Protein 5NBH (pdb70)

B-factor: mean 21.1, std 10.44, range [5.53, 63.93]

Foldseek 3Di:
DDADDPLWHADPVVRDIDGDDDVQFWDADPNHIDGPWDKKKKWAADVGFFWWDQPPDPWIWTKTWIWIGTDQKTKIKIWIFIDDFDAFKGKTKWKAQLQQRHTPRGDIFIADPVRDGDPHRPLSRHADQPQPDKDKDKDWKWDADPPGTDDTFMKMWIWHDDPNIIMIMIMTGDHGGGRGTMDIDMDGHPDDDD/DDADDPLWHADPVVRDIDGDDDVQFWDADPNHIDTQWDKKKKWQADVRFFWWDQPPDPKIWTKTWIWIQGNQKTKIKIWIGIDDWDAFKGKTKWKAQLPQRATPRGDIFTADPVSDGDPHRVCSPAAENVFPDWDKDKDWKWDADPPGTDDTFMKMWTWHDDPNIIMIMIMTGDHTGGRGTMDIDMDGHPDGDD/DDADDPLWHADPVVRDIDGDDDPQFWDADPNHIDGQWDKKKKWQAVVRFAWWAQPPDPWIWGKTWIWIGTNQKTKIKIWIWTDFQDDFKGKTKWKAQLQQRATPRDDIFIADPVRDGDPHRVNSRHQENVQADWDKDKDWKWDADPPGTDDTFMKIWTWHGDPSMIMIMIMGTDDGGTPGTMDIDMDGHPDGDD

Radius of gyration: 24.27 Å; Cα contacts (8 Å, |Δi|>4): 1749; chains: 3; bounding box: 53×67×70 Å

Structure (mmCIF, N/CA/C/O backbone):
data_5NBH
#
_entry.id   5NBH
#
_cell.length_a   55.872
_cell.length_b   91.110
_cell.length_c   128.922
_cell.angle_alpha   90.00
_cell.angle_beta   90.00
_cell.angle_gamma   90.00
#
_symmetry.space_group_name_H-M   'P 21 21 21'
#
loop_
_entity.id
_entity.type
_entity.pdbx_description
1 polymer Fiber
2 non-polymer GLYCEROL
3 water water
#
loop_
_atom_site.group_PDB
_atom_site.id
_atom_site.type_symbol
_atom_site.label_atom_id
_atom_site.label_alt_id
_atom_site.label_comp_id
_atom_site.label_asym_id
_atom_site.label_entity_id
_atom_site.label_seq_id
_atom_site.pdbx_PDB_ins_code
_atom_site.Cartn_x
_atom_site.Cartn_y
_atom_site.Cartn_z
_atom_site.occupancy
_atom_site.B_iso_or_equiv
_atom_site.auth_seq_id
_atom_site.auth_comp_id
_atom_site.auth_asym_id
_atom_site.auth_atom_id
_atom_site.pdbx_PDB_model_num
ATOM 1 N N . SER A 1 44 ? 29.401 29.453 9.617 1.00 61.36 594 SER A N 1
ATOM 2 C CA . SER A 1 44 ? 30.560 28.646 10.095 1.00 61.29 594 SER A CA 1
ATOM 3 C C . SER A 1 44 ? 30.863 27.387 9.260 1.00 57.97 594 SER A C 1
ATOM 4 O O . SER A 1 44 ? 31.766 26.630 9.620 1.00 58.53 594 SER A O 1
ATOM 7 N N . PHE A 1 45 ? 30.126 27.155 8.167 1.00 56.28 595 PHE A N 1
ATOM 8 C CA . PHE A 1 45 ? 30.407 26.024 7.266 1.00 53.79 595 PHE A CA 1
ATOM 9 C C . PHE A 1 45 ? 30.219 26.383 5.794 1.00 49.59 595 PHE A C 1
ATOM 10 O O . PHE A 1 45 ? 29.486 27.320 5.453 1.00 46.55 595 PHE A O 1
ATOM 18 N N . PHE A 1 46 ? 30.865 25.589 4.942 1.00 45.57 596 PHE A N 1
ATOM 19 C CA . PHE A 1 46 ? 30.784 25.715 3.490 1.00 44.15 596 PHE A CA 1
ATOM 20 C C . PHE A 1 46 ? 30.167 24.436 2.886 1.00 39.76 596 PHE A C 1
ATOM 21 O O . PHE A 1 46 ? 29.939 23.448 3.582 1.00 36.27 596 PHE A O 1
ATOM 29 N N . THR A 1 47 ? 29.898 24.475 1.586 1.00 34.86 597 THR A N 1
ATOM 30 C CA . THR A 1 47 ? 29.312 23.338 0.868 1.00 31.09 597 THR A CA 1
ATOM 31 C C . THR A 1 47 ? 30.120 23.107 -0.427 1.00 31.10 597 THR A C 1
ATOM 32 O O . THR A 1 47 ? 30.462 24.065 -1.106 1.00 31.04 597 THR A O 1
ATOM 36 N N . ALA A 1 48 ? 30.466 21.851 -0.728 1.00 25.12 598 ALA A N 1
ATOM 37 C CA . ALA A 1 48 ? 31.131 21.518 -1.991 1.00 23.62 598 ALA A CA 1
ATOM 38 C C . ALA A 1 48 ? 30.080 21.037 -2.985 1.00 23.95 598 ALA A C 1
ATOM 39 O O . ALA A 1 48 ? 29.221 20.217 -2.640 1.00 20.35 598 ALA A O 1
ATOM 41 N N . ALA A 1 49 ? 30.155 21.544 -4.218 1.00 21.68 599 ALA A N 1
ATOM 42 C CA . ALA A 1 49 ? 29.297 21.051 -5.295 1.00 21.99 599 ALA A CA 1
ATOM 43 C C . ALA A 1 49 ? 29.289 19.522 -5.288 1.00 20.35 599 ALA A C 1
ATOM 44 O O . ALA A 1 49 ? 30.333 18.888 -5.084 1.00 19.58 599 ALA A O 1
ATOM 46 N N . PRO A 1 50 ? 28.118 18.919 -5.526 1.00 18.75 600 PRO A N 1
ATOM 47 C CA . PRO A 1 50 ? 26.844 19.473 -5.950 1.00 18.91 600 PRO A CA 1
ATOM 48 C C . PRO A 1 50 ? 25.968 20.061 -4.862 1.00 17.87 600 PRO A C 1
ATOM 49 O O . PRO A 1 50 ? 24.838 20.448 -5.142 1.00 18.08 600 PRO A O 1
ATOM 53 N N . LEU A 1 51 ? 26.464 20.146 -3.635 1.00 19.45 601 LEU A N 1
ATOM 54 C CA . LEU A 1 51 ? 25.725 20.885 -2.612 1.00 20.16 601 LEU A CA 1
ATOM 55 C C . LEU A 1 51 ? 26.060 22.383 -2.748 1.00 21.70 601 LEU A C 1
ATOM 56 O O . LEU A 1 51 ? 27.213 22.743 -3.025 1.00 21.98 601 LEU A O 1
ATOM 61 N N . SER A 1 52 ? 25.058 23.213 -2.529 1.00 23.74 602 SER A N 1
ATOM 62 C CA . SER A 1 52 ? 25.246 24.665 -2.522 1.00 27.32 602 SER A CA 1
ATOM 63 C C . SER A 1 52 ? 24.529 25.338 -1.348 1.00 28.41 602 SER A C 1
ATOM 64 O O . SER A 1 52 ? 23.563 24.804 -0.783 1.00 26.57 602 SER A O 1
ATOM 67 N N . TYR A 1 53 ? 25.010 26.527 -1.001 1.00 30.71 603 TYR A N 1
ATOM 68 C CA . TYR A 1 53 ? 24.431 27.316 0.092 1.00 34.04 603 TYR A CA 1
ATOM 69 C C . TYR A 1 53 ? 24.098 28.738 -0.379 1.00 33.99 603 TYR A C 1
ATOM 70 O O . TYR A 1 53 ? 24.970 29.439 -0.847 1.00 35.03 603 TYR A O 1
ATOM 79 N N . ASN A 1 54 ? 22.833 29.126 -0.244 1.00 35.63 604 ASN A N 1
ATOM 80 C CA . ASN A 1 54 ? 22.337 30.465 -0.566 1.00 37.38 604 ASN A CA 1
ATOM 81 C C . ASN A 1 54 ? 22.369 31.364 0.686 1.00 39.17 604 ASN A C 1
ATOM 82 O O . ASN A 1 54 ? 21.686 31.085 1.668 1.00 35.00 604 ASN A O 1
ATOM 87 N N . THR A 1 55 ? 23.151 32.445 0.622 1.00 43.77 605 THR A N 1
ATOM 88 C CA . THR A 1 55 ? 23.242 33.450 1.709 1.00 47.87 605 THR A CA 1
ATOM 89 C C . THR A 1 55 ? 21.910 34.171 1.931 1.00 48.41 605 THR A C 1
ATOM 90 O O . THR A 1 55 ? 21.498 34.375 3.076 1.00 53.50 605 THR A O 1
ATOM 94 N N . GLY A 1 56 ? 21.248 34.543 0.836 1.00 48.33 606 GLY A N 1
ATOM 95 C CA . GLY A 1 56 ? 19.952 35.226 0.877 1.00 49.21 606 GLY A CA 1
ATOM 96 C C . GLY A 1 56 ? 18.913 34.607 1.803 1.00 49.22 606 GLY A C 1
ATOM 97 O O . GLY A 1 56 ? 18.265 35.324 2.569 1.00 51.70 606 GLY A O 1
ATOM 98 N N . ASN A 1 57 ? 18.765 33.281 1.746 1.00 43.37 607 ASN A N 1
ATOM 99 C CA . ASN A 1 57 ? 17.715 32.581 2.504 1.00 40.42 607 ASN A CA 1
ATOM 100 C C . ASN A 1 57 ? 18.264 31.528 3.492 1.00 36.41 607 ASN A C 1
ATOM 101 O O . ASN A 1 57 ? 17.497 30.726 4.040 1.00 37.16 607 ASN A O 1
ATOM 106 N N . SER A 1 58 ? 19.572 31.550 3.730 1.00 33.74 608 SER A N 1
ATOM 107 C CA . SER A 1 58 ? 20.236 30.610 4.634 1.00 34.92 608 SER A CA 1
ATOM 108 C C . SER A 1 58 ? 19.850 29.150 4.354 1.00 33.44 608 SER A C 1
ATOM 109 O O . SER A 1 58 ? 19.567 28.392 5.286 1.00 33.03 608 SER A O 1
ATOM 112 N N . THR A 1 59 ? 19.844 28.767 3.071 1.00 29.46 609 THR A N 1
ATOM 113 C CA . THR A 1 59 ? 19.335 27.460 2.672 1.00 29.33 609 THR A CA 1
ATOM 114 C C . THR A 1 59 ? 20.376 26.644 1.928 1.00 27.69 609 THR A C 1
ATOM 115 O O . THR A 1 59 ? 20.983 27.127 0.966 1.00 23.36 609 THR A O 1
ATOM 119 N N . ILE A 1 60 ? 20.591 25.415 2.416 1.00 24.43 610 ILE A N 1
ATOM 120 C CA . ILE A 1 60 ? 21.434 24.449 1.741 1.00 24.13 610 ILE A CA 1
ATOM 121 C C . ILE A 1 60 ? 20.550 23.656 0.784 1.00 20.73 610 ILE A C 1
ATOM 122 O O . ILE A 1 60 ? 19.413 23.282 1.129 1.00 18.56 610 ILE A O 1
ATOM 127 N N . SER A 1 61 ? 21.055 23.490 -0.451 1.00 21.89 611 SER A N 1
ATOM 128 C CA . SER A 1 61 ? 20.400 22.732 -1.516 1.00 21.50 611 SER A CA 1
ATOM 129 C C . SER A 1 61 ? 21.329 21.697 -2.150 1.00 20.39 611 SER A C 1
ATOM 130 O O . SER A 1 61 ? 22.560 21.783 -2.030 1.00 18.98 611 SER A O 1
ATOM 133 N N . LEU A 1 62 ? 20.720 20.723 -2.842 1.00 18.91 612 LEU A N 1
ATOM 134 C CA . LEU A 1 62 ? 21.451 19.834 -3.788 1.00 18.66 612 LEU A CA 1
ATOM 135 C C . LEU A 1 62 ? 21.142 20.273 -5.229 1.00 18.72 612 LEU A C 1
ATOM 136 O O . LEU A 1 62 ? 19.978 20.347 -5.616 1.00 21.19 612 LEU A O 1
ATOM 141 N N . ASP A 1 63 ? 22.169 20.605 -5.987 1.00 20.03 613 ASP A N 1
ATOM 142 C CA . ASP A 1 63 ? 21.997 20.934 -7.400 1.00 19.91 613 ASP A CA 1
ATOM 143 C C . ASP A 1 63 ? 22.069 19.658 -8.233 1.00 18.69 613 ASP A C 1
ATOM 144 O O . ASP A 1 63 ? 23.021 18.902 -8.104 1.00 16.87 613 ASP A O 1
ATOM 149 N N . TYR A 1 64 ? 21.069 19.457 -9.080 1.00 18.67 614 TYR A N 1
ATOM 150 C CA . TYR A 1 64 ? 21.029 18.260 -9.954 1.00 20.23 614 TYR A CA 1
ATOM 151 C C . TYR A 1 64 ? 20.503 18.616 -11.351 1.00 20.41 614 TYR A C 1
ATOM 152 O O . TYR A 1 64 ? 19.832 19.648 -11.536 1.00 19.43 614 TYR A O 1
ATOM 161 N N . ARG A 1 65 ? 20.764 17.718 -12.310 1.00 20.66 615 ARG A N 1
ATOM 162 C CA . ARG A 1 65 ? 20.323 17.891 -13.704 1.00 21.50 615 ARG A CA 1
ATOM 163 C C . ARG A 1 65 ? 18.927 17.342 -13.828 1.00 21.07 615 ARG A C 1
ATOM 164 O O . ARG A 1 65 ? 18.718 16.133 -13.677 1.00 20.04 615 ARG A O 1
ATOM 172 N N . SER A 1 66 ? 17.956 18.210 -14.094 1.00 18.41 616 SER A N 1
ATOM 173 C CA . SER A 1 66 ? 16.555 17.819 -14.025 1.00 20.86 616 SER A CA 1
ATOM 174 C C . SER A 1 66 ? 16.123 16.804 -15.108 1.00 20.25 616 SER A C 1
ATOM 175 O O . SER A 1 66 ? 15.198 16.007 -14.879 1.00 22.33 616 SER A O 1
ATOM 178 N N . PRO A 1 67 ? 16.805 16.783 -16.260 1.00 19.85 617 PRO A N 1
ATOM 179 C CA . PRO A 1 67 ? 16.458 15.667 -17.175 1.00 19.99 617 PRO A CA 1
ATOM 180 C C . PRO A 1 67 ? 16.876 14.252 -16.731 1.00 19.47 617 PRO A C 1
ATOM 181 O O . PRO A 1 67 ? 16.473 13.266 -17.358 1.00 19.77 617 PRO A O 1
ATOM 185 N N . GLN A 1 68 ? 17.698 14.162 -15.687 1.00 17.42 618 GLN A N 1
ATOM 186 C CA . GLN A 1 68 ? 18.285 12.887 -15.213 1.00 16.61 618 GLN A CA 1
ATOM 187 C C . GLN A 1 68 ? 17.834 12.559 -13.788 1.00 16.96 618 GLN A C 1
ATOM 188 O O . GLN A 1 68 ? 17.578 11.378 -13.459 1.00 16.88 618 GLN A O 1
ATOM 194 N N . LEU A 1 69 ? 17.725 13.604 -12.961 1.00 16.40 619 LEU A N 1
ATOM 195 C CA . LEU A 1 69 ? 17.309 13.465 -11.548 1.00 17.05 619 LEU A CA 1
ATOM 196 C C . LEU A 1 69 ? 16.164 14.409 -11.233 1.00 17.83 619 LEU A C 1
ATOM 197 O O . LEU A 1 69 ? 15.949 15.404 -11.925 1.00 18.31 619 LEU A O 1
ATOM 202 N N . ARG A 1 70 ? 15.396 14.056 -10.201 1.00 18.09 620 ARG A N 1
ATOM 203 C CA . ARG A 1 70 ? 14.200 14.796 -9.830 1.00 18.91 620 ARG A CA 1
ATOM 204 C C . ARG A 1 70 ? 13.862 14.560 -8.365 1.00 19.27 620 ARG A C 1
ATOM 205 O O . ARG A 1 70 ? 14.436 13.689 -7.718 1.00 17.61 620 ARG A O 1
ATOM 213 N N . VAL A 1 71 ? 12.909 15.344 -7.871 1.00 21.32 621 VAL A N 1
ATOM 214 C CA . VAL A 1 71 ? 12.383 15.181 -6.524 1.00 23.09 621 VAL A CA 1
ATOM 215 C C . VAL A 1 71 ? 11.002 14.546 -6.592 1.00 25.09 621 VAL A C 1
ATOM 216 O O . VAL A 1 71 ? 10.117 15.018 -7.320 1.00 26.63 621 VAL A O 1
ATOM 220 N N . SER A 1 72 ? 10.829 13.473 -5.826 1.00 26.27 622 SER A N 1
ATOM 221 C CA . SER A 1 72 ? 9.583 12.710 -5.761 1.00 28.97 622 SER A CA 1
ATOM 222 C C . SER A 1 72 ? 9.137 12.604 -4.305 1.00 29.02 622 SER A C 1
ATOM 223 O O . SER A 1 72 ? 9.781 11.910 -3.503 1.00 26.78 622 SER A O 1
ATOM 226 N N . GLY A 1 73 ? 8.050 13.307 -3.958 1.00 29.64 623 GLY A N 1
ATOM 227 C CA . GLY A 1 73 ? 7.554 13.350 -2.576 1.00 29.29 623 GLY A CA 1
ATOM 228 C C . GLY A 1 73 ? 8.622 13.750 -1.565 1.00 27.91 623 GLY A C 1
ATOM 229 O O . GLY A 1 73 ? 8.721 13.152 -0.493 1.00 29.39 623 GLY A O 1
ATOM 230 N N . GLY A 1 74 ? 9.434 14.737 -1.921 1.00 25.04 624 GLY A N 1
ATOM 231 C CA . GLY A 1 74 ? 10.491 15.206 -1.051 1.00 24.07 624 GLY A CA 1
ATOM 232 C C . GLY A 1 74 ? 11.842 14.502 -1.192 1.00 21.67 624 GLY A C 1
ATOM 233 O O . GLY A 1 74 ? 12.827 14.988 -0.635 1.00 19.00 624 GLY A O 1
ATOM 234 N N . ALA A 1 75 ? 11.888 13.396 -1.939 1.00 19.02 625 ALA A N 1
ATOM 235 C CA . ALA A 1 75 ? 13.072 12.511 -2.002 1.00 17.71 625 ALA A CA 1
ATOM 236 C C . ALA A 1 75 ? 13.723 12.513 -3.393 1.00 17.16 625 ALA A C 1
ATOM 237 O O . ALA A 1 75 ? 13.040 12.681 -4.417 1.00 17.57 625 ALA A O 1
ATOM 239 N N . LEU A 1 76 ? 15.043 12.330 -3.434 1.00 14.71 626 LEU A N 1
ATOM 240 C CA . LEU A 1 76 ? 15.748 12.309 -4.719 1.00 14.30 626 LEU A CA 1
ATOM 241 C C . LEU A 1 76 ? 15.366 11.038 -5.452 1.00 13.14 626 LEU A C 1
ATOM 242 O O . LEU A 1 76 ? 15.211 9.966 -4.860 1.00 13.87 626 LEU A O 1
ATOM 247 N N . ALA A 1 77 ? 15.209 11.193 -6.757 1.00 13.90 627 ALA A N 1
ATOM 248 C CA . ALA A 1 77 ? 14.848 10.103 -7.642 1.00 14.16 627 ALA A CA 1
ATOM 249 C C . ALA A 1 77 ? 15.435 10.330 -9.032 1.00 14.26 627 ALA A C 1
ATOM 250 O O . ALA A 1 77 ? 16.015 11.382 -9.346 1.00 13.39 627 ALA A O 1
ATOM 252 N N . LEU A 1 78 ? 15.329 9.300 -9.866 1.00 14.48 628 LEU A N 1
ATOM 253 C CA . LEU A 1 78 ? 15.694 9.424 -11.268 1.00 14.33 628 LEU A CA 1
ATOM 254 C C . LEU A 1 78 ? 14.494 9.869 -12.125 1.00 14.20 628 LEU A C 1
ATOM 255 O O . LEU A 1 78 ? 13.342 9.530 -11.849 1.00 13.75 628 LEU A O 1
ATOM 260 N N . THR A 1 79 ? 14.787 10.563 -13.212 1.00 14.86 629 THR A N 1
ATOM 261 C CA . THR A 1 79 ? 13.755 10.966 -14.150 1.00 16.38 629 THR A CA 1
ATOM 262 C C . THR A 1 79 ? 13.311 9.740 -14.991 1.00 15.75 629 THR A C 1
ATOM 263 O O . THR A 1 79 ? 12.113 9.558 -15.287 1.00 15.83 629 THR A O 1
ATOM 267 N N . SER A 1 80 ? 14.257 8.864 -15.293 1.00 14.80 630 SER A N 1
ATOM 268 C CA . SER A 1 80 ? 13.969 7.651 -16.101 1.00 14.68 630 SER A CA 1
ATOM 269 C C . SER A 1 80 ? 14.633 6.425 -15.473 1.00 13.31 630 SER A C 1
ATOM 270 O O . SER A 1 80 ? 15.630 5.927 -16.017 1.00 13.77 630 SER A O 1
ATOM 273 N N . PRO A 1 81 ? 14.140 5.983 -14.294 1.00 12.79 631 PRO A N 1
ATOM 274 C CA . PRO A 1 81 ? 14.740 4.819 -13.634 1.00 11.88 631 PRO A CA 1
ATOM 275 C C . PRO A 1 81 ? 14.450 3.538 -14.386 1.00 12.32 631 PRO A C 1
ATOM 276 O O . PRO A 1 81 ? 13.419 3.454 -15.046 1.00 12.39 631 PRO A O 1
ATOM 280 N N . VAL A 1 82 ? 15.344 2.574 -14.275 1.00 11.54 632 VAL A N 1
ATOM 281 C CA . VAL A 1 82 ? 15.112 1.224 -14.797 1.00 12.49 632 VAL A CA 1
ATOM 282 C C . VAL A 1 82 ? 14.474 0.410 -13.689 1.00 13.22 632 VAL A C 1
ATOM 283 O O . VAL A 1 82 ? 14.976 0.385 -12.534 1.00 12.65 632 VAL A O 1
ATOM 287 N N . PHE A 1 83 ? 13.347 -0.246 -14.026 1.00 12.80 633 PHE A N 1
ATOM 288 C CA . PHE A 1 83 ? 12.707 -1.222 -13.132 1.00 13.91 633 PHE A CA 1
ATOM 289 C C . PHE A 1 83 ? 12.500 -2.516 -13.881 1.00 13.30 633 PHE A C 1
ATOM 290 O O . PHE A 1 83 ? 12.237 -2.479 -15.073 1.00 12.89 633 PHE A O 1
ATOM 298 N N . VAL A 1 84 ? 12.682 -3.633 -13.210 1.00 12.96 634 VAL A N 1
ATOM 299 C CA . VAL A 1 84 ? 12.453 -4.939 -13.832 1.00 13.26 634 VAL A CA 1
ATOM 300 C C . VAL A 1 84 ? 11.503 -5.766 -12.997 1.00 12.90 634 VAL A C 1
ATOM 301 O O . VAL A 1 84 ? 11.745 -5.998 -11.813 1.00 12.77 634 VAL A O 1
ATOM 305 N N . TYR A 1 85 ? 10.429 -6.279 -13.629 1.00 12.30 635 TYR A N 1
ATOM 306 C CA . TYR A 1 85 ? 9.570 -7.256 -13.012 1.00 12.06 635 TYR A CA 1
ATOM 307 C C . TYR A 1 85 ? 9.867 -8.588 -13.697 1.00 12.06 635 TYR A C 1
ATOM 308 O O . TYR A 1 85 ? 9.797 -8.695 -14.919 1.00 12.17 635 TYR A O 1
ATOM 317 N N . GLN A 1 86 ? 10.241 -9.594 -12.921 1.00 12.52 636 GLN A N 1
ATOM 318 C CA . GLN A 1 86 ? 10.747 -10.822 -13.509 1.00 13.25 636 GLN A CA 1
ATOM 319 C C . GLN A 1 86 ? 10.456 -12.024 -12.660 1.00 13.78 636 GLN A C 1
ATOM 320 O O . GLN A 1 86 ? 10.286 -11.905 -11.455 1.00 13.10 636 GLN A O 1
ATOM 326 N N . THR A 1 87 ? 10.505 -13.187 -13.281 1.00 13.98 637 THR A N 1
ATOM 327 C CA . THR A 1 87 ? 10.542 -14.454 -12.554 1.00 14.32 637 THR A CA 1
ATOM 328 C C . THR A 1 87 ? 11.858 -14.532 -11.753 1.00 15.45 637 THR A C 1
ATOM 329 O O . THR A 1 87 ? 12.916 -14.077 -12.228 1.00 14.51 637 THR A O 1
ATOM 333 N N . PRO A 1 88 ? 11.801 -15.106 -10.535 1.00 16.68 638 PRO A N 1
ATOM 334 C CA . PRO A 1 88 ? 13.024 -15.202 -9.747 1.00 18.62 638 PRO A CA 1
ATOM 335 C C . PRO A 1 88 ? 14.078 -16.039 -10.388 1.00 19.91 638 PRO A C 1
ATOM 336 O O . PRO A 1 88 ? 13.789 -16.948 -11.181 1.00 21.01 638 PRO A O 1
ATOM 340 N N . PHE A 1 89 ? 15.317 -15.707 -10.054 1.00 24.41 639 PHE A N 1
ATOM 341 C CA . PHE A 1 89 ? 16.491 -16.478 -10.419 1.00 29.31 639 PHE A CA 1
ATOM 342 C C . PHE A 1 89 ? 16.196 -17.971 -10.231 1.00 30.52 639 PHE A C 1
ATOM 343 O O . PHE A 1 89 ? 15.794 -18.393 -9.131 1.00 29.63 639 PHE A O 1
ATOM 351 N N . ASN A 1 90 ? 16.324 -18.751 -11.301 1.00 32.38 640 ASN A N 1
ATOM 352 C CA . ASN A 1 90 ? 16.151 -20.205 -11.208 1.00 36.46 640 ASN A CA 1
ATOM 353 C C . ASN A 1 90 ? 14.725 -20.644 -10.769 1.00 33.12 640 ASN A C 1
ATOM 354 O O . ASN A 1 90 ? 14.530 -21.762 -10.275 1.00 31.94 640 ASN A O 1
ATOM 359 N N . THR A 1 91 ? 13.727 -19.774 -10.959 1.00 28.80 641 THR A N 1
ATOM 360 C CA . THR A 1 91 ? 12.345 -20.063 -10.556 1.00 27.06 641 THR A CA 1
ATOM 361 C C . THR A 1 91 ? 11.390 -19.754 -11.711 1.00 21.93 641 THR A C 1
ATOM 362 O O . THR A 1 91 ? 10.542 -18.851 -11.630 1.00 19.90 641 THR A O 1
ATOM 366 N N . PRO A 1 92 ? 11.524 -20.523 -12.805 1.00 22.36 642 PRO A N 1
ATOM 367 C CA . PRO A 1 92 ? 10.641 -20.298 -13.941 1.00 20.93 642 PRO A CA 1
ATOM 368 C C . PRO A 1 92 ? 9.181 -20.587 -13.593 1.00 19.13 642 PRO A C 1
ATOM 369 O O . PRO A 1 92 ? 8.905 -21.351 -12.678 1.00 19.45 642 PRO A O 1
ATOM 373 N N . MET A 1 93 ? 8.277 -19.951 -14.339 1.00 17.98 643 MET A N 1
ATOM 374 C CA . MET A 1 93 ? 6.838 -20.041 -14.115 1.00 16.67 643 MET A CA 1
ATOM 375 C C . MET A 1 93 ? 6.263 -21.204 -14.920 1.00 16.39 643 MET A C 1
ATOM 376 O O . MET A 1 93 ? 6.558 -21.357 -16.100 1.00 14.43 643 MET A O 1
ATOM 381 N N . ARG A 1 94 ? 5.427 -21.999 -14.272 1.00 16.40 644 ARG A N 1
ATOM 382 C CA . ARG A 1 94 ? 4.759 -23.105 -14.940 1.00 16.42 644 ARG A CA 1
ATOM 383 C C . ARG A 1 94 ? 3.505 -22.580 -15.633 1.00 15.07 644 ARG A C 1
ATOM 384 O O . ARG A 1 94 ? 2.679 -21.879 -14.988 1.00 15.61 644 ARG A O 1
ATOM 399 N N . LEU A 1 95 ? 3.411 -22.844 -16.949 1.00 13.52 645 LEU A N 1
ATOM 400 C CA . LEU A 1 95 ? 2.313 -22.422 -17.796 1.00 12.70 645 LEU A CA 1
ATOM 401 C C . LEU A 1 95 ? 1.663 -23.634 -18.436 1.00 12.73 645 LEU A C 1
ATOM 402 O O . LEU A 1 95 ? 2.339 -24.578 -18.795 1.00 13.91 645 LEU A O 1
ATOM 407 N N . ARG A 1 96 ? 0.355 -23.583 -18.559 1.00 12.39 646 ARG A N 1
ATOM 408 C CA . ARG A 1 96 ? -0.406 -24.625 -19.271 1.00 12.36 646 ARG A CA 1
ATOM 409 C C . ARG A 1 96 ? -0.923 -24.082 -20.597 1.00 11.70 646 ARG A C 1
ATOM 410 O O . ARG A 1 96 ? -1.404 -22.931 -20.670 1.00 12.90 646 ARG A O 1
ATOM 418 N N . ASN A 1 97 ? -0.861 -24.914 -21.642 1.00 12.07 647 ASN A N 1
ATOM 419 C CA . ASN A 1 97 ? -1.445 -24.598 -22.927 1.00 12.28 647 ASN A CA 1
ATOM 420 C C . ASN A 1 97 ? -2.957 -24.824 -22.885 1.00 12.64 647 ASN A C 1
ATOM 421 O O . ASN A 1 97 ? -3.453 -25.931 -23.212 1.00 12.23 647 ASN A O 1
ATOM 426 N N . GLY A 1 98 ? -3.691 -23.786 -22.503 1.00 12.77 648 GLY A N 1
ATOM 427 C CA . GLY A 1 98 ? -5.148 -23.845 -22.400 1.00 13.51 648 GLY A CA 1
ATOM 428 C C . GLY A 1 98 ? -5.635 -24.992 -21.547 1.00 14.65 648 GLY A C 1
ATOM 429 O O . GLY A 1 98 ? -5.245 -25.081 -20.403 1.00 14.22 648 GLY A O 1
ATOM 430 N N . THR A 1 99 ? -6.517 -25.837 -22.113 1.00 14.67 649 THR A N 1
ATOM 431 C CA . THR A 1 99 ? -7.095 -26.968 -21.421 1.00 15.82 649 THR A CA 1
ATOM 432 C C . THR A 1 99 ? -6.373 -28.273 -21.738 1.00 16.20 649 THR A C 1
ATOM 433 O O . THR A 1 99 ? -6.789 -29.339 -21.246 1.00 15.81 649 THR A O 1
ATOM 437 N N . TYR A 1 100 ? -5.314 -28.207 -22.556 1.00 14.68 650 TYR A N 1
ATOM 438 C CA . TYR A 1 100 ? -4.620 -29.419 -22.995 1.00 14.81 650 TYR A CA 1
ATOM 439 C C . TYR A 1 100 ? -3.693 -29.850 -21.881 1.00 14.58 650 TYR A C 1
ATOM 440 O O . TYR A 1 100 ? -3.342 -29.050 -20.995 1.00 13.21 650 TYR A O 1
ATOM 449 N N . ASN A 1 101 ? -3.247 -31.098 -21.937 1.00 14.05 651 ASN A N 1
ATOM 450 C CA . ASN A 1 101 ? -2.301 -31.631 -20.951 1.00 14.70 651 ASN A CA 1
ATOM 451 C C . ASN A 1 101 ? -0.884 -31.335 -21.469 1.00 15.23 651 ASN A C 1
ATOM 452 O O . ASN A 1 101 ? -0.100 -32.231 -21.736 1.00 16.24 651 ASN A O 1
ATOM 457 N N . GLU A 1 102 ? -0.603 -30.054 -21.692 1.00 13.54 652 GLU A N 1
ATOM 458 C CA . GLU A 1 102 ? 0.664 -29.604 -22.270 1.00 14.35 652 GLU A CA 1
ATOM 459 C C . GLU A 1 102 ? 1.106 -28.402 -21.448 1.00 13.29 652 GLU A C 1
ATOM 460 O O . GLU A 1 102 ? 0.298 -27.476 -21.218 1.00 12.66 652 GLU A O 1
ATOM 466 N N . TYR A 1 103 ? 2.362 -28.430 -21.023 1.00 13.09 653 TYR A N 1
ATOM 467 C CA . TYR A 1 103 ? 2.907 -27.401 -20.117 1.00 13.11 653 TYR A CA 1
ATOM 468 C C . TYR A 1 103 ? 4.270 -26.885 -20.603 1.00 13.39 653 TYR A C 1
ATOM 469 O O . TYR A 1 103 ? 4.931 -27.521 -21.416 1.00 13.33 653 TYR A O 1
ATOM 478 N N . ALA A 1 104 ? 4.659 -25.727 -20.079 1.00 12.77 654 ALA A N 1
ATOM 479 C CA . ALA A 1 104 ? 5.975 -25.140 -20.315 1.00 13.06 654 ALA A CA 1
ATOM 480 C C . ALA A 1 104 ? 6.454 -24.431 -19.046 1.00 14.38 654 ALA A C 1
ATOM 481 O O . ALA A 1 104 ? 5.657 -24.060 -18.195 1.00 14.46 654 ALA A O 1
ATOM 483 N N . ASP A 1 105 ? 7.766 -24.254 -18.954 1.00 15.48 655 ASP A N 1
ATOM 484 C CA . ASP A 1 105 ? 8.392 -23.416 -17.920 1.00 16.57 655 ASP A CA 1
ATOM 485 C C . ASP A 1 105 ? 8.870 -22.156 -18.614 1.00 15.38 655 ASP A C 1
ATOM 486 O O . ASP A 1 105 ? 9.443 -22.234 -19.704 1.00 16.07 655 ASP A O 1
ATOM 491 N N . ALA A 1 106 ? 8.638 -21.004 -18.006 1.00 13.77 656 ALA A N 1
ATOM 492 C CA . ALA A 1 106 ? 8.995 -19.759 -18.642 1.00 13.12 656 ALA A CA 1
ATOM 493 C C . ALA A 1 106 ? 9.781 -18.852 -17.683 1.00 12.86 656 ALA A C 1
ATOM 494 O O . ALA A 1 106 ? 9.404 -18.698 -16.532 1.00 13.22 656 ALA A O 1
ATOM 496 N N . HIS A 1 107 ? 10.877 -18.298 -18.186 1.00 13.03 657 HIS A N 1
ATOM 497 C CA . HIS A 1 107 ? 11.586 -17.198 -17.520 1.00 13.90 657 HIS A CA 1
ATOM 498 C C . HIS A 1 107 ? 11.120 -15.932 -18.195 1.00 11.79 657 HIS A C 1
ATOM 499 O O . HIS A 1 107 ? 11.092 -15.862 -19.419 1.00 11.16 657 HIS A O 1
ATOM 506 N N . ILE A 1 108 ? 10.715 -14.950 -17.409 1.00 11.24 658 ILE A N 1
ATOM 507 C CA . ILE A 1 108 ? 10.132 -13.720 -17.934 1.00 11.27 658 ILE A CA 1
ATOM 508 C C . ILE A 1 108 ? 10.797 -12.496 -17.329 1.00 11.49 658 ILE A C 1
ATOM 509 O O . ILE A 1 108 ? 10.966 -12.437 -16.093 1.00 10.95 658 ILE A O 1
ATOM 514 N N . GLN A 1 109 ? 11.148 -11.525 -18.173 1.00 11.89 659 GLN A N 1
ATOM 515 C CA . GLN A 1 109 ? 11.586 -10.209 -17.687 1.00 11.77 659 GLN A CA 1
ATOM 516 C C . GLN A 1 109 ? 10.776 -9.095 -18.338 1.00 11.87 659 GLN A C 1
ATOM 517 O O . GLN A 1 109 ? 10.526 -9.108 -19.550 1.00 13.06 659 GLN A O 1
ATOM 523 N N . MET A 1 110 ? 10.347 -8.124 -17.543 1.00 11.66 660 MET A N 1
ATOM 524 C CA . MET A 1 110 ? 9.611 -6.994 -18.029 1.00 11.38 660 MET A CA 1
ATOM 525 C C . MET A 1 110 ? 10.393 -5.758 -17.587 1.00 12.05 660 MET A C 1
ATOM 526 O O . MET A 1 110 ? 10.398 -5.451 -16.418 1.00 11.33 660 MET A O 1
ATOM 531 N N . VAL A 1 111 ? 11.053 -5.120 -18.536 1.00 12.06 661 VAL A N 1
ATOM 532 C CA . VAL A 1 111 ? 12.006 -4.021 -18.270 1.00 12.43 661 VAL A CA 1
ATOM 533 C C . VAL A 1 111 ? 11.411 -2.693 -18.625 1.00 12.35 661 VAL A C 1
ATOM 534 O O . VAL A 1 111 ? 11.106 -2.421 -19.797 1.00 11.98 661 VAL A O 1
ATOM 538 N N . ARG A 1 112 ? 11.302 -1.817 -17.625 1.00 12.79 662 ARG A N 1
ATOM 539 C CA . ARG A 1 112 ? 10.686 -0.526 -17.787 1.00 13.53 662 ARG A CA 1
ATOM 540 C C . ARG A 1 112 ? 11.774 0.549 -17.831 1.00 16.44 662 ARG A C 1
ATOM 541 O O . ARG A 1 112 ? 12.626 0.605 -16.944 1.00 17.07 662 ARG A O 1
ATOM 549 N N . PHE A 1 113 ? 11.742 1.375 -18.861 1.00 17.24 663 PHE A N 1
ATOM 550 C CA . PHE A 1 113 ? 12.582 2.589 -18.922 1.00 20.46 663 PHE A CA 1
ATOM 551 C C . PHE A 1 113 ? 11.841 3.643 -19.704 1.00 18.61 663 PHE A C 1
ATOM 552 O O . PHE A 1 113 ? 11.191 3.351 -20.722 1.00 20.18 663 PHE A O 1
ATOM 560 N N . GLY A 1 114 ? 11.913 4.873 -19.242 1.00 17.59 664 GLY A N 1
ATOM 561 C CA . GLY A 1 114 ? 10.981 5.874 -19.682 1.00 16.23 664 GLY A CA 1
ATOM 562 C C . GLY A 1 114 ? 9.601 5.311 -19.365 1.00 16.79 664 GLY A C 1
ATOM 563 O O . GLY A 1 114 ? 9.380 4.750 -18.268 1.00 18.74 664 GLY A O 1
ATOM 564 N N . THR A 1 115 ? 8.715 5.382 -20.330 1.00 15.97 665 THR A N 1
ATOM 565 C CA . THR A 1 115 ? 7.382 4.754 -20.233 1.00 16.37 665 THR A CA 1
ATOM 566 C C . THR A 1 115 ? 7.301 3.481 -21.062 1.00 16.61 665 THR A C 1
ATOM 567 O O . THR A 1 115 ? 6.231 2.913 -21.215 1.00 18.44 665 THR A O 1
ATOM 571 N N . THR A 1 116 ? 8.432 3.020 -21.568 1.00 15.46 666 THR A N 1
ATOM 572 C CA . THR A 1 116 ? 8.506 1.828 -22.402 1.00 15.77 666 THR A CA 1
ATOM 573 C C . THR A 1 116 ? 8.719 0.571 -21.604 1.00 13.74 666 THR A C 1
ATOM 574 O O . THR A 1 116 ? 9.463 0.569 -20.607 1.00 13.19 666 THR A O 1
ATOM 578 N N . VAL A 1 117 ? 8.082 -0.524 -22.023 1.00 11.82 667 VAL A N 1
ATOM 579 C CA . VAL A 1 117 ? 8.331 -1.815 -21.411 1.00 11.39 667 VAL A CA 1
ATOM 580 C C . VAL A 1 117 ? 8.883 -2.777 -22.465 1.00 11.17 667 VAL A C 1
ATOM 581 O O . VAL A 1 117 ? 8.253 -2.981 -23.508 1.00 11.32 667 VAL A O 1
ATOM 585 N N . LEU A 1 118 ? 10.050 -3.353 -22.195 1.00 10.63 668 LEU A N 1
ATOM 586 C CA . LEU A 1 118 ? 10.630 -4.424 -23.011 1.00 10.62 668 LEU A CA 1
ATOM 587 C C . LEU A 1 118 ? 10.272 -5.744 -22.361 1.00 10.69 668 LEU A C 1
ATOM 588 O O . LEU A 1 118 ? 10.701 -6.027 -21.245 1.00 11.06 668 LEU A O 1
ATOM 593 N N . PHE A 1 119 ? 9.456 -6.553 -23.038 1.00 9.98 669 PHE A N 1
ATOM 594 C CA . PHE A 1 119 ? 9.017 -7.842 -22.526 1.00 10.59 669 PHE A CA 1
ATOM 595 C C . PHE A 1 119 ? 9.872 -8.925 -23.160 1.00 10.95 669 PHE A C 1
ATOM 596 O O . PHE A 1 119 ? 10.031 -8.920 -24.367 1.00 11.15 669 PHE A O 1
ATOM 604 N N . ASN A 1 120 ? 10.447 -9.795 -22.349 1.00 10.54 670 ASN A N 1
ATOM 605 C CA . ASN A 1 120 ? 11.234 -10.920 -22.819 1.00 11.42 670 ASN A CA 1
ATOM 606 C C . ASN A 1 120 ? 10.757 -12.171 -22.147 1.00 11.57 670 ASN A C 1
ATOM 607 O O . ASN A 1 120 ? 10.552 -12.185 -20.951 1.00 12.63 670 ASN A O 1
ATOM 612 N N . ILE A 1 121 ? 10.595 -13.234 -22.919 1.00 11.34 671 ILE A N 1
ATOM 613 C CA . ILE A 1 121 ? 10.222 -14.522 -22.384 1.00 11.62 671 ILE A CA 1
ATOM 614 C C . ILE A 1 121 ? 11.061 -15.627 -23.019 1.00 11.71 671 ILE A C 1
ATOM 615 O O . ILE A 1 121 ? 11.374 -15.587 -24.198 1.00 11.00 671 ILE A O 1
ATOM 620 N N . ASP A 1 122 ? 11.406 -16.600 -22.200 1.00 12.98 672 ASP A N 1
ATOM 621 C CA . ASP A 1 122 ? 12.141 -17.785 -22.631 1.00 14.62 672 ASP A CA 1
ATOM 622 C C . ASP A 1 122 ? 11.259 -18.955 -22.268 1.00 13.48 672 ASP A C 1
ATOM 623 O O . ASP A 1 122 ? 11.059 -19.204 -21.092 1.00 13.59 672 ASP A O 1
ATOM 628 N N . VAL A 1 123 ? 10.682 -19.636 -23.256 1.00 13.80 673 VAL A N 1
ATOM 629 C CA . VAL A 1 123 ? 9.655 -20.656 -23.011 1.00 13.92 673 VAL A CA 1
ATOM 630 C C . VAL A 1 123 ? 10.287 -21.992 -23.306 1.00 13.87 673 VAL A C 1
ATOM 631 O O . VAL A 1 123 ? 10.877 -22.169 -24.354 1.00 15.14 673 VAL A O 1
ATOM 635 N N . THR A 1 124 ? 10.195 -22.930 -22.383 1.00 14.41 674 THR A N 1
ATOM 636 C CA . THR A 1 124 ? 10.668 -24.288 -22.638 1.00 15.30 674 THR A CA 1
ATOM 637 C C . THR A 1 124 ? 9.483 -25.237 -22.447 1.00 14.80 674 THR A C 1
ATOM 638 O O . THR A 1 124 ? 9.132 -25.626 -21.328 1.00 13.67 674 THR A O 1
ATOM 642 N N . GLY A 1 125 ? 8.841 -25.546 -23.566 1.00 16.90 675 GLY A N 1
ATOM 643 C CA . GLY A 1 125 ? 7.746 -26.532 -23.617 1.00 17.48 675 GLY A CA 1
ATOM 644 C C . GLY A 1 125 ? 8.229 -27.957 -23.404 1.00 17.88 675 GLY A C 1
ATOM 645 O O . GLY A 1 125 ? 9.383 -28.307 -23.698 1.00 16.08 675 GLY A O 1
ATOM 646 N N . GLU A 1 126 ? 7.329 -28.792 -22.880 1.00 19.31 676 GLU A N 1
ATOM 647 C CA . GLU A 1 126 ? 7.675 -30.160 -22.534 1.00 21.32 676 GLU A CA 1
ATOM 648 C C . GLU A 1 126 ? 7.277 -31.131 -23.618 1.00 21.11 676 GLU A C 1
ATOM 649 O O . GLU A 1 126 ? 7.863 -32.186 -23.713 1.00 19.49 676 GLU A O 1
ATOM 655 N N . THR A 1 127 ? 6.268 -30.786 -24.411 1.00 19.33 677 THR A N 1
ATOM 656 C CA . THR A 1 127 ? 5.609 -31.770 -25.252 1.00 20.92 677 THR A CA 1
ATOM 657 C C . THR A 1 127 ? 5.662 -31.376 -26.711 1.00 19.98 677 THR A C 1
ATOM 658 O O . THR A 1 127 ? 5.270 -30.256 -27.097 1.00 21.46 677 THR A O 1
ATOM 662 N N . ASN A 1 128 ? 6.108 -32.305 -27.557 1.00 20.26 678 ASN A N 1
ATOM 663 C CA . ASN A 1 128 ? 6.035 -32.080 -29.003 1.00 20.60 678 ASN A CA 1
ATOM 664 C C . ASN A 1 128 ? 4.602 -31.831 -29.429 1.00 20.21 678 ASN A C 1
ATOM 665 O O . ASN A 1 128 ? 3.689 -32.501 -28.962 1.00 19.09 678 ASN A O 1
ATOM 670 N N . ALA A 1 129 ? 4.409 -30.873 -30.321 1.00 19.84 679 ALA A N 1
ATOM 671 C CA . ALA A 1 129 ? 3.070 -30.490 -30.726 1.00 19.59 679 ALA A CA 1
ATOM 672 C C . ALA A 1 129 ? 3.049 -29.951 -32.126 1.00 19.04 679 ALA A C 1
ATOM 673 O O . ALA A 1 129 ? 4.025 -29.357 -32.605 1.00 16.20 679 ALA A O 1
ATOM 675 N N . THR A 1 130 ? 1.915 -30.183 -32.790 1.00 18.52 680 THR A N 1
ATOM 676 C CA . THR A 1 130 ? 1.635 -29.631 -34.074 1.00 19.52 680 THR A CA 1
ATOM 677 C C . THR A 1 130 ? 0.332 -28.850 -33.907 1.00 20.46 680 THR A C 1
ATOM 678 O O . THR A 1 130 ? -0.739 -29.429 -33.621 1.00 21.57 680 THR A O 1
ATOM 682 N N . GLY A 1 131 ? 0.435 -27.540 -34.065 1.00 18.24 681 GLY A N 1
ATOM 683 C CA . GLY A 1 131 ? -0.686 -26.651 -33.868 1.00 18.11 681 GLY A CA 1
ATOM 684 C C . GLY A 1 131 ? -0.216 -25.382 -33.195 1.00 17.17 681 GLY A C 1
ATOM 685 O O . GLY A 1 131 ? 0.943 -25.040 -33.293 1.00 16.50 681 GLY A O 1
ATOM 686 N N . THR A 1 132 ? -1.136 -24.686 -32.544 1.00 16.35 682 THR A N 1
ATOM 687 C CA . THR A 1 132 ? -0.838 -23.381 -31.945 1.00 16.38 682 THR A CA 1
ATOM 688 C C . THR A 1 132 ? -1.087 -23.474 -30.457 1.00 17.05 682 THR A C 1
ATOM 689 O O . THR A 1 132 ? -2.187 -23.882 -30.058 1.00 19.44 682 THR A O 1
ATOM 693 N N . GLN A 1 133 ? -0.088 -23.114 -29.637 1.00 14.29 683 GLN A N 1
ATOM 694 C CA . GLN A 1 133 ? -0.233 -23.154 -28.165 1.00 14.21 683 GLN A CA 1
ATOM 695 C C . GLN A 1 133 ? -0.561 -21.760 -27.654 1.00 14.62 683 GLN A C 1
ATOM 696 O O . GLN A 1 133 ? -0.082 -20.773 -28.213 1.00 13.12 683 GLN A O 1
ATOM 702 N N . THR A 1 134 ? -1.339 -21.687 -26.581 1.00 13.59 684 THR A N 1
ATOM 703 C CA . THR A 1 134 ? -1.737 -20.417 -25.995 1.00 13.89 684 THR A CA 1
ATOM 704 C C . THR A 1 134 ? -1.171 -20.358 -24.603 1.00 13.00 684 THR A C 1
ATOM 705 O O . THR A 1 134 ? -1.480 -21.210 -23.770 1.00 13.67 684 THR A O 1
ATOM 709 N N . TRP A 1 135 ? -0.312 -19.354 -24.357 1.00 12.36 685 TRP A N 1
ATOM 710 C CA . TRP A 1 135 ? 0.330 -19.151 -23.075 1.00 12.04 685 TRP A CA 1
ATOM 711 C C . TRP A 1 135 ? -0.240 -17.845 -22.557 1.00 12.98 685 TRP A C 1
ATOM 712 O O . TRP A 1 135 ? -0.078 -16.809 -23.218 1.00 14.18 685 TRP A O 1
ATOM 723 N N . GLU A 1 136 ? -0.864 -17.872 -21.393 1.00 11.75 686 GLU A N 1
ATOM 724 C CA . GLU A 1 136 ? -1.582 -16.704 -20.876 1.00 12.34 686 GLU A CA 1
ATOM 725 C C . GLU A 1 136 ? -0.946 -16.272 -19.580 1.00 11.80 686 GLU A C 1
ATOM 726 O O . GLU A 1 136 ? -0.806 -17.085 -18.663 1.00 11.86 686 GLU A O 1
ATOM 732 N N . LEU A 1 137 ? -0.516 -15.013 -19.507 1.00 11.29 687 LEU A N 1
ATOM 733 C CA . LEU A 1 137 ? -0.069 -14.388 -18.239 1.00 11.62 687 LEU A CA 1
ATOM 734 C C . LEU A 1 137 ? -1.094 -13.372 -17.763 1.00 11.35 687 LEU A C 1
ATOM 735 O O . LEU A 1 137 ? -1.501 -12.525 -18.515 1.00 11.93 687 LEU A O 1
ATOM 740 N N . GLN A 1 138 ? -1.501 -13.486 -16.505 1.00 11.45 688 GLN A N 1
ATOM 741 C CA A GLN A 1 138 ? -2.498 -12.624 -15.894 0.50 12.06 688 GLN A CA 1
ATOM 742 C CA B GLN A 1 138 ? -2.489 -12.595 -15.910 0.50 11.67 688 GLN A CA 1
ATOM 743 C C . GLN A 1 138 ? -1.821 -11.801 -14.802 1.00 11.64 688 GLN A C 1
ATOM 744 O O . GLN A 1 138 ? -1.031 -12.346 -14.039 1.00 12.73 688 GLN A O 1
ATOM 755 N N . PHE A 1 139 ? -2.170 -10.532 -14.736 1.00 11.88 689 PHE A N 1
ATOM 756 C CA . PHE A 1 139 ? -1.645 -9.610 -13.754 1.00 11.97 689 PHE A CA 1
ATOM 757 C C . PHE A 1 139 ? -2.805 -8.821 -13.178 1.00 12.50 689 PHE A C 1
ATOM 758 O O . PHE A 1 139 ? -3.706 -8.376 -13.916 1.00 12.75 689 PHE A O 1
ATOM 766 N N . ASP A 1 140 ? -2.727 -8.535 -11.884 1.00 13.34 690 ASP A N 1
ATOM 767 C CA . ASP A 1 140 ? -3.730 -7.671 -11.265 1.00 14.61 690 ASP A CA 1
ATOM 768 C C . ASP A 1 140 ? -3.852 -6.344 -12.017 1.00 14.35 690 ASP A C 1
ATOM 769 O O . ASP A 1 140 ? -2.871 -5.673 -12.255 1.00 13.93 690 ASP A O 1
ATOM 774 N N . GLY A 1 141 ? -5.063 -5.963 -12.403 1.00 13.92 691 GLY A N 1
ATOM 775 C CA . GLY A 1 141 ? -5.262 -4.808 -13.252 1.00 14.63 691 GLY A CA 1
ATOM 776 C C . GLY A 1 141 ? -4.997 -3.454 -12.617 1.00 15.37 691 GLY A C 1
ATOM 777 O O . GLY A 1 141 ? -4.914 -2.472 -13.341 1.00 15.64 691 GLY A O 1
ATOM 778 N N . THR A 1 142 ? -4.891 -3.428 -11.290 1.00 17.04 692 THR A N 1
ATOM 779 C CA . THR A 1 142 ? -4.624 -2.200 -10.511 1.00 19.23 692 THR A CA 1
ATOM 780 C C . THR A 1 142 ? -3.210 -2.181 -9.908 1.00 18.95 692 THR A C 1
ATOM 781 O O . THR A 1 142 ? -2.562 -1.125 -9.912 1.00 19.51 692 THR A O 1
ATOM 785 N N . LEU A 1 143 ? -2.770 -3.317 -9.366 1.00 18.24 693 LEU A N 1
ATOM 786 C CA . LEU A 1 143 ? -1.463 -3.474 -8.746 1.00 19.20 693 LEU A CA 1
ATOM 787 C C . LEU A 1 143 ? -0.338 -3.985 -9.677 1.00 18.43 693 LEU A C 1
ATOM 788 O O . LEU A 1 143 ? 0.858 -3.847 -9.339 1.00 17.75 693 LEU A O 1
ATOM 793 N N . GLY A 1 144 ? -0.694 -4.637 -10.789 1.00 15.62 694 GLY A N 1
ATOM 794 C CA . GLY A 1 144 ? 0.307 -5.208 -11.693 1.00 15.72 694 GLY A CA 1
ATOM 795 C C . GLY A 1 144 ? 0.868 -6.567 -11.274 1.00 16.25 694 GLY A C 1
ATOM 796 O O . GLY A 1 144 ? 1.569 -7.220 -12.071 1.00 15.84 694 GLY A O 1
ATOM 797 N N . SER A 1 145 ? 0.594 -7.014 -10.044 1.00 15.84 695 SER A N 1
ATOM 798 C CA . SER A 1 145 ? 1.134 -8.260 -9.541 1.00 16.74 695 SER A CA 1
ATOM 799 C C . SER A 1 145 ? 0.739 -9.475 -10.390 1.00 15.06 695 SER A C 1
ATOM 800 O O . SER A 1 145 ? -0.428 -9.655 -10.675 1.00 14.65 695 SER A O 1
ATOM 803 N N . CYS A 1 146 ? 1.698 -10.335 -10.685 1.00 13.99 696 CYS A N 1
ATOM 804 C CA . CYS A 1 146 ? 1.413 -11.535 -11.500 1.00 14.60 696 CYS A CA 1
ATOM 805 C C . CYS A 1 146 ? 0.576 -12.540 -10.702 1.00 15.05 696 CYS A C 1
ATOM 806 O O . CYS A 1 146 ? 0.903 -12.867 -9.544 1.00 15.24 696 CYS A O 1
ATOM 809 N N . LEU A 1 147 ? -0.562 -12.925 -11.284 1.00 15.08 697 LEU A N 1
ATOM 810 C CA . LEU A 1 147 ? -1.466 -13.924 -10.703 1.00 16.64 697 LEU A CA 1
ATOM 811 C C . LEU A 1 147 ? -1.170 -15.341 -11.150 1.00 16.37 697 LEU A C 1
ATOM 812 O O . LEU A 1 147 ? -1.598 -16.295 -10.493 1.00 17.57 697 LEU A O 1
ATOM 81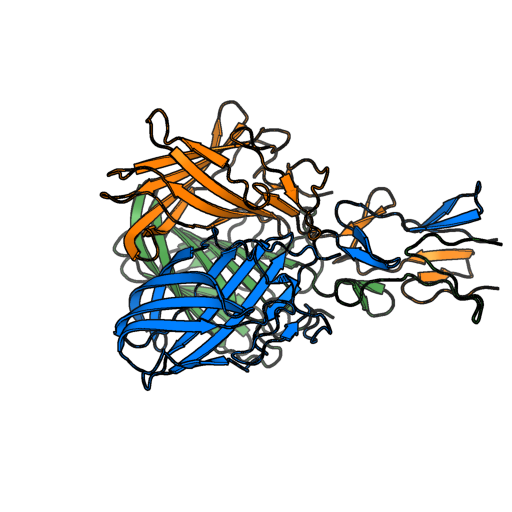7 N N . THR A 1 148 ? -0.477 -15.491 -12.285 1.00 14.76 698 THR A N 1
ATOM 818 C CA . THR A 1 148 ? -0.201 -16.809 -12.904 1.00 13.70 698 THR A CA 1
ATOM 819 C C . THR A 1 148 ? 0.921 -17.567 -12.210 1.00 14.45 698 THR A C 1
ATOM 820 O O . THR A 1 148 ? 0.923 -18.788 -12.132 1.00 13.42 698 THR A O 1
ATOM 824 N N . GLY A 1 149 ? 1.890 -16.816 -11.686 1.00 14.50 699 GLY A N 1
ATOM 825 C CA . GLY A 1 149 ? 3.025 -17.400 -11.016 1.00 15.27 699 GLY A CA 1
ATOM 826 C C . GLY A 1 149 ? 3.793 -16.306 -10.299 1.00 15.52 699 GLY A C 1
ATOM 827 O O . GLY A 1 149 ? 3.396 -15.146 -10.341 1.00 16.20 699 GLY A O 1
ATOM 828 N N . ARG A 1 150 ? 4.914 -16.673 -9.716 1.00 15.27 700 ARG A N 1
ATOM 829 C CA A ARG A 1 150 ? 5.669 -15.729 -8.900 0.50 16.02 700 ARG A CA 1
ATOM 830 C CA B ARG A 1 150 ? 5.695 -15.750 -8.901 0.50 16.10 700 ARG A CA 1
ATOM 831 C C . ARG A 1 150 ? 6.600 -14.860 -9.767 1.00 14.82 700 ARG A C 1
ATOM 832 O O . ARG A 1 150 ? 7.404 -15.376 -10.536 1.00 14.61 700 ARG A O 1
ATOM 847 N N . MET A 1 151 ? 6.461 -13.547 -9.602 1.00 14.17 701 MET A N 1
ATOM 848 C CA . MET A 1 151 ? 7.378 -12.561 -10.185 1.00 14.31 701 MET A CA 1
ATOM 849 C C . MET A 1 151 ? 7.732 -11.572 -9.074 1.00 14.71 701 MET A C 1
ATOM 850 O O . MET A 1 151 ? 7.010 -11.472 -8.089 1.00 14.17 701 MET A O 1
ATOM 855 N N . GLN A 1 152 ? 8.857 -10.880 -9.265 1.00 15.47 702 GLN A N 1
ATOM 856 C CA . GLN A 1 152 ? 9.478 -10.005 -8.271 1.00 17.16 702 GLN A CA 1
ATOM 857 C C . GLN A 1 152 ? 10.011 -8.774 -8.971 1.00 15.68 702 GLN A C 1
ATOM 858 O O . GLN A 1 152 ? 10.484 -8.882 -10.086 1.00 13.89 702 GLN A O 1
ATOM 864 N N . VAL A 1 153 ? 9.950 -7.621 -8.305 1.00 14.55 703 VAL A N 1
ATOM 865 C CA . VAL A 1 153 ? 10.662 -6.451 -8.791 1.00 15.43 703 VAL A CA 1
ATOM 866 C C . VAL A 1 153 ? 12.108 -6.596 -8.258 1.00 15.35 703 VAL A C 1
ATOM 867 O O . VAL A 1 153 ? 12.311 -6.748 -7.051 1.00 15.16 703 VAL A O 1
ATOM 871 N N . MET A 1 154 ? 13.074 -6.618 -9.167 1.00 16.04 704 MET A N 1
ATOM 872 C CA . MET A 1 154 ? 14.474 -6.923 -8.859 1.00 16.89 704 MET A CA 1
ATOM 873 C C . MET A 1 154 ? 15.398 -5.750 -9.204 1.00 16.88 704 MET A C 1
ATOM 874 O O . MET A 1 154 ? 15.391 -5.218 -10.330 1.00 16.06 704 MET A O 1
ATOM 883 N N . GLY A 1 155 ? 16.240 -5.363 -8.255 1.00 15.48 705 GLY A N 1
ATOM 884 C CA . GLY A 1 155 ? 17.179 -4.286 -8.545 1.00 14.38 705 GLY A CA 1
ATOM 885 C C . GLY A 1 155 ? 18.462 -4.846 -9.111 1.00 13.68 705 GLY A C 1
ATOM 886 O O . GLY A 1 155 ? 18.733 -6.058 -9.049 1.00 13.54 705 GLY A O 1
ATOM 887 N N . GLY A 1 156 ? 19.281 -3.971 -9.670 1.00 13.57 706 GLY A N 1
ATOM 888 C CA . GLY A 1 156 ? 20.609 -4.343 -10.196 1.00 14.43 706 GLY A CA 1
ATOM 889 C C . GLY A 1 156 ? 21.566 -4.882 -9.169 1.00 14.71 706 GLY A C 1
ATOM 890 O O . GLY A 1 156 ? 22.562 -5.563 -9.492 1.00 16.11 706 GLY A O 1
ATOM 891 N N . THR A 1 157 ? 21.268 -4.566 -7.913 1.00 16.02 707 THR A N 1
ATOM 892 C CA . THR A 1 157 ? 21.891 -5.156 -6.755 1.00 18.40 707 THR A CA 1
ATOM 893 C C . THR A 1 157 ? 21.676 -6.645 -6.581 1.00 18.98 707 THR A C 1
ATOM 894 O O . THR A 1 157 ? 22.359 -7.263 -5.770 1.00 19.80 707 THR A O 1
ATOM 898 N N . GLY A 1 158 ? 20.697 -7.205 -7.281 1.00 19.26 708 GLY A N 1
ATOM 899 C CA . GLY A 1 158 ? 20.318 -8.593 -7.113 1.00 22.22 708 GLY A CA 1
ATOM 900 C C . GLY A 1 158 ? 19.366 -8.816 -5.960 1.00 24.58 708 GLY A C 1
ATOM 901 O O . GLY A 1 158 ? 19.074 -9.965 -5.646 1.00 23.44 708 GLY A O 1
ATOM 902 N N . GLU A 1 159 ? 18.808 -7.739 -5.397 1.00 23.83 709 GLU A N 1
ATOM 903 C CA . GLU A 1 159 ? 17.869 -7.835 -4.276 1.00 26.54 709 GLU A CA 1
ATOM 904 C C . GLU A 1 159 ? 16.468 -7.488 -4.732 1.00 23.93 709 GLU A C 1
ATOM 905 O O . GLU A 1 159 ? 16.309 -6.656 -5.598 1.00 20.68 709 GLU A O 1
ATOM 911 N N . GLU A 1 160 ? 15.458 -8.139 -4.155 1.00 22.45 710 GLU A N 1
ATOM 912 C CA . GLU A 1 160 ? 14.075 -7.799 -4.445 1.00 24.00 710 GLU A CA 1
ATOM 913 C C . GLU A 1 160 ? 13.750 -6.445 -3.853 1.00 23.85 710 GLU A C 1
ATOM 914 O O . GLU A 1 160 ? 14.225 -6.121 -2.756 1.00 26.38 710 GLU A O 1
ATOM 920 N N . LEU A 1 161 ? 13.009 -5.628 -4.606 1.00 21.73 711 LEU A N 1
ATOM 921 C CA . LEU A 1 161 ? 12.624 -4.278 -4.221 1.00 21.29 711 LEU A CA 1
ATOM 922 C C . LEU A 1 161 ? 11.153 -4.318 -3.802 1.00 25.10 711 LEU A C 1
ATOM 923 O O . LEU A 1 161 ? 10.341 -5.026 -4.419 1.00 23.16 711 LEU A O 1
ATOM 928 N N . ASP A 1 162 ? 10.817 -3.573 -2.749 1.00 28.34 712 ASP A N 1
ATOM 929 C CA . ASP A 1 162 ? 9.444 -3.507 -2.254 1.00 32.92 712 ASP A CA 1
ATOM 930 C C . ASP A 1 162 ? 8.749 -2.412 -3.063 1.00 33.10 712 ASP A C 1
ATOM 931 O O . ASP A 1 162 ? 8.667 -1.264 -2.644 1.00 32.50 712 ASP A O 1
ATOM 936 N N . VAL A 1 163 ? 8.301 -2.786 -4.268 1.00 29.99 713 VAL A N 1
ATOM 937 C CA . VAL A 1 163 ? 7.742 -1.859 -5.250 1.00 28.68 713 VAL A CA 1
ATOM 938 C C . VAL A 1 163 ? 6.537 -2.571 -5.838 1.00 25.74 713 VAL A C 1
ATOM 939 O O . VAL A 1 163 ? 6.643 -3.726 -6.236 1.00 25.17 713 VAL A O 1
ATOM 943 N N . THR A 1 164 ? 5.383 -1.914 -5.839 1.00 23.90 714 THR A N 1
ATOM 944 C CA A THR A 1 164 ? 4.190 -2.493 -6.443 0.50 21.79 714 THR A CA 1
ATOM 945 C CA B THR A 1 164 ? 4.192 -2.487 -6.453 0.50 22.94 714 THR A CA 1
ATOM 946 C C . THR A 1 164 ? 4.429 -2.401 -7.953 1.00 20.84 714 THR A C 1
ATOM 947 O O . THR A 1 164 ? 4.774 -1.345 -8.460 1.00 22.21 714 THR A O 1
ATOM 954 N N . PRO A 1 165 ? 4.269 -3.512 -8.675 1.00 18.30 715 PRO A N 1
ATOM 955 C CA . PRO A 1 165 ? 4.654 -3.448 -10.095 1.00 16.80 715 PRO A CA 1
ATOM 956 C C . PRO A 1 165 ? 3.628 -2.821 -11.035 1.00 15.77 715 PRO A C 1
ATOM 957 O O . PRO A 1 165 ? 3.357 -3.356 -12.122 1.00 15.16 715 PRO A O 1
ATOM 961 N N . THR A 1 166 ? 3.117 -1.648 -10.700 1.00 14.39 716 THR A N 1
ATOM 962 C CA . THR A 1 166 ? 2.176 -0.967 -11.592 1.00 14.29 716 THR A CA 1
ATOM 963 C C . THR A 1 166 ? 2.841 -0.489 -12.885 1.00 13.88 716 THR A C 1
ATOM 964 O O . THR A 1 166 ? 2.170 -0.191 -13.846 1.00 14.33 716 THR A O 1
ATOM 968 N N . PHE A 1 167 ? 4.178 -0.416 -12.903 1.00 12.76 717 PHE A N 1
ATOM 969 C CA . PHE A 1 167 ? 4.891 0.124 -14.037 1.00 12.31 717 PHE A CA 1
ATOM 970 C C . PHE A 1 167 ? 4.811 -0.766 -15.314 1.00 12.04 717 PHE A C 1
ATOM 971 O O . PHE A 1 167 ? 5.229 -0.323 -16.366 1.00 11.68 717 PHE A O 1
ATOM 979 N N . ILE A 1 168 ? 4.264 -1.989 -15.201 1.00 12.09 718 ILE A N 1
ATOM 980 C CA . ILE A 1 168 ? 4.055 -2.861 -16.382 1.00 12.52 718 ILE A CA 1
ATOM 981 C C . ILE A 1 168 ? 2.708 -2.645 -17.081 1.00 13.06 718 ILE A C 1
ATOM 982 O O . ILE A 1 168 ? 2.531 -3.143 -18.162 1.00 12.06 718 ILE A O 1
ATOM 987 N N . LEU A 1 169 ? 1.786 -1.876 -16.476 1.00 13.14 719 LEU A N 1
ATOM 988 C CA . LEU A 1 169 ? 0.405 -1.809 -16.954 1.00 13.48 719 LEU A CA 1
ATOM 989 C C . LEU A 1 169 ? 0.248 -0.881 -18.122 1.00 13.14 719 LEU A C 1
ATOM 990 O O . LEU A 1 169 ? 0.609 0.298 -18.024 1.00 12.40 719 LEU A O 1
ATOM 995 N N . PRO A 1 170 ? -0.264 -1.385 -19.268 1.00 13.13 720 PRO A N 1
ATOM 996 C CA . PRO A 1 170 ? -0.569 -0.541 -20.395 1.00 14.02 720 PRO A CA 1
ATOM 997 C C . PRO A 1 170 ? -1.989 0.055 -20.325 1.00 15.61 720 PRO A C 1
ATOM 998 O O . PRO A 1 170 ? -2.691 -0.194 -19.367 1.00 16.17 720 PRO A O 1
ATOM 1002 N N . THR A 1 171 ? -2.362 0.853 -21.321 1.00 17.08 721 THR A N 1
ATOM 1003 C CA . THR A 1 171 ? -3.676 1.502 -21.318 1.00 19.09 721 THR A CA 1
ATOM 1004 C C . THR A 1 171 ? -4.767 0.416 -21.285 1.00 18.80 721 THR A C 1
ATOM 1005 O O . THR A 1 171 ? -4.682 -0.592 -22.017 1.00 17.25 721 THR A O 1
ATOM 1009 N N . SER A 1 172 ? -5.761 0.620 -20.417 1.00 21.23 722 SER A N 1
ATOM 1010 C CA . SER A 1 172 ? -6.940 -0.258 -20.339 1.00 22.20 722 SER A CA 1
ATOM 1011 C C . SER A 1 172 ? -8.101 0.215 -21.206 1.00 24.57 722 SER A C 1
ATOM 1012 O O . SER A 1 172 ? -9.211 -0.330 -21.073 1.00 25.17 722 SER A O 1
ATOM 1015 N N . ASP A 1 173 ? -7.865 1.203 -22.069 1.00 25.28 723 ASP A N 1
ATOM 1016 C CA . ASP A 1 173 ? -8.854 1.634 -23.064 1.00 28.70 723 ASP A CA 1
ATOM 1017 C C . ASP A 1 173 ? -9.266 0.429 -23.921 1.00 28.65 723 ASP A C 1
ATOM 1018 O O . ASP A 1 173 ? -8.449 -0.142 -24.622 1.00 25.41 723 ASP A O 1
ATOM 1023 N N . LYS A 1 174 ? -10.537 0.049 -23.841 1.00 29.73 724 LYS A N 1
ATOM 1024 C CA . LYS A 1 174 ? -11.011 -1.197 -24.450 1.00 32.46 724 LYS A CA 1
ATOM 1025 C C . LYS A 1 174 ? -11.130 -1.119 -25.973 1.00 32.36 724 LYS A C 1
ATOM 1026 O O . LYS A 1 174 ? -11.329 -2.159 -26.621 1.00 34.84 724 LYS A O 1
ATOM 1032 N N . SER A 1 175 ? -10.989 0.090 -26.540 1.00 29.86 725 SER A N 1
ATOM 1033 C CA . SER A 1 175 ? -10.803 0.268 -27.983 1.00 29.66 725 SER A CA 1
ATOM 1034 C C . SER A 1 175 ? -9.336 0.083 -28.448 1.00 29.23 725 SER A C 1
ATOM 1035 O O . SER A 1 175 ? -9.063 0.199 -29.647 1.00 26.08 725 SER A O 1
ATOM 1038 N N . VAL A 1 176 ? -8.406 -0.174 -27.517 1.00 25.64 726 VAL A N 1
ATOM 1039 C CA . VAL A 1 176 ? -6.991 -0.419 -27.876 1.00 24.96 726 VAL A CA 1
ATOM 1040 C C . VAL A 1 176 ? -6.679 -1.915 -27.860 1.00 21.20 726 VAL A C 1
ATOM 1041 O O . VAL A 1 176 ? -6.987 -2.614 -26.888 1.00 21.40 726 VAL A O 1
ATOM 1045 N N . TYR A 1 177 ? -6.090 -2.393 -28.951 1.00 22.45 727 TYR A N 1
ATOM 1046 C CA . TYR A 1 177 ? -5.746 -3.810 -29.113 1.00 22.73 727 TYR A CA 1
ATOM 1047 C C . TYR A 1 177 ? -4.273 -3.925 -29.485 1.00 19.74 727 TYR A C 1
ATOM 1048 O O . TYR A 1 177 ? -3.944 -4.193 -30.653 1.00 19.80 727 TYR A O 1
ATOM 1057 N N . LYS A 1 178 ? -3.402 -3.719 -28.493 1.00 17.92 728 LYS A N 1
ATOM 1058 C CA . LYS A 1 178 ? -1.975 -3.851 -28.715 1.00 16.57 728 LYS A CA 1
ATOM 1059 C C . LYS A 1 178 ? -1.654 -5.316 -29.009 1.00 15.03 728 LYS A C 1
ATOM 1060 O O . LYS A 1 178 ? -1.912 -6.215 -28.207 1.00 14.50 728 LYS A O 1
ATOM 1066 N N . GLN A 1 179 ? -1.180 -5.578 -30.213 1.00 14.41 729 GLN A N 1
ATOM 1067 C CA . GLN A 1 179 ? -0.841 -6.940 -30.574 1.00 14.33 729 GLN A CA 1
ATOM 1068 C C . GLN A 1 179 ? 0.022 -6.998 -31.805 1.00 13.41 729 GLN A C 1
ATOM 1069 O O . GLN A 1 179 ? 0.213 -5.979 -32.528 1.00 12.56 729 GLN A O 1
ATOM 1075 N N . GLY A 1 180 ? 0.553 -8.186 -32.033 1.00 11.60 730 GLY A N 1
ATOM 1076 C CA . GLY A 1 180 ? 1.369 -8.410 -33.205 1.00 11.62 730 GLY A CA 1
ATOM 1077 C C . GLY A 1 180 ? 2.025 -9.769 -33.121 1.00 11.03 730 GLY A C 1
ATOM 1078 O O . GLY A 1 180 ? 1.621 -10.599 -32.286 1.00 10.90 730 GLY A O 1
ATOM 1079 N N . PHE A 1 181 ? 2.955 -10.001 -34.046 1.00 10.59 731 PHE A N 1
ATOM 1080 C CA . PHE A 1 181 ? 3.651 -11.265 -34.172 1.00 10.21 731 PHE A CA 1
ATOM 1081 C C . PHE A 1 181 ? 5.144 -11.027 -34.256 1.00 10.34 731 PHE A C 1
ATOM 1082 O O . PHE A 1 181 ? 5.580 -10.045 -34.848 1.00 10.68 731 PHE A O 1
ATOM 1090 N N . MET A 1 182 ? 5.913 -11.983 -33.756 1.00 10.46 732 MET A N 1
ATOM 1091 C CA . MET A 1 182 ? 7.351 -11.944 -33.869 1.00 11.39 732 MET A CA 1
ATOM 1092 C C . MET A 1 182 ? 7.819 -13.280 -34.477 1.00 10.83 732 MET A C 1
ATOM 1093 O O . MET A 1 182 ? 7.210 -14.323 -34.234 1.00 9.50 732 MET A O 1
ATOM 1098 N N . PRO A 1 183 ? 8.918 -13.236 -35.240 1.00 10.58 733 PRO A N 1
ATOM 1099 C CA . PRO A 1 183 ? 9.551 -14.471 -35.686 1.00 10.06 733 PRO A CA 1
ATOM 1100 C C . PRO A 1 183 ? 10.236 -15.121 -34.511 1.00 10.09 733 PRO A C 1
ATOM 1101 O O . PRO A 1 183 ? 10.814 -14.407 -33.663 1.00 8.99 733 PRO A O 1
ATOM 1105 N N . ILE A 1 184 ? 10.232 -16.446 -34.477 1.00 10.36 734 ILE A N 1
ATOM 1106 C CA . ILE A 1 184 ? 10.885 -17.216 -33.429 1.00 10.73 734 ILE A CA 1
ATOM 1107 C C . ILE A 1 184 ? 11.485 -18.442 -34.071 1.00 11.63 734 ILE A C 1
ATOM 1108 O O . ILE A 1 184 ? 11.066 -18.845 -35.154 1.00 12.36 734 ILE A O 1
ATOM 1113 N N . VAL A 1 185 ? 12.478 -18.977 -33.404 1.00 11.38 735 VAL A N 1
ATOM 1114 C CA . VAL A 1 185 ? 13.081 -20.225 -33.794 1.00 11.71 735 VAL A CA 1
ATOM 1115 C C . VAL A 1 185 ? 12.912 -21.211 -32.653 1.00 12.85 735 VAL A C 1
ATOM 1116 O O . VAL A 1 185 ? 13.354 -20.949 -31.534 1.00 12.90 735 VAL A O 1
ATOM 1120 N N . CYS A 1 186 ? 12.303 -22.359 -32.957 1.00 13.04 736 CYS A N 1
ATOM 1121 C CA . CYS A 1 186 ? 12.191 -23.454 -32.027 1.00 14.63 736 CYS A CA 1
ATOM 1122 C C . CYS A 1 186 ? 13.437 -24.334 -32.170 1.00 13.68 736 CYS A C 1
ATOM 1123 O O . CYS A 1 186 ? 13.891 -24.558 -33.279 1.00 14.14 736 CYS A O 1
ATOM 1126 N N . SER A 1 187 ? 13.953 -24.808 -31.056 1.00 12.65 737 SER A N 1
ATOM 1127 C CA . SER A 1 187 ? 15.129 -25.685 -31.026 1.00 13.50 737 SER A CA 1
ATOM 1128 C C . SER A 1 187 ? 15.041 -26.658 -29.884 1.00 14.87 737 SER A C 1
ATOM 1129 O O . SER A 1 187 ? 14.136 -26.570 -29.067 1.00 15.57 737 SER A O 1
ATOM 1132 N N . GLU A 1 188 ? 15.981 -27.596 -29.795 1.00 15.30 738 GLU A N 1
ATOM 1133 C CA . GLU A 1 188 ? 15.992 -28.472 -28.644 1.00 18.20 738 GLU A CA 1
ATOM 1134 C C . GLU A 1 188 ? 17.385 -29.015 -28.498 1.00 19.36 738 GLU A C 1
ATOM 1135 O O . GLU A 1 188 ? 17.946 -29.491 -29.470 1.00 17.51 738 GLU A O 1
ATOM 1141 N N . ASN A 1 189 ? 17.939 -28.846 -27.304 1.00 23.50 739 ASN A N 1
ATOM 1142 C CA . ASN A 1 189 ? 19.299 -29.297 -26.975 1.00 27.42 739 ASN A CA 1
ATOM 1143 C C . ASN A 1 189 ? 20.324 -28.767 -27.973 1.00 26.06 739 ASN A C 1
ATOM 1144 O O . ASN A 1 189 ? 21.182 -29.534 -28.433 1.00 27.46 739 ASN A O 1
ATOM 1149 N N . GLY A 1 190 ? 20.200 -27.494 -28.356 1.00 22.49 740 GLY A N 1
ATOM 1150 C CA . GLY A 1 190 ? 21.109 -26.887 -29.334 1.00 20.70 740 GLY A CA 1
ATOM 1151 C C . GLY A 1 190 ? 20.893 -27.211 -30.804 1.00 19.00 740 GLY A C 1
ATOM 1152 O O . GLY A 1 190 ? 21.664 -26.780 -31.654 1.00 16.61 740 GLY A O 1
ATOM 1153 N N . GLU A 1 191 ? 19.874 -28.004 -31.112 1.00 17.60 741 GLU A N 1
ATOM 1154 C CA . GLU A 1 191 ? 19.573 -28.402 -32.494 1.00 19.57 741 GLU A CA 1
ATOM 1155 C C . GLU A 1 191 ? 18.400 -27.603 -33.039 1.00 16.12 741 GLU A C 1
ATOM 1156 O O . GLU A 1 191 ? 17.363 -27.555 -32.392 1.00 15.14 741 GLU A O 1
ATOM 1162 N N . PHE A 1 192 ? 18.572 -26.997 -34.212 1.00 14.76 742 PHE A N 1
ATOM 1163 C CA . PHE A 1 192 ? 17.490 -26.287 -34.887 1.00 14.75 742 PHE A CA 1
ATOM 1164 C C . PHE A 1 192 ? 16.311 -27.235 -35.179 1.00 14.85 742 PHE A C 1
ATOM 1165 O O . PHE A 1 192 ? 16.511 -28.367 -35.663 1.00 14.32 742 PHE A O 1
ATOM 1173 N N . LYS A 1 193 ? 15.108 -26.780 -34.894 1.00 14.45 743 LYS A N 1
ATOM 1174 C CA . LYS A 1 193 ? 13.888 -27.530 -35.222 1.00 16.26 743 LYS A CA 1
ATOM 1175 C C . LYS A 1 193 ? 12.994 -26.826 -36.228 1.00 16.81 743 LYS A C 1
ATOM 1176 O O . LYS A 1 193 ? 12.556 -27.451 -37.202 1.00 18.74 743 LYS A O 1
ATOM 1182 N N . GLN A 1 194 ? 12.679 -25.548 -36.015 1.00 15.56 744 GLN A N 1
ATOM 1183 C CA . GLN A 1 194 ? 11.775 -24.842 -36.899 1.00 15.24 744 GLN A CA 1
ATOM 1184 C C . GLN A 1 194 ? 11.898 -23.319 -36.838 1.00 14.81 744 GLN A C 1
ATOM 1185 O O . GLN A 1 194 ? 11.981 -22.772 -35.750 1.00 13.69 744 GLN A O 1
ATOM 1191 N N . SER A 1 195 ? 11.795 -22.663 -37.990 1.00 14.55 745 SER A N 1
ATOM 1192 C CA . SER A 1 195 ? 11.554 -21.213 -38.036 1.00 15.31 745 SER A CA 1
ATOM 1193 C C . SER A 1 195 ? 10.054 -21.008 -38.131 1.00 14.35 745 SER A C 1
ATOM 1194 O O . SER A 1 195 ? 9.388 -21.521 -39.045 1.00 13.79 745 SER A O 1
ATOM 1197 N N . THR A 1 196 ? 9.513 -20.266 -37.172 1.00 13.01 746 THR A N 1
ATOM 1198 C CA . THR A 1 196 ? 8.081 -20.076 -37.072 1.00 12.12 746 THR A CA 1
ATOM 1199 C C . THR A 1 196 ? 7.807 -18.696 -36.439 1.00 11.06 746 THR A C 1
ATOM 1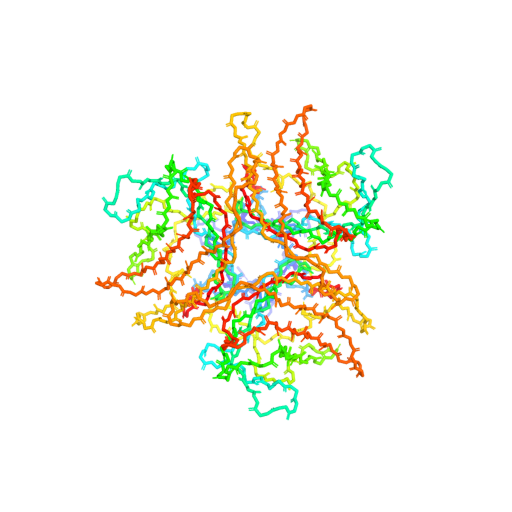200 O O . THR A 1 196 ? 8.605 -17.736 -36.616 1.00 9.98 746 THR A O 1
ATOM 1204 N N . TYR A 1 197 ? 6.681 -18.552 -35.786 1.00 11.14 747 TYR A N 1
ATOM 1205 C CA . TYR A 1 197 ? 6.242 -17.257 -35.254 1.00 11.37 747 TYR A CA 1
ATOM 1206 C C . TYR A 1 197 ? 5.429 -17.436 -33.984 1.00 11.29 747 TYR A C 1
ATOM 1207 O O . TYR A 1 197 ? 4.953 -18.541 -33.662 1.00 9.78 747 TYR A O 1
ATOM 1216 N N . CYS A 1 198 ? 5.335 -16.333 -33.237 1.00 11.20 748 CYS A N 1
ATOM 1217 C CA . CYS A 1 198 ? 4.578 -16.285 -32.027 1.00 11.73 748 CYS A CA 1
ATOM 1218 C C . CYS A 1 198 ? 3.831 -14.957 -31.996 1.00 11.27 748 CYS A C 1
ATOM 1219 O O . CYS A 1 198 ? 4.417 -13.898 -32.279 1.00 11.94 748 CYS A O 1
ATOM 1222 N N . SER A 1 199 ? 2.548 -15.002 -31.686 1.00 11.21 749 SER A N 1
ATOM 1223 C CA . SER A 1 199 ? 1.795 -13.761 -31.492 1.00 11.50 749 SER A CA 1
ATOM 1224 C C . SER A 1 199 ? 1.878 -13.273 -30.038 1.00 10.51 749 SER A C 1
ATOM 1225 O O . SER A 1 199 ? 2.108 -14.057 -29.113 1.00 10.81 749 SER A O 1
ATOM 1228 N N . TYR A 1 200 ? 1.656 -11.988 -29.862 1.00 9.99 750 TYR A N 1
ATOM 1229 C CA . TYR A 1 200 ? 1.433 -11.433 -28.535 1.00 10.15 750 TYR A CA 1
ATOM 1230 C C . TYR A 1 200 ? 0.199 -10.546 -28.608 1.00 9.86 750 TYR A C 1
ATOM 1231 O O . TYR A 1 200 ? -0.076 -9.919 -29.624 1.00 10.84 750 TYR A O 1
ATOM 1240 N N . ALA A 1 201 ? -0.506 -10.445 -27.509 1.00 9.58 751 ALA A N 1
ATOM 1241 C CA . ALA A 1 201 ? -1.697 -9.597 -27.422 1.00 9.76 751 ALA A CA 1
ATOM 1242 C C . ALA A 1 201 ? -1.836 -9.126 -25.991 1.00 9.94 751 ALA A C 1
ATOM 1243 O O . ALA A 1 201 ? -1.758 -9.932 -25.051 1.00 10.17 751 ALA A O 1
ATOM 1245 N N . LEU A 1 202 ? -1.965 -7.819 -25.819 1.00 10.57 752 LEU A N 1
ATOM 1246 C CA . LEU A 1 202 ? -2.200 -7.214 -24.511 1.00 10.81 752 LEU A CA 1
ATOM 1247 C C . LEU A 1 202 ? -3.666 -6.829 -24.409 1.00 10.75 752 LEU A C 1
ATOM 1248 O O . LEU A 1 202 ? -4.169 -6.099 -25.260 1.00 11.09 752 LEU A O 1
ATOM 1253 N N . THR A 1 203 ? -4.331 -7.299 -23.375 1.00 11.10 753 THR A N 1
ATOM 1254 C CA . THR A 1 203 ? -5.765 -6.939 -23.165 1.00 11.85 753 THR A CA 1
ATOM 1255 C C . THR A 1 203 ? -6.067 -6.775 -21.691 1.00 11.74 753 THR A C 1
ATOM 1256 O O . THR A 1 203 ? -5.293 -7.213 -20.857 1.00 11.70 753 THR A O 1
ATOM 1260 N N . TYR A 1 204 ? -7.219 -6.184 -21.381 1.00 11.75 754 TYR A N 1
ATOM 1261 C CA . TYR A 1 204 ? -7.774 -6.293 -20.050 1.00 12.30 754 TYR A CA 1
ATOM 1262 C C . TYR A 1 204 ? -9.147 -6.992 -20.145 1.00 12.92 754 TYR A C 1
ATOM 1263 O O . TYR A 1 204 ? -9.947 -6.700 -21.049 1.00 13.69 754 TYR A O 1
ATOM 1272 N N . ARG A 1 205 ? -9.381 -7.866 -19.197 1.00 13.69 755 ARG A N 1
ATOM 1273 C CA . ARG A 1 205 ? -10.738 -8.386 -18.954 1.00 15.48 755 ARG A CA 1
ATOM 1274 C C . ARG A 1 205 ? -10.913 -8.785 -17.516 1.00 15.10 755 ARG A C 1
ATOM 1275 O O . ARG A 1 205 ? -9.958 -9.155 -16.848 1.00 14.01 755 ARG A O 1
ATOM 1283 N N . LEU A 1 206 ? -12.153 -8.683 -17.020 1.00 15.77 756 LEU A N 1
ATOM 1284 C CA . LEU A 1 206 ? -12.457 -9.114 -15.665 1.00 16.79 756 LEU A CA 1
ATOM 1285 C C . LEU A 1 206 ? -11.638 -8.324 -14.606 1.00 16.08 756 LEU A C 1
ATOM 1286 O O . LEU A 1 206 ? -11.377 -8.834 -13.537 1.00 18.34 756 LEU A O 1
ATOM 1291 N N . GLY A 1 207 ? -11.262 -7.094 -14.949 1.00 16.23 757 GLY A N 1
ATOM 1292 C CA . GLY A 1 207 ? -10.485 -6.193 -14.094 1.00 17.16 757 GLY A CA 1
ATOM 1293 C C . GLY A 1 207 ? -8.970 -6.409 -14.134 1.00 18.09 757 GLY A C 1
ATOM 1294 O O . GLY A 1 207 ? -8.240 -5.725 -13.406 1.00 17.02 757 GLY A O 1
ATOM 1295 N N . ASN A 1 208 ? -8.502 -7.372 -14.935 1.00 16.15 758 ASN A N 1
ATOM 1296 C CA . ASN A 1 208 ? -7.089 -7.804 -14.906 1.00 15.24 758 ASN A CA 1
ATOM 1297 C C . ASN A 1 208 ? -6.421 -7.648 -16.287 1.00 14.09 758 ASN A C 1
ATOM 1298 O O . ASN A 1 208 ? -7.081 -7.533 -17.308 1.00 13.45 758 ASN A O 1
ATOM 1303 N N . PHE A 1 209 ? -5.088 -7.571 -16.268 1.00 12.78 759 PHE A N 1
ATOM 1304 C CA . PHE A 1 209 ? -4.249 -7.358 -17.465 1.00 12.27 759 PHE A CA 1
ATOM 1305 C C . PHE A 1 209 ? -3.727 -8.710 -17.910 1.00 10.81 759 PHE A C 1
ATOM 1306 O O . PHE A 1 209 ? -3.227 -9.445 -17.100 1.00 11.50 759 PHE A O 1
ATOM 1314 N N . TYR A 1 210 ? -3.913 -9.030 -19.191 1.00 11.00 760 TYR A N 1
ATOM 1315 C CA . TYR A 1 210 ? -3.479 -10.251 -19.811 1.00 11.31 760 TYR A CA 1
ATOM 1316 C C . TYR A 1 210 ? -2.455 -9.993 -20.915 1.00 10.41 760 TYR A C 1
ATOM 1317 O O . TYR A 1 210 ? -2.640 -9.135 -21.780 1.00 10.43 760 TYR A O 1
ATOM 1326 N N . ILE A 1 211 ? -1.370 -10.761 -20.867 1.00 10.53 761 ILE A N 1
ATOM 1327 C CA . ILE A 1 211 ? -0.462 -10.937 -21.992 1.00 10.48 761 ILE A CA 1
ATOM 1328 C C . ILE A 1 211 ? -0.712 -12.347 -22.472 1.00 10.29 761 ILE A C 1
ATOM 1329 O O . ILE A 1 211 ? -0.472 -13.338 -21.736 1.00 9.39 761 ILE A O 1
ATOM 1334 N N . THR A 1 212 ? -1.162 -12.452 -23.717 1.00 9.96 762 THR A N 1
ATOM 1335 C CA . THR A 1 212 ? -1.483 -13.767 -24.300 1.00 10.46 762 THR A CA 1
ATOM 1336 C C . THR A 1 212 ? -0.550 -13.999 -25.464 1.00 10.28 762 THR A C 1
ATOM 1337 O O . THR A 1 212 ? -0.481 -13.163 -26.366 1.00 10.39 762 THR A O 1
ATOM 1341 N N . LEU A 1 213 ? 0.213 -15.088 -25.385 1.00 10.28 763 LEU A N 1
ATOM 1342 C CA . LEU A 1 213 ? 1.128 -15.491 -26.437 1.00 10.80 763 LEU A CA 1
ATOM 1343 C C . LEU A 1 213 ? 0.642 -16.719 -27.165 1.00 11.32 763 LEU A C 1
ATOM 1344 O O . LEU A 1 213 ? 0.170 -17.653 -26.535 1.00 11.43 763 LEU A O 1
ATOM 1349 N N . LYS A 1 214 ? 0.752 -16.742 -28.488 1.00 10.86 764 LYS A N 1
ATOM 1350 C CA . LYS A 1 214 ? 0.379 -17.952 -29.225 1.00 11.97 764 LYS A CA 1
ATOM 1351 C C . LYS A 1 214 ? 1.495 -18.374 -30.169 1.00 11.23 764 LYS A C 1
ATOM 1352 O O . LYS A 1 214 ? 1.774 -17.697 -31.162 1.00 11.04 764 LYS A O 1
ATOM 1358 N N . SER A 1 215 ? 2.128 -19.491 -29.833 1.00 10.80 765 SER A N 1
ATOM 1359 C CA . SER A 1 215 ? 3.211 -20.044 -30.628 1.00 10.40 765 SER A CA 1
ATOM 1360 C C . SER A 1 215 ? 2.679 -21.114 -31.580 1.00 11.19 765 SER A C 1
ATOM 1361 O O . SER A 1 215 ? 1.813 -21.932 -31.205 1.00 10.43 765 SER A O 1
ATOM 1364 N N . THR A 1 216 ? 3.213 -21.153 -32.788 1.00 12.27 766 THR A N 1
ATOM 1365 C CA . THR A 1 216 ? 2.762 -22.147 -33.788 1.00 12.49 766 THR A CA 1
ATOM 1366 C C . THR A 1 216 ? 3.923 -23.085 -34.097 1.00 13.57 766 THR A C 1
ATOM 1367 O O . THR A 1 216 ? 5.017 -22.634 -34.434 1.00 14.23 766 THR A O 1
ATOM 1371 N N . THR A 1 217 ? 3.694 -24.385 -33.915 1.00 14.22 767 THR A N 1
ATOM 1372 C CA . THR A 1 217 ? 4.741 -25.407 -34.105 1.00 15.43 767 THR A CA 1
ATOM 1373 C C . THR A 1 217 ? 4.265 -26.518 -35.089 1.00 17.82 767 THR A C 1
ATOM 1374 O O . THR A 1 217 ? 3.073 -26.698 -35.277 1.00 15.95 767 THR A O 1
ATOM 1378 N N . SER A 1 218 ? 5.222 -27.193 -35.716 1.00 19.98 768 SER A N 1
ATOM 1379 C CA . SER A 1 218 ? 4.980 -28.411 -36.496 1.00 24.19 768 SER A CA 1
ATOM 1380 C C . SER A 1 218 ? 5.945 -29.485 -36.026 1.00 25.82 768 SER A C 1
ATOM 1381 O O . SER A 1 218 ? 7.135 -29.441 -36.351 1.00 31.76 768 SER A O 1
ATOM 1384 N N . GLY A 1 219 ? 5.470 -30.397 -35.193 1.00 25.52 769 GLY A N 1
ATOM 1385 C CA . GLY A 1 219 ? 6.255 -31.550 -34.821 1.00 27.25 769 GLY A CA 1
ATOM 1386 C C . GLY A 1 219 ? 7.109 -31.397 -33.584 1.00 27.19 769 GLY A C 1
ATOM 1387 O O . GLY A 1 219 ? 7.370 -32.388 -32.904 1.00 34.58 769 GLY A O 1
ATOM 1388 N N . CYS A 1 220 ? 7.481 -30.169 -33.248 1.00 21.84 770 CYS A N 1
ATOM 1389 C CA . CYS A 1 220 ? 8.469 -29.896 -32.222 1.00 20.86 770 CYS A CA 1
ATOM 1390 C C . CYS A 1 220 ? 7.863 -29.375 -30.935 1.00 18.68 770 CYS A C 1
ATOM 1391 O O . CYS A 1 220 ? 6.703 -28.970 -30.864 1.00 17.48 770 CYS A O 1
ATOM 1394 N N . LYS A 1 221 ? 8.690 -29.400 -29.912 1.00 18.65 771 LYS A N 1
ATOM 1395 C CA . LYS A 1 221 ? 8.385 -28.779 -28.632 1.00 18.51 771 LYS A CA 1
ATOM 1396 C C . LYS A 1 221 ? 8.468 -27.271 -28.796 1.00 17.54 771 LYS A C 1
ATOM 1397 O O . LYS A 1 221 ? 9.361 -26.786 -29.448 1.00 16.97 771 LYS A O 1
ATOM 1403 N N . PRO A 1 222 ? 7.561 -26.527 -28.157 1.00 17.20 772 PRO A N 1
ATOM 1404 C CA . PRO A 1 222 ? 7.655 -25.065 -28.195 1.00 16.32 772 PRO A CA 1
ATOM 1405 C C . PRO A 1 222 ? 8.740 -24.592 -27.224 1.00 15.37 772 PRO A C 1
ATOM 1406 O O . PRO A 1 222 ? 8.523 -24.503 -26.031 1.00 15.01 772 PRO A O 1
ATOM 1410 N N . ILE A 1 223 ? 9.932 -24.391 -27.762 1.00 14.31 773 ILE A N 1
ATOM 1411 C CA . ILE A 1 223 ? 11.090 -23.996 -26.994 1.00 14.53 773 ILE A CA 1
ATOM 1412 C C . ILE A 1 223 ? 11.714 -22.838 -27.757 1.00 14.64 773 ILE A C 1
ATOM 1413 O O . ILE A 1 223 ? 12.297 -23.049 -28.802 1.00 14.38 773 ILE A O 1
ATOM 1418 N N . PHE A 1 224 ? 11.529 -21.625 -27.246 1.00 14.04 774 PHE A N 1
ATOM 1419 C CA . PHE A 1 224 ? 11.892 -20.400 -27.944 1.00 14.63 774 PHE A CA 1
ATOM 1420 C C . PHE A 1 224 ? 12.053 -19.222 -26.993 1.00 14.90 774 PHE A C 1
ATOM 1421 O O . PHE A 1 224 ? 11.565 -19.308 -25.880 1.00 13.89 774 PHE A O 1
ATOM 1429 N N . GLN A 1 225 ? 12.722 -18.150 -27.453 1.00 14.90 775 GLN A N 1
ATOM 1430 C CA . GLN A 1 225 ? 12.800 -16.851 -26.758 1.00 16.15 775 GLN A CA 1
ATOM 1431 C C . GLN A 1 225 ? 12.174 -15.814 -27.693 1.00 14.96 775 GLN A C 1
ATOM 1432 O O . GLN A 1 225 ? 12.306 -15.894 -28.922 1.00 15.11 775 GLN A O 1
ATOM 1438 N N . MET A 1 226 ? 11.433 -14.879 -27.127 1.00 14.98 776 MET A N 1
ATOM 1439 C CA A MET A 1 226 ? 10.991 -13.718 -27.895 0.50 15.48 776 MET A CA 1
ATOM 1440 C CA B MET A 1 226 ? 10.848 -13.762 -27.887 0.50 14.53 776 MET A CA 1
ATOM 1441 C C . MET A 1 226 ? 10.765 -12.504 -27.035 1.00 14.21 776 MET A C 1
ATOM 1442 O O . MET A 1 226 ? 10.593 -12.598 -25.846 1.00 12.40 776 MET A O 1
ATOM 1451 N N . SER A 1 227 ? 10.855 -11.357 -27.679 1.00 13.00 777 SER A N 1
ATOM 1452 C CA . SER A 1 227 ? 10.731 -10.100 -26.974 1.00 12.82 777 SER A CA 1
ATOM 1453 C C . SER A 1 227 ? 9.948 -9.178 -27.840 1.00 11.69 777 SER A C 1
ATOM 1454 O O . SER A 1 227 ? 9.944 -9.324 -29.068 1.00 11.68 777 SER A O 1
ATOM 1457 N N . PHE A 1 228 ? 9.284 -8.233 -27.210 1.00 10.97 778 PHE A N 1
ATOM 1458 C CA . PHE A 1 228 ? 8.607 -7.142 -27.907 1.00 11.25 778 PHE A CA 1
ATOM 1459 C C . PHE A 1 228 ? 8.529 -5.947 -26.968 1.00 10.79 778 PHE A C 1
ATOM 1460 O O . PHE A 1 228 ? 8.726 -6.102 -25.766 1.00 10.65 778 PHE A O 1
ATOM 1468 N N . MET A 1 229 ? 8.224 -4.772 -27.501 1.00 11.64 779 MET A N 1
ATOM 1469 C CA . MET A 1 229 ? 8.056 -3.580 -26.691 1.00 12.43 779 MET A CA 1
ATOM 1470 C C . MET A 1 229 ? 6.613 -3.061 -26.710 1.00 12.02 779 MET A C 1
ATOM 1471 O O . MET A 1 229 ? 5.922 -3.170 -27.698 1.00 11.90 779 MET A O 1
ATOM 1476 N N . TYR A 1 230 ? 6.212 -2.484 -25.598 1.00 10.67 780 TYR A N 1
ATOM 1477 C CA . TYR A 1 230 ? 4.979 -1.759 -25.493 1.00 11.21 780 TYR A CA 1
ATOM 1478 C C . TYR A 1 230 ? 5.146 -0.549 -24.582 1.00 13.01 780 TYR A C 1
ATOM 1479 O O . TYR A 1 230 ? 6.244 -0.272 -24.076 1.00 13.09 780 TYR A O 1
ATOM 1488 N N . GLU A 1 231 ? 4.061 0.196 -24.395 1.00 13.95 781 GLU A N 1
ATOM 1489 C CA A GLU A 1 231 ? 4.071 1.396 -23.590 0.50 15.29 781 GLU A CA 1
ATOM 1490 C CA B GLU A 1 231 ? 4.078 1.398 -23.573 0.50 15.07 781 GLU A CA 1
ATOM 1491 C C . GLU A 1 231 ? 3.225 1.224 -22.330 1.00 15.39 781 GLU A C 1
ATOM 1492 O O . GLU A 1 231 ? 2.127 0.597 -22.385 1.00 13.22 781 GLU A O 1
ATOM 1503 N N . SER A 1 232 ? 3.713 1.771 -21.218 1.00 15.55 782 SER A N 1
ATOM 1504 C CA . SER A 1 232 ? 2.906 1.849 -20.009 1.00 18.36 782 SER A CA 1
ATOM 1505 C C . SER A 1 232 ? 2.323 3.241 -19.855 1.00 26.14 782 SER A C 1
ATOM 1506 O O . SER A 1 232 ? 2.991 4.247 -20.123 1.00 28.16 782 SER A O 1
ATOM 1509 N N . GLN A 1 233 ? 1.064 3.261 -19.417 1.00 32.20 783 GLN A N 1
ATOM 1510 C CA . GLN A 1 233 ? 0.334 4.486 -19.102 1.00 36.98 783 GLN A CA 1
ATOM 1511 C C . GLN A 1 233 ? 0.729 5.064 -17.731 1.00 36.01 783 GLN A C 1
ATOM 1512 O O . GLN A 1 233 ? 0.393 6.224 -17.424 1.00 40.93 783 GLN A O 1
ATOM 1518 N N . ILE A 1 234 ? 1.405 4.253 -16.908 1.00 31.21 784 ILE A N 1
ATOM 1519 C CA . ILE A 1 234 ? 1.603 4.548 -15.512 1.00 30.36 784 ILE A CA 1
ATOM 1520 C C . ILE A 1 234 ? 2.953 5.193 -15.385 1.00 34.09 784 ILE A C 1
ATOM 1521 O O . ILE A 1 234 ? 3.989 4.540 -15.598 1.00 31.27 784 ILE A O 1
ATOM 1526 N N . GLY A 1 235 ? 2.934 6.479 -15.037 1.00 34.25 785 GLY A N 1
ATOM 1527 C CA . GLY A 1 235 ? 4.157 7.190 -14.717 1.00 33.19 785 GLY A CA 1
ATOM 1528 C C . GLY A 1 235 ? 4.701 6.751 -13.375 1.00 35.83 785 GLY A C 1
ATOM 1529 O O . GLY A 1 235 ? 3.957 6.530 -12.420 1.00 34.78 785 GLY A O 1
ATOM 1530 N N . ILE A 1 236 ? 6.020 6.638 -13.304 1.00 35.96 786 ILE A N 1
ATOM 1531 C CA . ILE A 1 236 ? 6.710 6.395 -12.053 1.00 34.60 786 ILE A CA 1
ATOM 1532 C C . ILE A 1 236 ? 6.896 7.780 -11.425 1.00 39.02 786 ILE A C 1
ATOM 1533 O O . ILE A 1 236 ? 7.698 8.585 -11.911 1.00 40.06 786 ILE A O 1
ATOM 1538 N N . VAL A 1 237 ? 6.142 8.054 -10.369 1.00 42.76 787 VAL A N 1
ATOM 1539 C CA . VAL A 1 237 ? 6.195 9.341 -9.679 1.00 48.79 787 VAL A CA 1
ATOM 1540 C C . VAL A 1 237 ? 6.436 9.108 -8.184 1.00 54.21 787 VAL A C 1
ATOM 1541 O O . VAL A 1 237 ? 6.816 8.019 -7.744 1.00 57.38 787 VAL A O 1
ATOM 1546 N N . SER B 1 44 ? 27.929 21.188 16.058 1.00 40.80 594 SER B N 1
ATOM 1547 C CA . SER B 1 44 ? 26.504 21.533 16.390 1.00 38.38 594 SER B CA 1
ATOM 1548 C C . SER B 1 44 ? 25.449 20.764 15.555 1.00 35.51 594 SER B C 1
ATOM 1549 O O . SER B 1 44 ? 24.281 20.681 15.963 1.00 35.32 594 SER B O 1
ATOM 1552 N N . PHE B 1 45 ? 25.843 20.261 14.379 1.00 28.96 595 PHE B N 1
ATOM 1553 C CA . PHE B 1 45 ? 24.998 19.376 13.570 1.00 25.45 595 PHE B CA 1
ATOM 1554 C C . PHE B 1 45 ? 25.820 18.185 13.115 1.00 20.65 595 PHE B C 1
ATOM 1555 O O . PHE B 1 45 ? 27.050 18.146 13.279 1.00 20.42 595 PHE B O 1
ATOM 1563 N N . PHE B 1 46 ? 25.114 17.171 12.621 1.00 17.56 596 PHE B N 1
ATOM 1564 C CA . PHE B 1 46 ? 25.704 15.950 12.104 1.00 16.62 596 PHE B CA 1
ATOM 1565 C C . PHE B 1 46 ? 25.206 15.769 10.690 1.00 15.07 596 PHE B C 1
ATOM 1566 O O . PHE B 1 46 ? 24.205 16.357 10.340 1.00 12.95 596 PHE B O 1
ATOM 1574 N N . THR B 1 47 ? 25.941 14.990 9.903 1.00 17.14 597 THR B N 1
ATOM 1575 C CA . THR B 1 47 ? 25.556 14.673 8.501 1.00 18.93 597 THR B CA 1
ATOM 1576 C C . THR B 1 47 ? 25.499 13.162 8.356 1.00 19.74 597 THR B C 1
ATOM 1577 O O . THR B 1 47 ? 26.450 12.471 8.735 1.00 23.97 597 THR B O 1
ATOM 1581 N N . ALA B 1 48 ? 24.397 12.645 7.800 1.00 16.98 598 ALA B N 1
ATOM 1582 C CA . ALA B 1 48 ? 24.241 11.225 7.570 1.00 16.21 598 ALA B CA 1
ATOM 1583 C C . ALA B 1 48 ? 24.659 10.881 6.159 1.00 16.57 598 ALA B C 1
ATOM 1584 O O . ALA B 1 48 ? 24.218 11.534 5.225 1.00 14.43 598 ALA B O 1
ATOM 1586 N N . ALA B 1 49 ? 25.530 9.884 6.013 1.00 17.06 599 ALA B N 1
ATOM 1587 C CA . ALA B 1 49 ? 25.906 9.364 4.708 1.00 17.74 599 ALA B CA 1
ATOM 1588 C C . ALA B 1 49 ? 24.662 9.200 3.816 1.00 16.28 599 ALA B C 1
ATOM 1589 O O . ALA B 1 49 ? 23.624 8.692 4.268 1.00 16.63 599 ALA B O 1
ATOM 1591 N N . PRO B 1 50 ? 24.748 9.614 2.538 1.00 15.67 600 PRO B N 1
ATOM 1592 C CA . PRO B 1 50 ? 25.944 9.972 1.783 1.00 15.21 600 PRO B CA 1
ATOM 1593 C C . PRO B 1 50 ? 26.414 11.418 1.938 1.00 15.84 600 PRO B C 1
ATOM 1594 O O . PRO B 1 50 ? 27.310 11.843 1.216 1.00 14.78 600 PRO B O 1
ATOM 1598 N N . LEU B 1 51 ? 25.835 12.195 2.869 1.00 15.36 601 LEU B N 1
ATOM 1599 C CA . LEU B 1 51 ? 26.414 13.498 3.172 1.00 16.33 601 LEU B CA 1
ATOM 1600 C C . LEU B 1 51 ? 27.540 13.305 4.179 1.00 18.65 601 LEU B C 1
ATOM 1601 O O . LEU B 1 51 ? 27.432 12.453 5.075 1.00 17.02 601 LEU B O 1
ATOM 1606 N N . SER B 1 52 ? 28.612 14.083 4.035 1.00 19.83 602 SER B N 1
ATOM 1607 C CA . SER B 1 52 ? 29.726 13.987 4.970 1.00 20.73 602 SER B CA 1
ATOM 1608 C C . SER B 1 52 ? 30.239 15.366 5.308 1.00 22.17 602 SER B C 1
ATOM 1609 O O . SER B 1 52 ? 30.118 16.290 4.506 1.00 21.46 602 SER B O 1
ATOM 1612 N N . TYR B 1 53 ? 30.780 15.494 6.522 1.00 24.15 603 TYR B N 1
ATOM 1613 C CA . TYR B 1 53 ? 31.279 16.776 7.026 1.00 27.26 603 TYR B CA 1
ATOM 1614 C C . TYR B 1 53 ? 32.759 16.632 7.383 1.00 27.82 603 TYR B C 1
ATOM 1615 O O . TYR B 1 53 ? 33.145 15.725 8.119 1.00 26.37 603 TYR B O 1
ATOM 1624 N N . ASN B 1 54 ? 33.571 17.523 6.836 1.00 29.53 604 ASN B N 1
ATOM 1625 C CA . ASN B 1 54 ? 34.991 17.547 7.121 1.00 34.82 604 ASN B CA 1
ATOM 1626 C C . ASN B 1 54 ? 35.222 18.674 8.118 1.00 35.80 604 ASN B C 1
ATOM 1627 O O . ASN B 1 54 ? 35.038 19.857 7.787 1.00 35.68 604 ASN B O 1
ATOM 1632 N N . THR B 1 55 ? 35.588 18.294 9.343 1.00 41.13 605 THR B N 1
ATOM 1633 C CA . THR B 1 55 ? 35.847 19.253 10.434 1.00 43.16 605 THR B CA 1
ATOM 1634 C C . THR B 1 55 ? 37.034 20.157 10.095 1.00 44.99 605 THR B C 1
ATOM 1635 O O . THR B 1 55 ? 36.988 21.361 10.362 1.00 45.54 605 THR B O 1
ATOM 1639 N N . GLY B 1 56 ? 38.076 19.562 9.501 1.00 45.33 606 GLY B N 1
ATOM 1640 C CA . GLY B 1 56 ? 39.236 20.294 8.968 1.00 47.27 606 GLY B CA 1
ATOM 1641 C C . GLY B 1 56 ? 38.914 21.579 8.218 1.00 47.74 606 GLY B C 1
ATOM 1642 O O . GLY B 1 56 ? 39.463 22.643 8.537 1.00 49.44 606 GLY B O 1
ATOM 1643 N N . ASN B 1 57 ? 37.998 21.495 7.251 1.00 45.73 607 ASN B N 1
ATOM 1644 C CA . ASN B 1 57 ? 37.665 22.640 6.386 1.00 41.79 607 ASN B CA 1
ATOM 1645 C C . ASN B 1 57 ? 36.223 23.144 6.506 1.00 39.75 607 ASN B C 1
ATOM 1646 O O . ASN B 1 57 ? 35.817 24.027 5.741 1.00 37.67 607 ASN B O 1
ATOM 1651 N N . SER B 1 58 ? 35.464 22.627 7.485 1.00 37.57 608 SER B N 1
ATOM 1652 C CA . SER B 1 58 ? 34.072 23.047 7.713 1.00 34.99 608 SER B CA 1
ATOM 1653 C C . SER B 1 58 ? 33.167 22.889 6.478 1.00 32.20 608 SER B C 1
ATOM 1654 O O . SER B 1 58 ? 32.280 23.708 6.239 1.00 34.66 608 SER B O 1
ATOM 1657 N N . THR B 1 59 ? 33.371 21.806 5.732 1.00 30.94 609 THR B N 1
ATOM 1658 C CA . THR B 1 59 ? 32.743 21.630 4.415 1.00 28.94 609 THR B CA 1
ATOM 1659 C C . THR B 1 59 ? 31.871 20.388 4.414 1.00 23.92 609 THR B C 1
ATOM 1660 O O . THR B 1 59 ? 32.353 19.313 4.765 1.00 22.88 609 THR B O 1
ATOM 1664 N N . ILE B 1 60 ? 30.612 20.572 4.040 1.00 22.90 610 ILE B N 1
ATOM 1665 C CA . ILE B 1 60 ? 29.673 19.462 3.810 1.00 21.49 610 ILE B CA 1
ATOM 1666 C C . ILE B 1 60 ? 29.814 19.042 2.339 1.00 20.32 610 ILE B C 1
ATOM 1667 O O . ILE B 1 60 ? 29.745 19.897 1.461 1.00 19.12 610 ILE B O 1
ATOM 1672 N N . SER B 1 61 ? 29.955 17.741 2.095 1.00 19.77 611 SER B N 1
ATOM 1673 C CA . SER B 1 61 ? 30.049 17.161 0.747 1.00 19.50 611 SER B CA 1
ATOM 1674 C C . SER B 1 61 ? 28.993 16.070 0.582 1.00 18.97 611 SER B C 1
ATOM 1675 O O . SER B 1 61 ? 28.531 15.505 1.570 1.00 17.22 611 SER B O 1
ATOM 1678 N N . LEU B 1 62 ? 28.667 15.774 -0.680 1.00 17.68 612 LEU B N 1
ATOM 1679 C CA . LEU B 1 62 ? 27.944 14.545 -1.047 1.00 17.37 612 LEU B CA 1
ATOM 1680 C C . LEU B 1 62 ? 28.949 13.555 -1.627 1.00 17.13 612 LEU B C 1
ATOM 1681 O O . LEU B 1 62 ? 29.681 13.871 -2.579 1.00 18.12 612 LEU B O 1
ATOM 1686 N N . ASP B 1 63 ? 29.034 12.372 -1.021 1.00 16.36 613 ASP B N 1
ATOM 1687 C CA . ASP B 1 63 ? 29.848 11.292 -1.553 1.00 16.95 613 ASP B CA 1
ATOM 1688 C C . ASP B 1 63 ? 29.016 10.461 -2.527 1.00 17.03 613 ASP B C 1
ATOM 1689 O O . ASP B 1 63 ? 27.880 10.094 -2.221 1.00 14.80 613 ASP B O 1
ATOM 1694 N N . TYR B 1 64 ? 29.576 10.172 -3.699 1.00 17.63 614 TYR B N 1
ATOM 1695 C CA . TYR B 1 64 ? 28.826 9.416 -4.718 1.00 17.90 614 TYR B CA 1
ATOM 1696 C C . TYR B 1 64 ? 29.749 8.463 -5.426 1.00 18.91 614 TYR B C 1
ATOM 1697 O O . TYR B 1 64 ? 30.974 8.674 -5.473 1.00 17.60 614 TYR B O 1
ATOM 1706 N N . ARG B 1 65 ? 29.169 7.404 -5.980 1.00 19.26 615 ARG B N 1
ATOM 1707 C CA . ARG B 1 65 ? 29.951 6.374 -6.649 1.00 22.46 615 ARG B CA 1
ATOM 1708 C C . ARG B 1 65 ? 30.233 6.812 -8.107 1.00 20.98 615 ARG B C 1
ATOM 1709 O O . ARG B 1 65 ? 29.305 6.982 -8.884 1.00 18.92 615 ARG B O 1
ATOM 1717 N N . SER B 1 66 ? 31.507 7.011 -8.475 1.00 22.64 616 SER B N 1
ATOM 1718 C CA . SER B 1 66 ? 31.821 7.697 -9.759 1.00 24.05 616 SER B CA 1
ATOM 1719 C C . SER B 1 66 ? 31.593 6.910 -11.073 1.00 26.52 616 SER B C 1
ATOM 1720 O O . SER B 1 66 ? 31.393 7.525 -12.115 1.00 28.50 616 SER B O 1
ATOM 1723 N N . PRO B 1 67 ? 31.610 5.568 -11.044 1.00 26.96 617 PRO B N 1
ATOM 1724 C CA . PRO B 1 67 ? 31.128 4.852 -12.251 1.00 28.73 617 PRO B CA 1
ATOM 1725 C C . PRO B 1 67 ? 29.644 5.058 -12.632 1.00 25.53 617 PRO B C 1
ATOM 1726 O O . PRO B 1 67 ? 29.226 4.697 -13.755 1.00 25.83 617 PRO B O 1
ATOM 1730 N N . GLN B 1 68 ? 28.857 5.602 -11.702 1.00 20.57 618 GLN B N 1
ATOM 1731 C CA . GLN B 1 68 ? 27.405 5.714 -11.862 1.00 17.37 618 GLN B CA 1
ATOM 1732 C C . GLN B 1 68 ? 26.891 7.136 -11.831 1.00 16.50 618 GLN B C 1
ATOM 1733 O O . GLN B 1 68 ? 25.916 7.461 -12.524 1.00 15.33 618 GLN B O 1
ATOM 1739 N N . LEU B 1 69 ? 27.512 7.971 -10.991 1.00 16.08 619 LEU B N 1
ATOM 1740 C CA . LEU B 1 69 ? 27.127 9.362 -10.825 1.00 16.13 619 LEU B CA 1
ATOM 1741 C C . LEU B 1 69 ? 28.335 10.237 -11.046 1.00 16.35 619 LEU B C 1
ATOM 1742 O O . LEU B 1 69 ? 29.474 9.795 -10.898 1.00 17.25 619 LEU B O 1
ATOM 1747 N N . ARG B 1 70 ? 28.072 11.469 -11.434 1.00 17.56 620 ARG B N 1
ATOM 1748 C CA . ARG B 1 70 ? 29.139 12.454 -11.656 1.00 19.40 620 ARG B CA 1
ATOM 1749 C C . ARG B 1 70 ? 28.626 13.850 -11.385 1.00 19.95 620 ARG B C 1
ATOM 1750 O O . ARG B 1 70 ? 27.439 14.046 -11.162 1.00 18.10 620 ARG B O 1
ATOM 1758 N N . VAL B 1 71 ? 29.538 14.829 -11.437 1.00 21.67 621 VAL B N 1
ATOM 1759 C CA . VAL B 1 71 ? 29.190 16.231 -11.293 1.00 23.29 621 VAL B CA 1
ATOM 1760 C C . VAL B 1 71 ? 29.571 16.966 -12.580 1.00 24.99 621 VAL B C 1
ATOM 1761 O O . VAL B 1 71 ? 30.683 16.820 -13.056 1.00 25.63 621 VAL B O 1
ATOM 1765 N N . SER B 1 72 ? 28.629 17.724 -13.130 1.00 25.91 622 SER B N 1
ATOM 1766 C CA . SER B 1 72 ? 28.850 18.513 -14.350 1.00 29.56 622 SER B CA 1
ATOM 1767 C C . SER B 1 72 ? 28.333 19.927 -14.138 1.00 26.59 622 SER B C 1
ATOM 1768 O O . SER B 1 72 ? 27.129 20.124 -13.913 1.00 26.10 622 SER B O 1
ATOM 1771 N N . GLY B 1 73 ? 29.230 20.914 -14.228 1.00 25.66 623 GLY B N 1
ATOM 1772 C CA . GLY B 1 73 ? 28.848 22.302 -14.011 1.00 25.28 623 GLY B CA 1
ATOM 1773 C C . GLY B 1 73 ? 28.272 22.519 -12.627 1.00 24.27 623 GLY B C 1
ATOM 1774 O O . GLY B 1 73 ? 27.276 23.234 -12.466 1.00 23.73 623 GLY B O 1
ATOM 1775 N N . GLY B 1 74 ? 28.863 21.835 -11.645 1.00 24.19 624 GLY B N 1
ATOM 1776 C CA . GLY B 1 74 ? 28.383 21.880 -10.256 1.00 23.20 624 GLY B CA 1
ATOM 1777 C C . GLY B 1 74 ? 27.120 21.090 -9.912 1.00 22.48 624 GLY B C 1
ATOM 1778 O O . GLY B 1 74 ? 26.650 21.181 -8.797 1.00 21.98 624 GLY B O 1
ATOM 1779 N N . ALA B 1 75 ? 26.560 20.330 -10.843 1.00 21.46 625 ALA B N 1
ATOM 1780 C CA . ALA B 1 75 ? 25.257 19.662 -10.634 1.00 20.73 625 ALA B CA 1
ATOM 1781 C C . ALA B 1 75 ? 25.393 18.143 -10.744 1.00 20.89 625 ALA B C 1
ATOM 1782 O O . ALA B 1 75 ? 26.127 17.651 -11.606 1.00 20.47 625 ALA B O 1
ATOM 1784 N N . LEU B 1 76 ? 24.711 17.409 -9.854 1.00 17.03 626 LEU B N 1
ATOM 1785 C CA . LEU B 1 76 ? 24.769 15.941 -9.865 1.00 16.48 626 LEU B CA 1
ATOM 1786 C C . LEU B 1 76 ? 24.069 15.421 -11.137 1.00 15.96 626 LEU B C 1
ATOM 1787 O O . LEU B 1 76 ? 23.023 15.935 -11.550 1.00 16.16 626 LEU B O 1
ATOM 1792 N N . ALA B 1 77 ? 24.685 14.436 -11.747 1.00 16.67 627 ALA B N 1
ATOM 1793 C CA . ALA B 1 77 ? 24.123 13.792 -12.943 1.00 16.57 627 ALA B CA 1
ATOM 1794 C C . ALA B 1 77 ? 24.527 12.334 -12.956 1.00 17.45 627 ALA B C 1
ATOM 1795 O O . ALA B 1 77 ? 25.306 11.881 -12.105 1.00 16.72 627 ALA B O 1
ATOM 1797 N N . LEU B 1 78 ? 24.005 11.592 -13.933 1.00 16.42 628 LEU B N 1
ATOM 1798 C CA . LEU B 1 78 ? 24.374 10.181 -14.116 1.00 17.34 628 LEU B CA 1
ATOM 1799 C C . LEU B 1 78 ? 25.445 10.055 -15.186 1.00 17.10 628 LEU B C 1
ATOM 1800 O O . LEU B 1 78 ? 25.494 10.885 -16.122 1.00 16.55 628 LEU B O 1
ATOM 1805 N N . THR B 1 79 ? 26.287 9.031 -15.051 1.00 16.62 629 THR B N 1
ATOM 1806 C CA . THR B 1 79 ? 27.235 8.669 -16.089 1.00 18.49 629 THR B CA 1
ATOM 1807 C C . THR B 1 79 ? 26.495 8.093 -17.320 1.00 16.77 629 THR B C 1
ATOM 1808 O O . THR B 1 79 ? 26.840 8.449 -18.467 1.00 16.23 629 THR B O 1
ATOM 1812 N N . SER B 1 80 ? 25.477 7.259 -17.075 1.00 15.62 630 SER B N 1
ATOM 1813 C CA . SER B 1 80 ? 24.732 6.583 -18.153 1.00 15.57 630 SER B CA 1
ATOM 1814 C C . SER B 1 80 ? 23.237 6.692 -17.982 1.00 14.10 630 SER B C 1
ATOM 1815 O O . SER B 1 80 ? 22.572 5.663 -17.749 1.00 14.69 630 SER B O 1
ATOM 1818 N N . PRO B 1 81 ? 22.685 7.919 -18.134 1.00 13.40 631 PRO B N 1
ATOM 1819 C CA . PRO B 1 81 ? 21.240 8.077 -18.024 1.00 13.73 631 PRO B CA 1
ATOM 1820 C C . PRO B 1 81 ? 20.527 7.377 -19.163 1.00 13.83 631 PRO B C 1
ATOM 1821 O O . PRO B 1 81 ? 21.067 7.308 -20.282 1.00 13.10 631 PRO B O 1
ATOM 1825 N N . VAL B 1 82 ? 19.332 6.895 -18.877 1.00 14.12 632 VAL B N 1
ATOM 1826 C CA . VAL B 1 82 ? 18.414 6.442 -19.913 1.00 14.27 632 VAL B CA 1
ATOM 1827 C C . VAL B 1 82 ? 17.673 7.658 -20.458 1.00 14.93 632 VAL B C 1
ATOM 1828 O O . VAL B 1 82 ? 17.112 8.455 -19.696 1.00 14.20 632 VAL B O 1
ATOM 1832 N N . PHE B 1 83 ? 17.713 7.822 -21.794 1.00 13.30 633 PHE B N 1
ATOM 1833 C CA . PHE B 1 83 ? 16.822 8.754 -22.465 1.00 13.43 633 PHE B CA 1
ATOM 1834 C C . PHE B 1 83 ? 16.052 7.984 -23.507 1.00 13.40 633 PHE B C 1
ATOM 1835 O O . PHE B 1 83 ? 16.649 7.152 -24.206 1.00 13.87 633 PHE B O 1
ATOM 1843 N N . VAL B 1 84 ? 14.756 8.244 -23.595 1.00 13.01 634 VAL B N 1
ATOM 1844 C CA . VAL B 1 84 ? 13.929 7.684 -24.656 1.00 13.74 634 VAL B CA 1
ATOM 1845 C C . VAL B 1 84 ? 13.370 8.806 -25.522 1.00 13.93 634 VAL B C 1
ATOM 1846 O O . VAL B 1 84 ? 12.726 9.742 -25.008 1.00 14.29 634 VAL B O 1
ATOM 1850 N N . TYR B 1 85 ? 13.619 8.724 -26.828 1.00 12.11 635 TYR B N 1
ATOM 1851 C CA . TYR B 1 85 ? 13.041 9.667 -27.760 1.00 11.30 635 TYR B CA 1
ATOM 1852 C C . TYR B 1 85 ? 11.959 8.883 -28.472 1.00 11.22 635 TYR B C 1
ATOM 1853 O O . TYR B 1 85 ? 12.283 7.868 -29.079 1.00 10.21 635 TYR B O 1
ATOM 1862 N N . GLN B 1 86 ? 10.703 9.312 -28.364 1.00 11.34 636 GLN B N 1
ATOM 1863 C CA . GLN B 1 86 ? 9.586 8.532 -28.840 1.00 12.54 636 GLN B CA 1
ATOM 1864 C C . GLN B 1 86 ? 8.419 9.310 -29.399 1.00 12.87 636 GLN B C 1
ATOM 1865 O O . GLN B 1 86 ? 8.255 10.487 -29.130 1.00 11.50 636 GLN B O 1
ATOM 1871 N N . THR B 1 87 ? 7.566 8.626 -30.163 1.00 11.95 637 THR B N 1
ATOM 1872 C CA . THR B 1 87 ? 6.282 9.204 -30.492 1.00 13.29 637 THR B CA 1
ATOM 1873 C C . THR B 1 87 ? 5.496 9.266 -29.194 1.00 15.13 637 THR B C 1
ATOM 1874 O O . THR B 1 87 ? 5.668 8.382 -28.326 1.00 15.66 637 THR B O 1
ATOM 1878 N N . PRO B 1 88 ? 4.650 10.293 -29.024 1.00 19.27 638 PRO B N 1
ATOM 1879 C CA . PRO B 1 88 ? 3.958 10.442 -27.732 1.00 23.63 638 PRO B CA 1
ATOM 1880 C C . PRO B 1 88 ? 2.918 9.363 -27.480 1.00 23.91 638 PRO B C 1
ATOM 1881 O O . PRO B 1 88 ? 2.462 8.711 -28.414 1.00 22.11 638 PRO B O 1
ATOM 1885 N N . PHE B 1 89 ? 2.546 9.228 -26.213 1.00 29.33 639 PHE B N 1
ATOM 1886 C CA . PHE B 1 89 ? 1.727 8.116 -25.729 1.00 34.74 639 PHE B CA 1
ATOM 1887 C C . PHE B 1 89 ? 0.508 7.935 -26.616 1.00 36.68 639 PHE B C 1
ATOM 1888 O O . PHE B 1 89 ? -0.258 8.886 -26.832 1.00 34.27 639 PHE B O 1
ATOM 1896 N N . ASN B 1 90 ? 0.379 6.732 -27.184 1.00 42.97 640 ASN B N 1
ATOM 1897 C CA . ASN B 1 90 ? -0.691 6.414 -28.127 1.00 45.14 640 ASN B CA 1
ATOM 1898 C C . ASN B 1 90 ? -0.967 7.576 -29.112 1.00 44.97 640 ASN B C 1
ATOM 1899 O O . ASN B 1 90 ? -2.114 7.963 -29.346 1.00 47.17 640 ASN B O 1
ATOM 1904 N N . THR B 1 91 ? 0.110 8.139 -29.669 1.00 40.63 641 THR B N 1
ATOM 1905 C CA . THR B 1 91 ? 0.031 9.247 -30.629 1.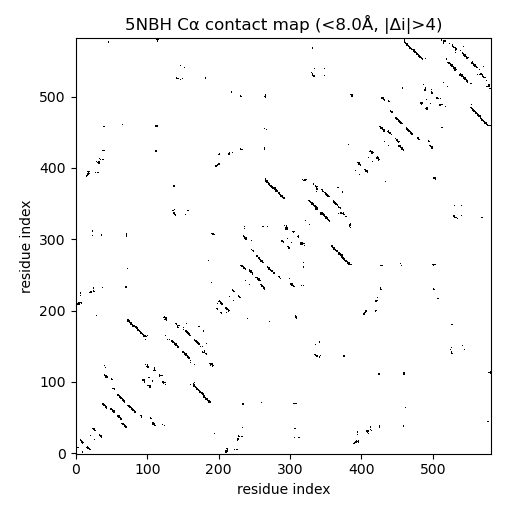00 36.73 641 THR B CA 1
ATOM 1906 C C . THR B 1 91 ? 1.000 8.962 -31.810 1.00 32.27 641 THR B C 1
ATOM 1907 O O . THR B 1 91 ? 2.057 9.625 -31.981 1.00 29.91 641 THR B O 1
ATOM 1911 N N . PRO B 1 92 ? 0.617 8.001 -32.664 1.00 27.03 642 PRO B N 1
ATOM 1912 C CA . PRO B 1 92 ? 1.553 7.502 -33.662 1.00 24.49 642 PRO B CA 1
ATOM 1913 C C . PRO B 1 92 ? 1.793 8.516 -34.754 1.00 20.82 642 PRO B C 1
ATOM 1914 O O . PRO B 1 92 ? 0.994 9.424 -34.965 1.00 19.70 642 PRO B O 1
ATOM 1918 N N . MET B 1 93 ? 2.918 8.368 -35.414 1.00 17.14 643 MET B N 1
ATOM 1919 C CA . MET B 1 93 ? 3.304 9.226 -36.516 1.00 16.44 643 MET B CA 1
ATOM 1920 C C . MET B 1 93 ? 2.709 8.671 -37.806 1.00 15.15 643 MET B C 1
ATOM 1921 O O . MET B 1 93 ? 2.743 7.476 -38.024 1.00 14.50 643 MET B O 1
ATOM 1926 N N . ARG B 1 94 ? 2.216 9.545 -38.674 1.00 14.40 644 ARG B N 1
ATOM 1927 C CA . ARG B 1 94 ? 1.760 9.162 -40.000 1.00 14.81 644 ARG B CA 1
ATOM 1928 C C . ARG B 1 94 ? 2.930 9.133 -41.009 1.00 14.39 644 ARG B C 1
ATOM 1929 O O . ARG B 1 94 ? 3.563 10.177 -41.332 1.00 13.17 644 ARG B O 1
ATOM 1937 N N . LEU B 1 95 ? 3.205 7.929 -41.526 1.00 14.61 645 LEU B N 1
ATOM 1938 C CA . LEU B 1 95 ? 4.246 7.711 -42.513 1.00 14.71 645 LEU B CA 1
ATOM 1939 C C . LEU B 1 95 ? 3.617 7.434 -43.858 1.00 15.64 645 LEU B C 1
ATOM 1940 O O . LEU B 1 95 ? 2.495 6.917 -43.950 1.00 16.81 645 LEU B O 1
ATOM 1945 N N . ARG B 1 96 ? 4.345 7.790 -44.895 1.00 17.28 646 ARG B N 1
ATOM 1946 C CA . ARG B 1 96 ? 3.922 7.548 -46.277 1.00 17.77 646 ARG B CA 1
ATOM 1947 C C . ARG B 1 96 ? 4.937 6.662 -46.958 1.00 17.02 646 ARG B C 1
ATOM 1948 O O . ARG B 1 96 ? 6.133 6.820 -46.761 1.00 17.16 646 ARG B O 1
ATOM 1956 N N . ASN B 1 97 ? 4.455 5.719 -47.764 1.00 17.16 647 ASN B N 1
ATOM 1957 C CA . ASN B 1 97 ? 5.323 4.889 -48.603 1.00 16.75 647 ASN B CA 1
ATOM 1958 C C . ASN B 1 97 ? 5.778 5.706 -49.818 1.00 18.24 647 ASN B C 1
ATOM 1959 O O . ASN B 1 97 ? 5.103 5.704 -50.839 1.00 18.57 647 ASN B O 1
ATOM 1964 N N . GLY B 1 98 ? 6.936 6.365 -49.731 1.00 19.61 648 GLY B N 1
ATOM 1965 C CA . GLY B 1 98 ? 7.446 7.225 -50.813 1.00 22.60 648 GLY B CA 1
ATOM 1966 C C . GLY B 1 98 ? 6.418 8.231 -51.325 1.00 25.28 648 GLY B C 1
ATOM 1967 O O . GLY B 1 98 ? 5.878 8.976 -50.541 1.00 28.04 648 GLY B O 1
ATOM 1968 N N . THR B 1 99 ? 6.153 8.236 -52.631 1.00 30.90 649 THR B N 1
ATOM 1969 C CA . THR B 1 99 ? 5.100 9.065 -53.258 1.00 33.62 649 THR B CA 1
ATOM 1970 C C . THR B 1 99 ? 3.788 8.296 -53.467 1.00 35.98 649 THR B C 1
ATOM 1971 O O . THR B 1 99 ? 2.801 8.866 -53.945 1.00 34.90 649 THR B O 1
ATOM 1975 N N . TYR B 1 100 ? 3.750 7.017 -53.087 1.00 32.12 650 TYR B N 1
ATOM 1976 C CA . TYR B 1 100 ? 2.522 6.240 -53.218 1.00 34.09 650 TYR B CA 1
ATOM 1977 C C . TYR B 1 100 ? 1.440 6.785 -52.276 1.00 33.82 650 TYR B C 1
ATOM 1978 O O . TYR B 1 100 ? 1.752 7.480 -51.278 1.00 30.50 650 TYR B O 1
ATOM 1987 N N . ASN B 1 101 ? 0.180 6.455 -52.584 1.00 32.46 651 ASN B N 1
ATOM 1988 C CA . ASN B 1 101 ? -0.963 6.788 -51.716 1.00 34.45 651 ASN B CA 1
ATOM 1989 C C . ASN B 1 101 ? -1.237 5.632 -50.762 1.00 31.47 651 ASN B C 1
ATOM 1990 O O . ASN B 1 101 ? -2.322 5.022 -50.758 1.00 30.85 651 ASN B O 1
ATOM 1995 N N . GLU B 1 102 ? -0.209 5.358 -49.954 1.00 25.07 652 GLU B N 1
ATOM 1996 C CA . GLU B 1 102 ? -0.156 4.250 -49.006 1.00 22.88 652 GLU B CA 1
ATOM 1997 C C . GLU B 1 102 ? 0.495 4.854 -47.761 1.00 21.00 652 GLU B C 1
ATOM 1998 O O . GLU B 1 102 ? 1.571 5.497 -47.857 1.00 18.90 652 GLU B O 1
ATOM 2004 N N . TYR B 1 103 ? -0.185 4.703 -46.633 1.00 18.11 653 TYR B N 1
ATOM 2005 C CA . TYR B 1 103 ? 0.248 5.278 -45.370 1.00 18.46 653 TYR B CA 1
ATOM 2006 C C . TYR B 1 103 ? 0.236 4.215 -44.288 1.00 17.79 653 TYR B C 1
ATOM 2007 O O . TYR B 1 103 ? -0.371 3.150 -44.454 1.00 19.57 653 TYR B O 1
ATOM 2016 N N . ALA B 1 104 ? 0.916 4.532 -43.199 1.00 15.88 654 ALA B N 1
ATOM 2017 C CA . ALA B 1 104 ? 0.986 3.702 -42.017 1.00 15.33 654 ALA B CA 1
ATOM 2018 C C . ALA B 1 104 ? 1.085 4.591 -40.807 1.00 15.77 654 ALA B C 1
ATOM 2019 O O . ALA B 1 104 ? 1.645 5.687 -40.896 1.00 17.28 654 ALA B O 1
ATOM 2021 N N . ASP B 1 105 ? 0.570 4.106 -39.694 1.00 15.59 655 ASP B N 1
ATOM 2022 C CA . ASP B 1 105 ? 0.816 4.717 -38.386 1.00 17.68 655 ASP B CA 1
ATOM 2023 C C . ASP B 1 105 ? 1.973 4.002 -37.737 1.00 17.14 655 ASP B C 1
ATOM 2024 O O . ASP B 1 105 ? 2.040 2.772 -37.761 1.00 15.91 655 ASP B O 1
ATOM 2029 N N . ALA B 1 106 ? 2.886 4.765 -37.146 1.00 15.08 656 ALA B N 1
ATOM 2030 C CA . ALA B 1 106 ? 4.059 4.175 -36.533 1.00 14.33 656 ALA B CA 1
ATOM 2031 C C . ALA B 1 106 ? 4.241 4.707 -35.107 1.00 13.89 656 ALA B C 1
ATOM 2032 O O . ALA B 1 106 ? 4.204 5.911 -34.894 1.00 13.61 656 ALA B O 1
ATOM 2034 N N . HIS B 1 107 ? 4.407 3.797 -34.152 1.00 13.71 657 HIS B N 1
ATOM 2035 C CA . HIS B 1 107 ? 4.893 4.096 -32.818 1.00 14.17 657 HIS B CA 1
ATOM 2036 C C . HIS B 1 107 ? 6.375 3.800 -32.821 1.00 13.37 657 HIS B C 1
ATOM 2037 O O . HIS B 1 107 ? 6.811 2.715 -33.241 1.00 11.61 657 HIS B O 1
ATOM 2044 N N . ILE B 1 108 ? 7.171 4.776 -32.380 1.00 12.18 658 ILE B N 1
ATOM 2045 C CA . ILE B 1 108 ? 8.619 4.686 -32.460 1.00 12.46 658 ILE B CA 1
ATOM 2046 C C . ILE B 1 108 ? 9.215 4.983 -31.087 1.00 12.52 658 ILE B C 1
ATOM 2047 O O . ILE B 1 108 ? 8.792 5.935 -30.440 1.00 11.28 658 ILE B O 1
ATOM 2052 N N . GLN B 1 109 ? 10.139 4.138 -30.656 1.00 12.94 659 GLN B N 1
ATOM 2053 C CA . GLN B 1 109 ? 10.934 4.387 -29.448 1.00 14.41 659 GLN B CA 1
ATOM 2054 C C . GLN B 1 109 ? 12.399 4.193 -29.795 1.00 14.11 659 GLN B C 1
ATOM 2055 O O . GLN B 1 109 ? 12.777 3.203 -30.468 1.00 14.42 659 GLN B O 1
ATOM 2061 N N . MET B 1 110 ? 13.214 5.179 -29.390 1.00 12.11 660 MET B N 1
ATOM 2062 C CA . MET B 1 110 ? 14.634 5.177 -29.581 1.00 12.44 660 MET B CA 1
ATOM 2063 C C . MET B 1 110 ? 15.236 5.337 -28.203 1.00 13.46 660 MET B C 1
ATOM 2064 O O . MET B 1 110 ? 15.154 6.422 -27.597 1.00 12.90 660 MET B O 1
ATOM 2069 N N . VAL B 1 111 ? 15.804 4.246 -27.700 1.00 13.05 661 VAL B N 1
ATOM 2070 C CA . VAL B 1 111 ? 16.243 4.181 -26.322 1.00 13.46 661 VAL B CA 1
ATOM 2071 C C . VAL B 1 111 ? 17.745 4.270 -26.262 1.00 13.23 661 VAL B C 1
ATOM 2072 O O . VAL B 1 111 ? 18.451 3.462 -26.863 1.00 12.49 661 VAL B O 1
ATOM 2076 N N . ARG B 1 112 ? 18.243 5.273 -25.539 1.00 13.56 662 ARG B N 1
ATOM 2077 C CA . ARG B 1 112 ? 19.676 5.517 -25.418 1.00 15.05 662 ARG B CA 1
ATOM 2078 C C . ARG B 1 112 ? 20.192 4.899 -24.102 1.00 16.96 662 ARG B C 1
ATOM 2079 O O . ARG B 1 112 ? 19.787 5.349 -23.014 1.00 15.77 662 ARG B O 1
ATOM 2087 N N . PHE B 1 113 ? 21.039 3.869 -24.231 1.00 16.99 663 PHE B N 1
ATOM 2088 C CA . PHE B 1 113 ? 21.633 3.094 -23.112 1.00 20.59 663 PHE B CA 1
ATOM 2089 C C . PHE B 1 113 ? 23.131 3.291 -23.250 1.00 18.76 663 PHE B C 1
ATOM 2090 O O . PHE B 1 113 ? 23.732 2.798 -24.211 1.00 20.30 663 PHE B O 1
ATOM 2098 N N . GLY B 1 114 ? 23.780 4.002 -22.343 1.00 17.56 664 GLY B N 1
ATOM 2099 C CA . GLY B 1 114 ? 25.198 4.253 -22.561 1.00 16.93 664 GLY B CA 1
ATOM 2100 C C . GLY B 1 114 ? 25.327 5.092 -23.827 1.00 18.21 664 GLY B C 1
ATOM 2101 O O . GLY B 1 114 ? 24.649 6.118 -23.931 1.00 17.23 664 GLY B O 1
ATOM 2102 N N . THR B 1 115 ? 26.147 4.643 -24.780 1.00 16.89 665 THR B N 1
ATOM 2103 C CA . THR B 1 115 ? 26.220 5.240 -26.131 1.00 17.27 665 THR B CA 1
ATOM 2104 C C . THR B 1 115 ? 25.466 4.458 -27.222 1.00 16.89 665 THR B C 1
ATOM 2105 O O . THR B 1 115 ? 25.634 4.752 -28.403 1.00 20.68 665 THR B O 1
ATOM 2109 N N . THR B 1 116 ? 24.682 3.465 -26.851 1.00 15.17 666 THR B N 1
ATOM 2110 C CA A THR B 1 116 ? 23.917 2.676 -27.816 0.50 14.62 666 THR B CA 1
ATOM 2111 C CA B THR B 1 116 ? 23.936 2.691 -27.819 0.50 15.11 666 THR B CA 1
ATOM 2112 C C . THR B 1 116 ? 22.516 3.217 -27.935 1.00 14.21 666 THR B C 1
ATOM 2113 O O . THR B 1 116 ? 21.971 3.797 -26.977 1.00 13.99 666 THR B O 1
ATOM 2120 N N . VAL B 1 117 ? 21.930 3.032 -29.117 1.00 12.54 667 VAL B N 1
ATOM 2121 C CA . VAL B 1 117 ? 20.563 3.361 -29.358 1.00 12.54 667 VAL B CA 1
ATOM 2122 C C . VAL B 1 117 ? 19.836 2.095 -29.756 1.00 12.06 667 VAL B C 1
ATOM 2123 O O . VAL B 1 117 ? 20.232 1.430 -30.745 1.00 11.59 667 VAL B O 1
ATOM 2127 N N . LEU B 1 118 ? 18.796 1.766 -29.000 1.00 12.78 668 LEU B N 1
ATOM 2128 C CA . LEU B 1 118 ? 17.871 0.680 -29.362 1.00 12.13 668 LEU B CA 1
ATOM 2129 C C . LEU B 1 118 ? 16.696 1.309 -30.073 1.00 12.08 668 LEU B C 1
ATOM 2130 O O . LEU B 1 118 ? 15.905 2.050 -29.463 1.00 12.20 668 LEU B O 1
ATOM 2135 N N . PHE B 1 119 ? 16.588 1.039 -31.385 1.00 11.17 669 PHE B N 1
ATOM 2136 C CA . PHE B 1 119 ? 15.495 1.536 -32.195 1.00 10.97 669 PHE B CA 1
ATOM 2137 C C . PHE B 1 119 ? 14.378 0.496 -32.280 1.00 11.13 669 PHE B C 1
ATOM 2138 O O . PHE B 1 119 ? 14.650 -0.659 -32.641 1.00 11.76 669 PHE B O 1
ATOM 2146 N N . ASN B 1 120 ? 13.157 0.913 -32.025 1.00 10.57 670 ASN B N 1
ATOM 2147 C CA . ASN B 1 120 ? 11.979 0.048 -32.097 1.00 11.55 670 ASN B CA 1
ATOM 2148 C C . ASN B 1 120 ? 10.891 0.747 -32.809 1.00 11.29 670 ASN B C 1
ATOM 2149 O O . ASN B 1 120 ? 10.570 1.891 -32.480 1.00 10.70 670 ASN B O 1
ATOM 2154 N N . ILE B 1 121 ? 10.303 0.053 -33.780 1.00 10.60 671 ILE B N 1
ATOM 2155 C CA . ILE B 1 121 ? 9.155 0.587 -34.496 1.00 11.25 671 ILE B CA 1
ATOM 2156 C C . ILE B 1 121 ? 8.023 -0.418 -34.618 1.00 11.75 671 ILE B C 1
ATOM 2157 O O . ILE B 1 121 ? 8.255 -1.584 -34.863 1.00 11.41 671 ILE B O 1
ATOM 2162 N N . ASP B 1 122 ? 6.812 0.082 -34.431 1.00 12.13 672 ASP B N 1
ATOM 2163 C CA . ASP B 1 122 ? 5.603 -0.673 -34.640 1.00 13.88 672 ASP B CA 1
ATOM 2164 C C . ASP B 1 122 ? 4.829 0.017 -35.767 1.00 13.85 672 ASP B C 1
ATOM 2165 O O . ASP B 1 122 ? 4.357 1.133 -35.600 1.00 12.41 672 ASP B O 1
ATOM 2170 N N . VAL B 1 123 ? 4.760 -0.651 -36.923 1.00 13.21 673 VAL B N 1
ATOM 2171 C CA . VAL B 1 123 ? 4.156 -0.083 -38.124 1.00 14.19 673 VAL B CA 1
ATOM 2172 C C . VAL B 1 123 ? 2.784 -0.727 -38.358 1.00 14.08 673 VAL B C 1
ATOM 2173 O O . VAL B 1 123 ? 2.668 -1.965 -38.354 1.00 12.75 673 VAL B O 1
ATOM 2177 N N . THR B 1 124 ? 1.759 0.107 -38.547 1.00 14.28 674 THR B N 1
ATOM 2178 C CA . THR B 1 124 ? 0.421 -0.384 -38.865 1.00 15.77 674 THR B CA 1
ATOM 2179 C C . THR B 1 124 ? -0.020 0.257 -40.169 1.00 15.41 674 THR B C 1
ATOM 2180 O O . THR B 1 124 ? -0.565 1.355 -40.201 1.00 14.92 674 THR B O 1
ATOM 2184 N N . GLY B 1 125 ? 0.251 -0.453 -41.264 1.00 15.53 675 GLY B N 1
ATOM 2185 C CA . GLY B 1 125 ? -0.100 -0.004 -42.595 1.00 16.43 675 GLY B CA 1
ATOM 2186 C C . GLY B 1 125 ? -1.594 -0.120 -42.818 1.00 18.77 675 GLY B C 1
ATOM 2187 O O . GLY B 1 125 ? -2.266 -0.978 -42.215 1.00 16.88 675 GLY B O 1
ATOM 2188 N N . GLU B 1 126 ? -2.101 0.762 -43.671 1.00 21.16 676 GLU B N 1
ATOM 2189 C CA . GLU B 1 126 ? -3.534 0.840 -43.977 1.00 23.27 676 GLU B CA 1
ATOM 2190 C C . GLU B 1 126 ? -3.921 0.029 -45.221 1.00 23.92 676 GLU B C 1
ATOM 2191 O O . GLU B 1 126 ? -5.083 -0.353 -45.383 1.00 23.68 676 GLU B O 1
ATOM 2197 N N . THR B 1 127 ? -2.962 -0.228 -46.099 1.00 21.72 677 THR B N 1
ATOM 2198 C CA . THR B 1 127 ? -3.268 -0.696 -47.439 1.00 23.12 677 THR B CA 1
ATOM 2199 C C . THR B 1 127 ? -2.552 -1.965 -47.814 1.00 22.32 677 THR B C 1
ATOM 2200 O O . THR B 1 127 ? -1.318 -2.027 -47.750 1.00 20.21 677 THR B O 1
ATOM 2204 N N . ASN B 1 128 ? -3.331 -2.964 -48.253 1.00 21.49 678 ASN B N 1
ATOM 2205 C CA . ASN B 1 128 ? -2.765 -4.211 -48.775 1.00 22.44 678 ASN B CA 1
ATOM 2206 C C . ASN B 1 128 ? -1.858 -3.913 -49.955 1.00 22.27 678 ASN B C 1
ATOM 2207 O O . ASN B 1 128 ? -2.180 -3.054 -50.764 1.00 22.28 678 ASN B O 1
ATOM 2212 N N . ALA B 1 129 ? -0.701 -4.580 -50.008 1.00 22.12 679 ALA B N 1
ATOM 2213 C CA . ALA B 1 129 ? 0.278 -4.341 -51.072 1.00 22.86 679 ALA B CA 1
ATOM 2214 C C . ALA B 1 129 ? 1.184 -5.519 -51.327 1.00 21.14 679 ALA B C 1
ATOM 2215 O O . ALA B 1 129 ? 1.456 -6.320 -50.435 1.00 21.11 679 ALA B O 1
ATOM 2217 N N . THR B 1 130 ? 1.674 -5.587 -52.557 1.00 20.22 680 THR B N 1
ATOM 2218 C CA . THR B 1 130 ? 2.734 -6.489 -52.955 1.00 21.60 680 THR B CA 1
ATOM 2219 C C . THR B 1 130 ? 3.926 -5.660 -53.416 1.00 22.23 680 THR B C 1
ATOM 2220 O O . THR B 1 130 ? 3.791 -4.752 -54.248 1.00 24.69 680 THR B O 1
ATOM 2224 N N . GLY B 1 131 ? 5.102 -5.982 -52.893 1.00 20.38 681 GLY B N 1
ATOM 2225 C CA . GLY B 1 131 ? 6.311 -5.242 -53.243 1.00 20.13 681 GLY B CA 1
ATOM 2226 C C . GLY B 1 131 ? 6.995 -4.756 -51.991 1.00 19.71 681 GLY B C 1
ATOM 2227 O O . GLY B 1 131 ? 6.836 -5.342 -50.908 1.00 18.01 681 GLY B O 1
ATOM 2228 N N . THR B 1 132 ? 7.758 -3.690 -52.141 1.00 18.27 682 THR B N 1
ATOM 2229 C CA . THR B 1 132 ? 8.582 -3.201 -51.054 1.00 17.07 682 THR B CA 1
ATOM 2230 C C . THR B 1 132 ? 8.171 -1.759 -50.738 1.00 17.45 682 THR B C 1
ATOM 2231 O O . THR B 1 132 ? 8.147 -0.916 -51.652 1.00 18.12 682 THR B O 1
ATOM 2235 N N . GLN B 1 133 ? 7.855 -1.482 -49.465 1.00 14.52 683 GLN B N 1
ATOM 2236 C CA . GLN B 1 133 ? 7.423 -0.166 -49.036 1.00 15.02 683 GLN B CA 1
ATOM 2237 C C . GLN B 1 133 ? 8.626 0.491 -48.381 1.00 14.49 683 GLN B C 1
ATOM 2238 O O . GLN B 1 133 ? 9.395 -0.183 -47.707 1.00 15.70 683 GLN B O 1
ATOM 2244 N N . THR B 1 134 ? 8.765 1.784 -48.564 1.00 14.43 684 THR B N 1
ATOM 2245 C CA . THR B 1 134 ? 9.848 2.548 -47.963 1.00 14.86 684 THR B CA 1
ATOM 2246 C C . THR B 1 134 ? 9.268 3.477 -46.898 1.00 15.69 684 THR B C 1
ATOM 2247 O O . THR B 1 134 ? 8.487 4.406 -47.204 1.00 16.89 684 THR B O 1
ATOM 2251 N N . TRP B 1 135 ? 9.661 3.224 -45.654 1.00 14.12 685 TRP B N 1
ATOM 2252 C CA . TRP B 1 135 ? 9.216 4.033 -44.507 1.00 13.77 685 TRP B CA 1
ATOM 2253 C C . TRP B 1 135 ? 10.432 4.786 -44.053 1.00 15.68 685 TRP B C 1
ATOM 2254 O O . TRP B 1 135 ? 11.445 4.166 -43.676 1.00 15.90 685 TRP B O 1
ATOM 2265 N N . GLU B 1 136 ? 10.375 6.107 -44.124 1.00 16.08 686 GLU B N 1
ATOM 2266 C CA . GLU B 1 136 ? 11.569 6.886 -43.917 1.00 16.96 686 GLU B CA 1
ATOM 2267 C C . GLU B 1 136 ? 11.375 7.927 -42.826 1.00 14.15 686 GLU B C 1
ATOM 2268 O O . GLU B 1 136 ? 10.380 8.645 -42.805 1.00 12.93 686 GLU B O 1
ATOM 2274 N N . LEU B 1 137 ? 12.339 8.004 -41.925 1.00 12.44 687 LEU B N 1
ATOM 2275 C CA . LEU B 1 137 ? 12.315 8.956 -40.825 1.00 11.48 687 LEU B CA 1
ATOM 2276 C C . LEU B 1 137 ? 13.495 9.880 -40.969 1.00 10.98 687 LEU B C 1
ATOM 2277 O O . LEU B 1 137 ? 14.629 9.398 -41.106 1.00 10.81 687 LEU B O 1
ATOM 2282 N N . GLN B 1 138 ? 13.211 11.183 -40.920 1.00 10.00 688 GLN B N 1
ATOM 2283 C CA . GLN B 1 138 ? 14.194 12.226 -41.071 1.00 9.88 688 GLN B CA 1
ATOM 2284 C C . GLN B 1 138 ? 14.404 12.972 -39.751 1.00 9.60 688 GLN B C 1
ATOM 2285 O O . GLN B 1 138 ? 13.437 13.386 -39.122 1.00 9.51 688 GLN B O 1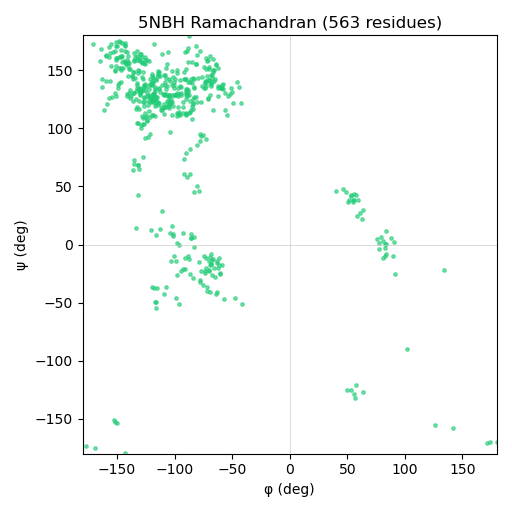
ATOM 2291 N N . PHE B 1 139 ? 15.673 13.259 -39.432 1.00 9.34 689 PHE B N 1
ATOM 2292 C CA . PHE B 1 139 ? 16.034 13.914 -38.177 1.00 9.37 689 PHE B CA 1
ATOM 2293 C C . PHE B 1 139 ? 16.975 15.059 -38.474 1.00 10.20 689 PHE B C 1
ATOM 2294 O O . PHE B 1 139 ? 17.930 14.885 -39.225 1.00 9.99 689 PHE B O 1
ATOM 2302 N N . ASP B 1 140 ? 16.711 16.205 -37.868 1.00 10.05 690 ASP B N 1
ATOM 2303 C CA . ASP B 1 140 ? 17.606 17.364 -38.033 1.00 10.92 690 ASP B CA 1
ATOM 2304 C C . ASP B 1 140 ? 19.050 16.968 -37.727 1.00 10.22 690 ASP B C 1
ATOM 2305 O O . ASP B 1 140 ? 19.360 16.360 -36.682 1.00 9.14 690 ASP B O 1
ATOM 2310 N N . GLY B 1 141 ? 19.935 17.316 -38.643 1.00 10.29 691 GLY B N 1
ATOM 2311 C CA . GLY B 1 141 ? 21.336 16.916 -38.550 1.00 11.47 691 GLY B CA 1
ATOM 2312 C C . GLY B 1 141 ? 22.110 17.585 -37.416 1.00 12.24 691 GLY B C 1
ATOM 2313 O O . GLY B 1 141 ? 23.165 17.078 -37.055 1.00 15.17 691 GLY B O 1
ATOM 2314 N N . THR B 1 142 ? 21.628 18.681 -36.852 1.00 12.93 692 THR B N 1
ATOM 2315 C CA . THR B 1 142 ? 22.239 19.281 -35.652 1.00 14.51 692 THR B CA 1
ATOM 2316 C C . THR B 1 142 ? 21.543 18.855 -34.350 1.00 14.56 692 THR B C 1
ATOM 2317 O O . THR B 1 142 ? 22.217 18.435 -33.397 1.00 14.01 692 THR B O 1
ATOM 2321 N N . LEU B 1 143 ? 20.211 18.996 -34.323 1.00 13.50 693 LEU B N 1
ATOM 2322 C CA . LEU B 1 143 ? 19.389 18.844 -33.123 1.00 13.35 693 LEU B CA 1
ATOM 2323 C C . LEU B 1 143 ? 18.964 17.380 -32.860 1.00 11.07 693 LEU B C 1
ATOM 2324 O O . LEU B 1 143 ? 18.706 16.989 -31.715 1.00 10.23 693 LEU B O 1
ATOM 2329 N N . GLY B 1 144 ? 18.910 16.597 -33.918 1.00 10.39 694 GLY B N 1
ATOM 2330 C CA . GLY B 1 144 ? 18.321 15.257 -33.853 1.00 10.27 694 GLY B CA 1
ATOM 2331 C C . GLY B 1 144 ? 16.800 15.226 -33.862 1.00 10.14 694 GLY B C 1
ATOM 2332 O O . GLY B 1 144 ? 16.208 14.139 -33.900 1.00 10.78 694 GLY B O 1
ATOM 2333 N N . SER B 1 145 ? 16.135 16.375 -33.847 1.00 10.26 695 SER B N 1
ATOM 2334 C CA . SER B 1 145 ? 14.672 16.422 -33.793 1.00 10.72 695 SER B CA 1
ATOM 2335 C C . SER B 1 145 ? 14.077 15.771 -35.030 1.00 10.00 695 SER B C 1
ATOM 2336 O O . SER B 1 145 ? 14.525 16.044 -36.135 1.00 9.23 695 SER B O 1
ATOM 2339 N N . CYS B 1 146 ? 13.064 14.920 -34.841 1.00 9.64 696 CYS B N 1
ATOM 2340 C CA . CYS B 1 146 ? 12.391 14.284 -35.972 1.00 10.66 696 CYS B CA 1
ATOM 2341 C C . CYS B 1 146 ? 11.597 15.300 -36.761 1.00 11.02 696 CYS B C 1
ATOM 2342 O O . CYS B 1 146 ? 10.795 16.078 -36.159 1.00 11.99 696 CYS B O 1
ATOM 2345 N N . LEU B 1 147 ? 11.805 15.323 -38.073 1.00 10.90 697 LEU B N 1
ATOM 2346 C CA . LEU B 1 147 ? 11.108 16.256 -38.988 1.00 11.93 697 LEU B CA 1
ATOM 2347 C C . LEU B 1 147 ? 9.922 15.568 -39.694 1.00 11.97 697 LEU B C 1
ATOM 2348 O O . LEU B 1 147 ? 9.044 16.213 -40.238 1.00 12.77 697 LEU B O 1
ATOM 2353 N N . THR B 1 148 ? 9.870 14.253 -39.623 1.00 11.77 698 THR B N 1
ATOM 2354 C CA . THR B 1 148 ? 8.793 13.479 -40.287 1.00 11.94 698 THR B CA 1
ATOM 2355 C C . THR B 1 148 ? 7.478 13.495 -39.525 1.00 12.04 698 THR B C 1
ATOM 2356 O O . THR B 1 148 ? 6.413 13.394 -40.108 1.00 12.64 698 THR B O 1
ATOM 2360 N N . GLY B 1 149 ? 7.583 13.601 -38.208 1.00 12.12 699 GLY B N 1
ATOM 2361 C CA . GLY B 1 149 ? 6.481 13.581 -37.304 1.00 12.75 699 GLY B CA 1
ATOM 2362 C C . GLY B 1 149 ? 6.944 13.942 -35.917 1.00 12.94 699 GLY B C 1
ATOM 2363 O O . GLY B 1 149 ? 8.155 14.094 -35.681 1.00 13.05 699 GLY B O 1
ATOM 2364 N N . ARG B 1 150 ? 5.993 14.106 -34.999 1.00 13.44 700 ARG B N 1
ATOM 2365 C CA . ARG B 1 150 ? 6.296 14.529 -33.642 1.00 14.36 700 ARG B CA 1
ATOM 2366 C C . ARG B 1 150 ? 6.850 13.424 -32.778 1.00 13.51 700 ARG B C 1
ATOM 2367 O O . ARG B 1 150 ? 6.204 12.369 -32.609 1.00 12.97 700 ARG B O 1
ATOM 2375 N N . MET B 1 151 ? 8.047 13.682 -32.235 1.00 12.07 701 MET B N 1
ATOM 2376 C CA . MET B 1 151 ? 8.656 12.877 -31.202 1.00 11.98 701 MET B CA 1
ATOM 2377 C C . MET B 1 151 ? 9.087 13.757 -30.025 1.00 12.63 701 MET B C 1
ATOM 2378 O O . MET B 1 151 ? 9.291 14.963 -30.177 1.00 12.43 701 MET B O 1
ATOM 2383 N N . GLN B 1 152 ? 9.203 13.133 -28.861 1.00 14.12 702 GLN B N 1
ATOM 2384 C CA . GLN B 1 152 ? 9.592 13.821 -27.622 1.00 16.37 702 GLN B CA 1
ATOM 2385 C C . GLN B 1 152 ? 10.536 12.971 -26.831 1.00 15.06 702 GLN B C 1
ATOM 2386 O O . GLN B 1 152 ? 10.470 11.749 -26.884 1.00 13.41 702 GLN B O 1
ATOM 2392 N N . VAL B 1 153 ? 11.407 13.620 -26.066 1.00 14.91 703 VAL B N 1
ATOM 2393 C CA . VAL B 1 153 ? 12.182 12.941 -25.063 1.00 15.58 703 VAL B CA 1
ATOM 2394 C C . VAL B 1 153 ? 11.257 12.815 -23.845 1.00 16.23 703 VAL B C 1
ATOM 2395 O O . VAL B 1 153 ? 10.690 13.797 -23.376 1.00 14.71 703 VAL B O 1
ATOM 2399 N N . MET B 1 154 ? 11.103 11.594 -23.345 1.00 16.71 704 MET B N 1
ATOM 2400 C CA . MET B 1 154 ? 10.041 11.278 -22.423 1.00 18.27 704 MET B CA 1
ATOM 2401 C C . MET B 1 154 ? 10.621 10.642 -21.183 1.00 17.48 704 MET B C 1
ATOM 2402 O O . MET B 1 154 ? 11.318 9.647 -21.277 1.00 18.19 704 MET B O 1
ATOM 2407 N N . GLY B 1 155 ? 10.356 11.232 -20.013 1.00 15.83 705 GLY B N 1
ATOM 2408 C CA . GLY B 1 155 ? 10.831 10.671 -18.759 1.00 15.39 705 GLY B CA 1
ATOM 2409 C C . GLY B 1 155 ? 9.927 9.563 -18.275 1.00 15.76 705 GLY B C 1
ATOM 2410 O O . GLY B 1 155 ? 8.816 9.371 -18.781 1.00 14.13 705 GLY B O 1
ATOM 2411 N N . GLY B 1 156 ? 10.378 8.854 -17.239 1.00 15.70 706 GLY B N 1
ATOM 2412 C CA . GLY B 1 156 ? 9.581 7.823 -16.616 1.00 16.60 706 GLY B CA 1
ATOM 2413 C C . GLY B 1 156 ? 8.264 8.236 -16.010 1.00 17.49 706 GLY B C 1
ATOM 2414 O O . GLY B 1 156 ? 7.375 7.395 -15.869 1.00 16.54 706 GLY B O 1
ATOM 2415 N N . THR B 1 157 ? 8.126 9.514 -15.639 1.00 18.88 707 THR B N 1
ATOM 2416 C CA . THR B 1 157 ? 6.847 10.070 -15.189 1.00 21.29 707 THR B CA 1
ATOM 2417 C C . THR B 1 157 ? 5.789 10.189 -16.269 1.00 22.18 707 THR B C 1
ATOM 2418 O O . THR B 1 157 ? 4.619 10.398 -15.962 1.00 22.91 707 THR B O 1
ATOM 2422 N N . GLY B 1 158 ? 6.192 10.113 -17.541 1.00 19.79 708 GLY B N 1
ATOM 2423 C CA . GLY B 1 158 ? 5.309 10.446 -18.643 1.00 20.81 708 GLY B CA 1
ATOM 2424 C C . GLY B 1 158 ? 5.351 11.901 -19.078 1.00 21.47 708 GLY B C 1
ATOM 2425 O O . GLY B 1 158 ? 4.627 12.272 -20.002 1.00 22.20 708 GLY B O 1
ATOM 2426 N N . GLU B 1 159 ? 6.203 12.716 -18.459 1.00 21.27 709 GLU B N 1
ATOM 2427 C CA . GLU B 1 159 ? 6.360 14.131 -18.835 1.00 23.60 709 GLU B CA 1
ATOM 2428 C C . GLU B 1 159 ? 7.453 14.285 -19.896 1.00 21.71 709 GLU B C 1
ATOM 2429 O O . GLU B 1 159 ? 8.500 13.609 -19.834 1.00 18.98 709 GLU B O 1
ATOM 2435 N N . GLU B 1 160 ? 7.235 15.186 -20.848 1.00 19.21 710 GLU B N 1
ATOM 2436 C CA . GLU B 1 160 ? 8.287 15.517 -21.796 1.00 20.19 710 GLU B CA 1
ATOM 2437 C C . GLU B 1 160 ? 9.468 16.203 -21.085 1.00 19.01 710 GLU B C 1
ATOM 2438 O O . GLU B 1 160 ? 9.259 17.016 -20.155 1.00 18.23 710 GLU B O 1
ATOM 2444 N N . LEU B 1 161 ? 10.686 15.859 -21.499 1.00 16.34 711 LEU B N 1
ATOM 2445 C CA . LEU B 1 161 ? 11.915 16.478 -21.006 1.00 16.58 711 LEU B CA 1
ATOM 2446 C C . LEU B 1 161 ? 12.442 17.468 -22.038 1.00 17.97 711 LEU B C 1
ATOM 2447 O O . LEU B 1 161 ? 12.399 17.202 -23.263 1.00 17.04 711 LEU B O 1
ATOM 2452 N N . ASP B 1 162 ? 12.895 18.633 -21.573 1.00 17.78 712 ASP B N 1
ATOM 2453 C CA . ASP B 1 162 ? 13.366 19.671 -22.503 1.00 19.39 712 ASP B CA 1
ATOM 2454 C C . ASP B 1 162 ? 14.830 19.463 -22.736 1.00 18.00 712 ASP B C 1
ATOM 2455 O O . ASP B 1 162 ? 15.678 20.114 -22.121 1.00 18.09 712 ASP B O 1
ATOM 2460 N N . VAL B 1 163 ? 15.119 18.484 -23.602 1.00 14.99 713 VAL B N 1
ATOM 2461 C CA . VAL B 1 163 ? 16.450 17.971 -23.830 1.00 15.10 713 VAL B CA 1
ATOM 2462 C C . VAL B 1 163 ? 16.636 17.821 -25.343 1.00 13.03 713 VAL B C 1
ATOM 2463 O O . VAL B 1 163 ? 15.843 17.170 -25.978 1.00 11.98 713 VAL B O 1
ATOM 2467 N N . THR B 1 164 ? 17.662 18.459 -25.914 1.00 12.70 714 THR B N 1
ATOM 2468 C CA . THR B 1 164 ? 17.888 18.336 -27.358 1.00 11.67 714 THR B CA 1
ATOM 2469 C C . THR B 1 164 ? 18.183 16.869 -27.703 1.00 11.78 714 THR B C 1
ATOM 2470 O O . THR B 1 164 ? 19.098 16.302 -27.136 1.00 11.49 714 THR B O 1
ATOM 2474 N N . PRO B 1 165 ? 17.456 16.271 -28.687 1.00 12.09 715 PRO B N 1
ATOM 2475 C CA . PRO B 1 165 ? 17.677 14.839 -28.967 1.00 12.60 715 PRO B CA 1
ATOM 2476 C C . PRO B 1 165 ? 18.915 14.505 -29.804 1.00 12.58 715 PRO B C 1
ATOM 2477 O O . PRO B 1 165 ? 18.872 13.672 -30.703 1.00 10.95 715 PRO B O 1
ATOM 2481 N N . THR B 1 166 ? 20.054 15.097 -29.488 1.00 12.46 716 THR B N 1
ATOM 2482 C CA . THR B 1 166 ? 21.258 14.848 -30.272 1.00 13.12 716 THR B CA 1
ATOM 2483 C C . THR B 1 166 ? 21.763 13.427 -30.031 1.00 13.27 716 THR B C 1
ATOM 2484 O O . THR B 1 166 ? 22.487 12.894 -30.846 1.00 13.41 716 THR B O 1
ATOM 2488 N N . PHE B 1 167 ? 21.384 12.842 -28.894 1.00 13.34 717 PHE B N 1
ATOM 2489 C CA . PHE B 1 167 ? 21.792 11.495 -28.493 1.00 13.73 717 PHE B CA 1
ATOM 2490 C C . PHE B 1 167 ? 21.339 10.362 -29.436 1.00 13.73 717 PHE B C 1
ATOM 2491 O O . PHE B 1 167 ? 21.831 9.231 -29.311 1.00 14.20 717 PHE B O 1
ATOM 2499 N N . ILE B 1 168 ? 20.437 10.650 -30.382 1.00 13.08 718 ILE B N 1
ATOM 2500 C CA . ILE B 1 168 ? 20.072 9.663 -31.425 1.00 12.74 718 ILE B CA 1
ATOM 2501 C C . ILE B 1 168 ? 20.933 9.756 -32.695 1.00 12.33 718 ILE B C 1
ATOM 2502 O O . ILE B 1 168 ? 20.912 8.838 -33.529 1.00 11.66 718 ILE B O 1
ATOM 2507 N N . LEU B 1 169 ? 21.731 10.818 -32.846 1.00 11.89 719 LEU B N 1
ATOM 2508 C CA . LEU B 1 169 ? 22.522 10.966 -34.032 1.00 12.69 719 LEU B CA 1
ATOM 2509 C C . LEU B 1 169 ? 23.736 10.029 -33.981 1.00 14.39 719 LEU B C 1
ATOM 2510 O O . LEU B 1 169 ? 24.385 9.887 -32.924 1.00 15.44 719 LEU B O 1
ATOM 2515 N N . PRO B 1 170 ? 24.033 9.363 -35.101 1.00 15.55 720 PRO B N 1
ATOM 2516 C CA . PRO B 1 170 ? 25.131 8.383 -35.031 1.00 18.58 720 PRO B CA 1
ATOM 2517 C C . PRO B 1 170 ? 26.523 9.010 -34.910 1.00 23.90 720 PRO B C 1
ATOM 2518 O O . PRO B 1 170 ? 27.346 8.486 -34.149 1.00 24.68 720 PRO B O 1
ATOM 2522 N N . THR B 1 171 ? 26.745 10.141 -35.582 1.00 29.66 721 THR B N 1
ATOM 2523 C CA . THR B 1 171 ? 28.024 10.868 -35.565 1.00 36.64 721 THR B CA 1
ATOM 2524 C C . THR B 1 171 ? 27.803 12.391 -35.567 1.00 42.39 721 THR B C 1
ATOM 2525 O O . THR B 1 171 ? 26.764 12.888 -36.018 1.00 45.40 721 THR 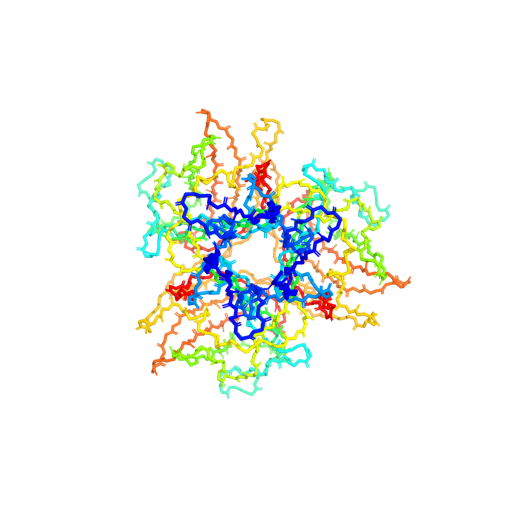B O 1
ATOM 2529 N N . SER B 1 172 ? 28.792 13.129 -35.080 1.00 49.16 722 SER B N 1
ATOM 2530 C CA . SER B 1 172 ? 28.796 14.590 -35.226 1.00 54.35 722 SER B CA 1
ATOM 2531 C C . SER B 1 172 ? 29.196 15.019 -36.648 1.00 53.61 722 SER B C 1
ATOM 2532 O O . SER B 1 172 ? 28.819 16.116 -37.077 1.00 56.74 722 SER B O 1
ATOM 2535 N N . ASP B 1 173 ? 29.916 14.149 -37.375 1.00 54.24 723 ASP B N 1
ATOM 2536 C CA . ASP B 1 173 ? 30.461 14.457 -38.722 1.00 52.22 723 ASP B CA 1
ATOM 2537 C C . ASP B 1 173 ? 29.712 13.893 -39.960 1.00 49.76 723 ASP B C 1
ATOM 2538 O O . ASP B 1 173 ? 30.228 13.992 -41.079 1.00 48.34 723 ASP B O 1
ATOM 2543 N N . LYS B 1 174 ? 28.537 13.286 -39.772 1.00 45.48 724 LYS B N 1
ATOM 2544 C CA . LYS B 1 174 ? 27.704 12.783 -40.901 1.00 44.73 724 LYS B CA 1
ATOM 2545 C C . LYS B 1 174 ? 28.297 11.640 -41.775 1.00 43.45 724 LYS B C 1
ATOM 2546 O O . LYS B 1 174 ? 27.934 11.513 -42.953 1.00 44.36 724 LYS B O 1
ATOM 2552 N N . SER B 1 175 ? 29.146 10.791 -41.191 1.00 41.67 725 SER B N 1
ATOM 2553 C CA . SER B 1 175 ? 29.872 9.749 -41.955 1.00 43.18 725 SER B CA 1
ATOM 2554 C C . SER B 1 175 ? 29.420 8.298 -41.639 1.00 42.98 725 SER B C 1
ATOM 2555 O O . SER B 1 175 ? 30.205 7.350 -41.764 1.00 46.29 725 SER B O 1
ATOM 2558 N N . VAL B 1 176 ? 28.155 8.133 -41.257 1.00 37.27 726 VAL B N 1
ATOM 2559 C CA . VAL B 1 176 ? 27.637 6.845 -40.793 1.00 32.02 726 VAL B CA 1
ATOM 2560 C C . VAL B 1 176 ? 27.543 5.773 -41.899 1.00 31.26 726 VAL B C 1
ATOM 2561 O O . VAL B 1 176 ? 27.298 6.078 -43.070 1.00 26.82 726 VAL B O 1
ATOM 2565 N N . TYR B 1 177 ? 27.781 4.525 -41.493 1.00 29.76 727 TYR B N 1
ATOM 2566 C CA . TYR B 1 177 ? 27.447 3.342 -42.304 1.00 30.28 727 TYR B CA 1
ATOM 2567 C C . TYR B 1 177 ? 26.766 2.384 -41.368 1.00 27.69 727 TYR B C 1
ATOM 2568 O O . TYR B 1 177 ? 27.358 1.939 -40.371 1.00 29.28 727 TYR B O 1
ATOM 2577 N N . LYS B 1 178 ? 25.502 2.092 -41.646 1.00 22.64 728 LYS B N 1
ATOM 2578 C CA . LYS B 1 178 ? 24.832 1.078 -40.891 1.00 21.47 728 LYS B CA 1
ATOM 2579 C C . LYS B 1 178 ? 23.677 0.608 -41.724 1.00 20.50 728 LYS B C 1
ATOM 2580 O O . LYS B 1 178 ? 22.829 1.401 -42.130 1.00 19.04 728 LYS B O 1
ATOM 2586 N N . GLN B 1 179 ? 23.681 -0.680 -42.020 1.00 18.80 729 GLN B N 1
ATOM 2587 C CA . GLN B 1 179 ? 22.546 -1.259 -42.672 1.00 19.09 729 GLN B CA 1
ATOM 2588 C C . GLN B 1 179 ? 22.452 -2.748 -42.456 1.00 16.29 729 GLN B C 1
ATOM 2589 O O . GLN B 1 179 ? 23.416 -3.391 -42.082 1.00 15.93 729 GLN B O 1
ATOM 2595 N N . GLY B 1 180 ? 21.270 -3.286 -42.691 1.00 12.91 730 GLY B N 1
ATOM 2596 C CA . GLY B 1 180 ? 21.052 -4.714 -42.430 1.00 11.91 730 GLY B CA 1
ATOM 2597 C C . GLY B 1 180 ? 19.588 -5.016 -42.648 1.00 10.85 730 GLY B C 1
ATOM 2598 O O . GLY B 1 180 ? 18.849 -4.177 -43.146 1.00 10.52 730 GLY B O 1
ATOM 2599 N N . PHE B 1 181 ? 19.162 -6.210 -42.256 1.00 10.14 731 PHE B N 1
ATOM 2600 C CA . PHE B 1 181 ? 17.782 -6.648 -42.374 1.00 9.76 731 PHE B CA 1
ATOM 2601 C C . PHE B 1 181 ? 17.383 -7.339 -41.088 1.00 9.51 731 PHE B C 1
ATOM 2602 O O . PHE B 1 181 ? 18.225 -8.008 -40.453 1.00 9.91 731 PHE B O 1
ATOM 2610 N N . MET B 1 182 ? 16.107 -7.225 -40.741 1.00 9.55 732 MET B N 1
ATOM 2611 C CA . MET B 1 182 ? 15.538 -8.009 -39.643 1.00 10.69 732 MET B CA 1
ATOM 2612 C C . MET B 1 182 ? 14.409 -8.866 -40.188 1.00 9.78 732 MET B C 1
ATOM 2613 O O . MET B 1 182 ? 13.693 -8.430 -41.088 1.00 9.77 732 MET B O 1
ATOM 2618 N N . PRO B 1 183 ? 14.230 -10.058 -39.626 1.00 9.59 733 PRO B N 1
ATOM 2619 C CA . PRO B 1 183 ? 13.012 -10.802 -39.924 1.00 9.70 733 PRO B CA 1
ATOM 2620 C C . PRO B 1 183 ? 11.792 -10.118 -39.271 1.00 9.96 733 PRO B C 1
ATOM 2621 O O . PRO B 1 183 ? 11.911 -9.588 -38.130 1.00 9.73 733 PRO B O 1
ATOM 2625 N N . ILE B 1 184 ? 10.668 -10.104 -39.974 1.00 9.38 734 ILE B N 1
ATOM 2626 C CA . ILE B 1 184 ? 9.420 -9.598 -39.445 1.00 9.74 734 ILE B CA 1
ATOM 2627 C C . ILE B 1 184 ? 8.278 -10.572 -39.770 1.00 10.04 734 ILE B C 1
ATOM 2628 O O . ILE B 1 184 ? 8.387 -11.394 -40.686 1.00 10.12 734 ILE B O 1
ATOM 2633 N N . VAL B 1 185 ? 7.190 -10.436 -39.029 1.00 10.06 735 VAL B N 1
ATOM 2634 C CA . VAL B 1 185 ? 5.978 -11.204 -39.306 1.00 10.20 735 VAL B CA 1
ATOM 2635 C C . VAL B 1 185 ? 4.812 -10.218 -39.442 1.00 11.30 735 VAL B C 1
ATOM 2636 O O . VAL B 1 185 ? 4.504 -9.500 -38.484 1.00 13.15 735 VAL B O 1
ATOM 2640 N N . CYS B 1 186 ? 4.178 -10.187 -40.612 1.00 11.56 736 CYS B N 1
ATOM 2641 C CA . CYS B 1 186 ? 3.025 -9.342 -40.856 1.00 12.08 736 CYS B CA 1
ATOM 2642 C C . CYS B 1 186 ? 1.783 -10.100 -40.389 1.00 12.37 736 CYS B C 1
ATOM 2643 O O . CYS B 1 186 ? 1.708 -11.305 -40.574 1.00 10.95 736 CYS B O 1
ATOM 2646 N N . SER B 1 187 ? 0.830 -9.370 -39.809 1.00 11.26 737 SER B N 1
ATOM 2647 C CA . SER B 1 187 ? -0.397 -9.984 -39.314 1.00 11.96 737 SER B CA 1
ATOM 2648 C C . SER B 1 187 ? -1.487 -8.947 -39.406 1.00 13.35 737 SER B C 1
ATOM 2649 O O . SER B 1 187 ? -1.210 -7.796 -39.714 1.00 13.49 737 SER B O 1
ATOM 2652 N N . GLU B 1 188 ? -2.727 -9.369 -39.173 1.00 14.06 738 GLU B N 1
ATOM 2653 C CA . GLU B 1 188 ? -3.838 -8.432 -39.112 1.00 17.06 738 GLU B CA 1
ATOM 2654 C C . GLU B 1 188 ? -4.904 -9.016 -38.199 1.00 18.34 738 GLU B C 1
ATOM 2655 O O . GLU B 1 188 ? -5.222 -10.192 -38.333 1.00 17.43 738 GLU B O 1
ATOM 2661 N N . ASN B 1 189 ? -5.380 -8.208 -37.247 1.00 21.76 739 ASN B N 1
ATOM 2662 C CA A ASN B 1 189 ? -6.445 -8.612 -36.302 0.50 22.68 739 ASN B CA 1
ATOM 2663 C CA B ASN B 1 189 ? -6.449 -8.605 -36.294 0.50 22.29 739 ASN B CA 1
ATOM 2664 C C . ASN B 1 189 ? -6.125 -9.931 -35.585 1.00 22.09 739 ASN B C 1
ATOM 2665 O O . ASN B 1 189 ? -6.991 -10.788 -35.416 1.00 22.58 739 ASN B O 1
ATOM 2674 N N . GLY B 1 190 ? -4.867 -10.106 -35.186 1.00 19.82 740 GLY B N 1
ATOM 2675 C CA . GLY B 1 190 ? -4.435 -11.309 -34.481 1.00 19.58 740 GLY B CA 1
ATOM 2676 C C . GLY B 1 190 ? -4.192 -12.527 -35.349 1.00 18.48 740 GLY B C 1
ATOM 2677 O O . GLY B 1 190 ? -3.935 -13.600 -34.825 1.00 16.92 740 GLY B O 1
ATOM 2678 N N . GLU B 1 191 ? -4.252 -12.374 -36.679 1.00 18.12 741 GLU B N 1
ATOM 2679 C CA . GLU B 1 191 ? -4.116 -13.508 -37.588 1.00 18.53 741 GLU B CA 1
ATOM 2680 C C . GLU B 1 191 ? -2.824 -13.368 -38.364 1.00 15.00 741 GLU B C 1
ATOM 2681 O O . GLU B 1 191 ? -2.564 -12.321 -38.902 1.00 15.04 741 GLU B O 1
ATOM 2687 N N . PHE B 1 192 ? -2.048 -14.429 -38.403 1.00 13.49 742 PHE B N 1
ATOM 2688 C CA . PHE B 1 192 ? -0.820 -14.488 -39.146 1.00 12.55 742 PHE B CA 1
ATOM 2689 C C . PHE B 1 192 ? -1.096 -14.259 -40.625 1.00 13.40 742 PHE B C 1
ATOM 2690 O O . PHE B 1 192 ? -2.022 -14.874 -41.170 1.00 12.75 742 PHE B O 1
ATOM 2698 N N . LYS B 1 193 ? -0.276 -13.440 -41.262 1.00 13.97 743 LYS B N 1
ATOM 2699 C CA . LYS B 1 193 ? -0.360 -13.188 -42.732 1.00 14.74 743 LYS B CA 1
ATOM 2700 C C . LYS B 1 193 ? 0.897 -13.634 -43.491 1.00 14.26 743 LYS B C 1
ATOM 2701 O O . LYS B 1 193 ? 0.774 -14.327 -44.500 1.00 14.40 743 LYS B O 1
ATOM 2707 N N . GLN B 1 194 ? 2.092 -13.249 -43.035 1.00 12.51 744 GLN B N 1
ATOM 2708 C CA . GLN B 1 194 ? 3.304 -13.542 -43.795 1.00 11.87 744 GLN B CA 1
ATOM 2709 C C . GLN B 1 194 ? 4.567 -13.407 -42.950 1.00 11.68 744 GLN B C 1
ATOM 2710 O O . GLN B 1 194 ? 4.707 -12.419 -42.215 1.00 11.19 744 GLN B O 1
ATOM 2716 N N . SER B 1 195 ? 5.473 -14.376 -43.078 1.00 11.63 745 SER B N 1
ATOM 2717 C CA . SER B 1 195 ? 6.819 -14.254 -42.536 1.00 12.59 745 SER B CA 1
ATOM 2718 C C . SER B 1 195 ? 7.674 -13.638 -43.635 1.00 11.87 745 SER B C 1
ATOM 2719 O O . SER B 1 195 ? 7.742 -14.164 -44.753 1.00 10.93 745 SER B O 1
ATOM 2722 N N . THR B 1 196 ? 8.338 -12.549 -43.323 1.00 10.44 746 THR B N 1
ATOM 2723 C CA . THR B 1 196 ? 9.102 -11.821 -44.323 1.00 11.22 746 THR B CA 1
ATOM 2724 C C . THR B 1 196 ? 10.266 -11.082 -43.642 1.00 10.14 746 THR B C 1
ATOM 2725 O O . THR B 1 196 ? 10.783 -11.550 -42.608 1.00 10.34 746 THR B O 1
ATOM 2729 N N . TYR B 1 197 ? 10.675 -9.965 -44.220 1.00 10.38 747 TYR B N 1
ATOM 2730 C CA . TYR B 1 197 ? 11.839 -9.212 -43.776 1.00 10.53 747 TYR B CA 1
ATOM 2731 C C . TYR B 1 197 ? 11.710 -7.712 -44.061 1.00 10.63 747 TYR B C 1
ATOM 2732 O O . TYR B 1 197 ? 10.876 -7.269 -44.882 1.00 9.84 747 TYR B O 1
ATOM 2741 N N . CYS B 1 198 ? 12.513 -6.930 -43.332 1.00 10.87 748 CYS B N 1
ATOM 2742 C CA . CYS B 1 198 ? 12.556 -5.486 -43.459 1.00 10.86 748 CYS B CA 1
ATOM 2743 C C . CYS B 1 198 ? 14.024 -5.036 -43.372 1.00 10.74 748 CYS B C 1
ATOM 2744 O O . CYS B 1 198 ? 14.736 -5.443 -42.453 1.00 11.18 748 CYS B O 1
ATOM 2747 N N . SER B 1 199 ? 14.464 -4.219 -44.299 1.00 10.24 749 SER B N 1
ATOM 2748 C CA . SER B 1 199 ? 15.803 -3.654 -44.227 1.00 10.80 749 SER B CA 1
ATOM 2749 C C . SER B 1 199 ? 15.760 -2.415 -43.362 1.00 10.61 749 SER B C 1
ATOM 2750 O O . SER B 1 199 ? 14.712 -1.753 -43.242 1.00 10.12 749 SER B O 1
ATOM 2753 N N . TYR B 1 200 ? 16.922 -2.068 -42.809 1.00 10.49 750 TYR B N 1
ATOM 2754 C CA . TYR B 1 200 ? 17.139 -0.761 -42.173 1.00 9.65 750 TYR B CA 1
ATOM 2755 C C . TYR B 1 200 ? 18.438 -0.189 -42.701 1.00 10.04 750 TYR B C 1
ATOM 2756 O O . TYR B 1 200 ? 19.362 -0.955 -43.024 1.00 9.58 750 TYR B O 1
ATOM 2765 N N . ALA B 1 201 ? 18.501 1.131 -42.812 1.00 9.53 751 ALA B N 1
ATOM 2766 C CA . ALA B 1 201 ? 19.715 1.826 -43.261 1.00 10.72 751 ALA B CA 1
ATOM 2767 C C . ALA B 1 201 ? 19.789 3.167 -42.626 1.00 10.91 751 ALA B C 1
ATOM 2768 O O . ALA B 1 201 ? 18.785 3.887 -42.633 1.00 10.76 751 ALA B O 1
ATOM 2770 N N . LEU B 1 202 ? 20.984 3.525 -42.171 1.00 10.94 752 LEU B N 1
ATOM 2771 C CA . LEU B 1 202 ? 21.257 4.822 -41.558 1.00 11.68 752 LEU B CA 1
ATOM 2772 C C . LEU B 1 202 ? 22.105 5.613 -42.535 1.00 11.84 752 LEU B C 1
ATOM 2773 O O . LEU B 1 202 ? 23.164 5.144 -42.950 1.00 11.52 752 LEU B O 1
ATOM 2778 N N . THR B 1 203 ? 21.603 6.759 -42.952 1.00 11.15 753 THR B N 1
ATOM 2779 C CA . THR B 1 203 ? 22.341 7.632 -43.901 1.00 12.23 753 THR B CA 1
ATOM 2780 C C . THR B 1 203 ? 22.138 9.110 -43.568 1.00 11.99 753 THR B C 1
ATOM 2781 O O . THR B 1 203 ? 21.350 9.442 -42.703 1.00 10.80 753 THR B O 1
ATOM 2785 N N . TYR B 1 204 ? 22.896 9.994 -44.248 1.00 12.45 754 TYR B N 1
ATOM 2786 C CA . TYR B 1 204 ? 22.596 11.424 -44.268 1.00 12.60 754 TYR B CA 1
ATOM 2787 C C . TYR B 1 204 ? 22.256 11.849 -45.682 1.00 12.40 754 TYR B C 1
ATOM 2788 O O . TYR B 1 204 ? 22.838 11.343 -46.639 1.00 13.09 754 TYR B O 1
ATOM 2797 N N . ARG B 1 205 ? 21.293 12.746 -45.814 1.00 13.04 755 ARG B N 1
ATOM 2798 C CA . ARG B 1 205 ? 20.925 13.307 -47.088 1.00 14.76 755 ARG B CA 1
ATOM 2799 C C . ARG B 1 205 ? 20.613 14.769 -46.930 1.00 14.77 755 ARG B C 1
ATOM 2800 O O . ARG B 1 205 ? 19.828 15.151 -46.069 1.00 12.79 755 ARG B O 1
ATOM 2808 N N . LEU B 1 206 ? 21.256 15.606 -47.752 1.00 14.69 756 LEU B N 1
ATOM 2809 C CA . LEU B 1 206 ? 21.098 17.050 -47.661 1.00 14.69 756 LEU B CA 1
ATOM 2810 C C . LEU B 1 206 ? 21.322 17.557 -46.235 1.00 12.37 756 LEU B C 1
ATOM 2811 O O . LEU B 1 206 ? 20.629 18.447 -45.798 1.00 12.27 756 LEU B O 1
ATOM 2816 N N . GLY B 1 207 ? 22.286 16.962 -45.537 1.00 11.41 757 GLY B N 1
ATOM 2817 C CA . GLY B 1 207 ? 22.622 17.343 -44.179 1.00 10.35 757 GLY B CA 1
ATOM 2818 C C . GLY B 1 207 ? 21.835 16.781 -43.032 1.00 10.03 757 GLY B C 1
ATOM 2819 O O . GLY B 1 207 ? 22.221 17.017 -41.887 1.00 10.05 757 GLY B O 1
ATOM 2820 N N . ASN B 1 208 ? 20.726 16.070 -43.311 1.00 9.38 758 ASN B N 1
ATOM 2821 C CA . ASN B 1 208 ? 19.878 15.499 -42.247 1.00 10.00 758 ASN B CA 1
ATOM 2822 C C . ASN B 1 208 ? 20.044 13.993 -42.138 1.00 9.52 758 ASN B C 1
ATOM 2823 O O . ASN B 1 208 ? 20.481 13.348 -43.072 1.00 9.26 758 ASN B O 1
ATOM 2828 N N . PHE B 1 209 ? 19.754 13.457 -40.952 1.00 9.26 759 PHE B N 1
ATOM 2829 C CA . PHE B 1 209 ? 19.941 12.029 -40.641 1.00 9.78 759 PHE B CA 1
ATOM 2830 C C . PHE B 1 209 ? 18.671 11.267 -40.971 1.00 9.10 759 PHE B C 1
ATOM 2831 O O . PHE B 1 209 ? 17.572 11.739 -40.652 1.00 9.37 759 PHE B O 1
ATOM 2839 N N . TYR B 1 210 ? 18.822 10.152 -41.682 1.00 9.46 760 TYR B N 1
ATOM 2840 C CA . TYR B 1 210 ? 17.695 9.298 -42.086 1.00 10.03 760 TYR B CA 1
ATOM 2841 C C . TYR B 1 210 ? 17.846 7.906 -41.538 1.00 9.80 760 TYR B C 1
ATOM 2842 O O . TYR B 1 210 ? 18.908 7.320 -41.616 1.00 9.56 760 TYR B O 1
ATOM 2851 N N . ILE B 1 211 ? 16.742 7.368 -41.044 1.00 10.16 761 ILE B N 1
ATOM 2852 C CA . ILE B 1 211 ? 16.569 5.949 -40.805 1.00 10.57 761 ILE B CA 1
ATOM 2853 C C . ILE B 1 211 ? 15.535 5.508 -41.818 1.00 10.61 761 ILE B C 1
ATOM 2854 O O . ILE B 1 211 ? 14.401 6.010 -41.818 1.00 10.83 761 ILE B O 1
ATOM 2859 N N . THR B 1 212 ? 15.947 4.637 -42.726 1.00 10.61 762 THR B N 1
ATOM 2860 C CA . THR B 1 212 ? 15.099 4.213 -43.806 1.00 11.49 762 THR B CA 1
ATOM 2861 C C . THR B 1 212 ? 14.832 2.726 -43.641 1.00 11.51 762 THR B C 1
ATOM 2862 O O . THR B 1 212 ? 15.779 1.931 -43.498 1.00 11.27 762 THR B O 1
ATOM 2866 N N . LEU B 1 213 ? 13.554 2.375 -43.640 1.00 11.41 763 LEU B N 1
ATOM 2867 C CA . LEU B 1 213 ? 13.105 0.998 -43.447 1.00 11.87 763 LEU B CA 1
ATOM 2868 C C . LEU B 1 213 ? 12.389 0.553 -44.711 1.00 12.44 763 LEU B C 1
ATOM 2869 O O . LEU B 1 213 ? 11.526 1.280 -45.216 1.00 12.81 763 LEU B O 1
ATOM 2874 N N . LYS B 1 214 ? 12.698 -0.644 -45.210 1.00 11.72 764 LYS B N 1
ATOM 2875 C CA . LYS B 1 214 ? 11.983 -1.154 -46.379 1.00 12.26 764 LYS B CA 1
ATOM 2876 C C . LYS B 1 214 ? 11.425 -2.548 -46.123 1.00 11.48 764 LYS B C 1
ATOM 2877 O O . LYS B 1 214 ? 12.169 -3.489 -45.987 1.00 11.26 764 LYS B O 1
ATOM 2883 N N . SER B 1 215 ? 10.117 -2.630 -45.996 1.00 11.50 765 SER B N 1
ATOM 2884 C CA . SER B 1 215 ? 9.414 -3.892 -45.737 1.00 11.55 765 SER B CA 1
ATOM 2885 C C . SER B 1 215 ? 9.011 -4.502 -47.054 1.00 11.93 765 SER B C 1
ATOM 2886 O O . SER B 1 215 ? 8.608 -3.788 -47.982 1.00 12.04 765 SER B O 1
ATOM 2889 N N . THR B 1 216 ? 9.096 -5.823 -47.130 1.00 11.62 766 THR B N 1
ATOM 2890 C CA . THR B 1 216 ? 8.700 -6.575 -48.332 1.00 12.51 766 THR B CA 1
ATOM 2891 C C . THR B 1 216 ? 7.451 -7.397 -47.993 1.00 13.07 766 THR B C 1
ATOM 2892 O O . THR B 1 216 ? 7.473 -8.233 -47.075 1.00 14.01 766 THR B O 1
ATOM 2896 N N . THR B 1 217 ? 6.342 -7.130 -48.682 1.00 13.93 767 THR B N 1
ATOM 2897 C CA . THR B 1 217 ? 5.068 -7.848 -48.444 1.00 15.04 767 THR B CA 1
ATOM 2898 C C . THR B 1 217 ? 4.560 -8.449 -49.762 1.00 16.67 767 THR B C 1
ATOM 2899 O O . THR B 1 217 ? 4.953 -7.987 -50.829 1.00 17.31 767 THR B O 1
ATOM 2903 N N . SER B 1 218 ? 3.656 -9.429 -49.685 1.00 16.35 768 SER B N 1
ATOM 2904 C CA . SER B 1 218 ? 3.129 -10.108 -50.904 1.00 17.57 768 SER B CA 1
ATOM 2905 C C . SER B 1 218 ? 1.610 -10.225 -50.918 1.00 19.46 768 SER B C 1
ATOM 2906 O O . SER B 1 218 ? 1.051 -11.250 -51.327 1.00 21.12 768 SER B O 1
ATOM 2909 N N . GLY B 1 219 ? 0.953 -9.144 -50.521 1.00 19.66 769 GLY B N 1
ATOM 2910 C CA . GLY B 1 219 ? -0.494 -9.027 -50.572 1.00 20.03 769 GLY B CA 1
ATOM 2911 C C . GLY B 1 219 ? -1.099 -8.471 -49.307 1.00 21.15 769 GLY B C 1
ATOM 2912 O O . GLY B 1 219 ? -2.231 -7.994 -49.331 1.00 24.67 769 GLY B O 1
ATOM 2913 N N . CYS B 1 220 ? -0.379 -8.578 -48.194 1.00 19.69 770 CYS B N 1
ATOM 2914 C CA . CYS B 1 220 ? -0.912 -8.185 -46.906 1.00 18.24 770 CYS B CA 1
ATOM 2915 C C . CYS B 1 220 ? -0.646 -6.717 -46.659 1.00 16.81 770 CYS B C 1
ATOM 2916 O O . CYS B 1 220 ? 0.098 -6.055 -47.376 1.00 15.75 770 CYS B O 1
ATOM 2919 N N . LYS B 1 221 ? -1.294 -6.218 -45.623 1.00 16.81 771 LYS B N 1
ATOM 2920 C CA . LYS B 1 221 ? -0.981 -4.903 -45.101 1.00 16.37 771 LYS B CA 1
ATOM 2921 C C . LYS B 1 221 ? 0.352 -4.990 -44.356 1.00 15.44 771 LYS B C 1
ATOM 2922 O O . LYS B 1 221 ? 0.604 -5.959 -43.637 1.00 15.50 771 LYS B O 1
ATOM 2928 N N . PRO B 1 222 ? 1.204 -3.980 -44.519 1.00 15.38 772 PRO B N 1
ATOM 2929 C CA . PRO B 1 222 ? 2.474 -3.962 -43.775 1.00 15.26 772 PRO B CA 1
ATOM 2930 C C . PRO B 1 222 ? 2.201 -3.583 -42.304 1.00 14.51 772 PRO B C 1
ATOM 2931 O O . PRO B 1 222 ? 2.039 -2.424 -41.971 1.00 15.17 772 PRO B O 1
ATOM 2935 N N . ILE B 1 223 ? 2.040 -4.598 -41.464 1.00 13.55 773 ILE B N 1
ATOM 2936 C CA . ILE B 1 223 ? 1.713 -4.440 -40.056 1.00 13.44 773 ILE B CA 1
ATOM 2937 C C . ILE B 1 223 ? 2.678 -5.341 -39.309 1.00 13.21 773 ILE B C 1
ATOM 2938 O O . ILE B 1 223 ? 2.552 -6.545 -39.368 1.00 12.53 773 ILE B O 1
ATOM 2943 N N . PHE B 1 224 ? 3.690 -4.738 -38.682 1.00 12.31 774 PHE B N 1
ATOM 2944 C CA . PHE B 1 224 ? 4.785 -5.476 -38.055 1.00 12.38 774 PHE B CA 1
ATOM 2945 C C . PHE B 1 224 ? 5.506 -4.613 -37.015 1.00 12.65 774 PHE B C 1
ATOM 2946 O O . PHE B 1 224 ? 5.361 -3.393 -37.020 1.00 12.48 774 PHE B O 1
ATOM 2954 N N . GLN B 1 225 ? 6.276 -5.260 -36.144 1.00 13.05 775 GLN B N 1
ATOM 2955 C CA . GLN B 1 225 ? 7.186 -4.573 -35.221 1.00 14.43 775 GLN B CA 1
ATOM 2956 C C . GLN B 1 225 ? 8.595 -5.072 -35.490 1.00 13.79 775 GLN B C 1
ATOM 2957 O O . GLN B 1 225 ? 8.816 -6.265 -35.754 1.00 13.51 775 GLN B O 1
ATOM 2963 N N . MET B 1 226 ? 9.567 -4.163 -35.484 1.00 12.54 776 MET B N 1
ATOM 2964 C CA A MET B 1 226 ? 10.962 -4.584 -35.529 0.50 13.94 776 MET B CA 1
ATOM 2965 C CA B MET B 1 226 ? 10.974 -4.552 -35.589 0.50 12.06 776 MET B CA 1
ATOM 2966 C C . MET B 1 226 ? 11.857 -3.631 -34.750 1.00 12.75 776 MET B C 1
ATOM 2967 O O . MET B 1 226 ? 11.475 -2.523 -34.467 1.00 10.65 776 MET B O 1
ATOM 2976 N N . SER B 1 227 ? 13.052 -4.122 -34.433 1.00 12.49 777 SER B N 1
ATOM 2977 C CA . SER B 1 227 ? 14.020 -3.355 -33.686 1.00 12.68 777 SER B CA 1
ATOM 2978 C C . SER B 1 227 ? 15.414 -3.662 -34.143 1.00 12.12 777 SER B C 1
ATOM 2979 O O . SER B 1 227 ? 15.669 -4.754 -34.663 1.00 12.09 777 SER B O 1
ATOM 2982 N N . PHE B 1 228 ? 16.318 -2.685 -34.000 1.00 10.81 778 PHE B N 1
ATOM 2983 C CA . PHE B 1 228 ? 17.733 -2.932 -34.154 1.00 11.36 778 PHE B CA 1
ATOM 2984 C C . PHE B 1 228 ? 18.486 -1.935 -33.290 1.00 11.73 778 PHE B C 1
ATOM 2985 O O . PHE B 1 228 ? 17.891 -0.982 -32.768 1.00 11.37 778 PHE B O 1
ATOM 2993 N N . MET B 1 229 ? 19.767 -2.201 -33.106 1.00 12.31 779 MET B N 1
ATOM 2994 C CA . MET B 1 229 ? 20.632 -1.331 -32.309 1.00 14.16 779 MET B CA 1
ATOM 2995 C C . MET B 1 229 ? 21.684 -0.707 -33.175 1.00 13.48 779 MET B C 1
ATOM 2996 O O . MET B 1 229 ? 22.163 -1.318 -34.153 1.00 14.31 779 MET B O 1
ATOM 3001 N N . TYR B 1 230 ? 22.057 0.520 -32.856 1.00 11.81 780 TYR B N 1
ATOM 3002 C CA . TYR B 1 230 ? 23.199 1.156 -33.467 1.00 12.22 780 TYR B CA 1
ATOM 3003 C C . TYR B 1 230 ? 23.927 1.967 -32.409 1.00 13.60 780 TYR B C 1
ATOM 3004 O O . TYR B 1 230 ? 23.389 2.192 -31.345 1.00 13.72 780 TYR B O 1
ATOM 3013 N N . GLU B 1 231 ? 25.152 2.383 -32.707 1.00 17.48 781 GLU B N 1
ATOM 3014 C CA . GLU B 1 231 ? 25.954 3.202 -31.766 1.00 19.86 781 GLU B CA 1
ATOM 3015 C C . GLU B 1 231 ? 25.898 4.670 -32.132 1.00 17.96 781 GLU B C 1
ATOM 3016 O O . GLU B 1 231 ? 25.856 5.013 -33.308 1.00 18.22 781 GLU B O 1
ATOM 3022 N N . SER B 1 232 ? 25.851 5.523 -31.107 1.00 16.93 782 SER B N 1
ATOM 3023 C CA . SER B 1 232 ? 25.987 6.941 -31.283 1.00 17.43 782 SER B CA 1
ATOM 3024 C C . SER B 1 232 ? 27.346 7.381 -30.756 1.00 19.10 782 SER B C 1
ATOM 3025 O O . SER B 1 232 ? 27.694 7.071 -29.623 1.00 21.51 782 SER B O 1
ATOM 3028 N N . GLN B 1 233 ? 28.106 8.123 -31.546 1.00 21.38 783 GLN B N 1
ATOM 3029 C CA . GLN B 1 233 ? 29.370 8.694 -31.066 1.00 23.45 783 GLN B CA 1
ATOM 3030 C C . GLN B 1 233 ? 29.153 10.022 -30.368 1.00 23.13 783 GLN B C 1
ATOM 3031 O O . GLN B 1 233 ? 30.131 10.678 -30.022 1.00 25.14 783 GLN B O 1
ATOM 3037 N N . ILE B 1 234 ? 27.904 10.446 -30.179 1.00 21.24 784 ILE B N 1
ATOM 3038 C CA . ILE B 1 234 ? 27.616 11.696 -29.501 1.00 22.35 784 ILE B CA 1
ATOM 3039 C C . ILE B 1 234 ? 27.470 11.383 -28.022 1.00 22.38 784 ILE B C 1
ATOM 3040 O O . ILE B 1 234 ? 26.539 10.685 -27.599 1.00 22.47 784 ILE B O 1
ATOM 3045 N N . GLY B 1 235 ? 28.404 11.892 -27.230 1.00 22.36 785 GLY B N 1
ATOM 3046 C CA . GLY B 1 235 ? 28.327 11.745 -25.784 1.00 23.27 785 GLY B CA 1
ATOM 3047 C C . GLY B 1 235 ? 27.281 12.638 -25.171 1.00 24.11 785 GLY B C 1
ATOM 3048 O O . GLY B 1 235 ? 26.951 13.704 -25.717 1.00 23.22 785 GLY B O 1
ATOM 3049 N N . ILE B 1 236 ? 26.750 12.199 -24.034 1.00 23.53 786 ILE B N 1
ATOM 3050 C CA . ILE B 1 236 ? 25.852 13.022 -23.226 1.00 25.54 786 ILE B CA 1
ATOM 3051 C C . ILE B 1 236 ? 26.729 13.648 -22.137 1.00 27.83 786 ILE B C 1
ATOM 3052 O O . ILE B 1 236 ? 27.222 12.944 -21.266 1.00 26.87 786 ILE B O 1
ATOM 3057 N N . VAL B 1 237 ? 26.920 14.955 -22.175 1.00 33.96 787 VAL B N 1
ATOM 3058 C CA . VAL B 1 237 ? 27.687 15.642 -21.116 1.00 40.90 787 VAL B CA 1
ATOM 3059 C C . VAL B 1 237 ? 26.828 16.684 -20.391 1.00 43.92 787 VAL B C 1
ATOM 3060 O O . VAL B 1 237 ? 27.290 17.369 -19.465 1.00 45.27 787 VAL B O 1
ATOM 3065 N N . SER C 1 44 ? 20.340 27.587 12.576 1.00 61.11 594 SER C N 1
ATOM 3066 C CA . SER C 1 44 ? 20.517 28.789 11.697 1.00 60.63 594 SER C CA 1
ATOM 3067 C C . SER C 1 44 ? 20.119 28.517 10.226 1.00 58.54 594 SER C C 1
ATOM 3068 O O . SER C 1 44 ? 19.351 29.293 9.640 1.00 60.07 594 SER C O 1
ATOM 3071 N N . PHE C 1 45 ? 20.614 27.410 9.659 1.00 51.14 595 PHE C N 1
ATOM 3072 C CA . PHE C 1 45 ? 20.346 27.034 8.246 1.00 45.98 595 PHE C CA 1
ATOM 3073 C C . PHE C 1 45 ? 18.995 26.330 8.006 1.00 42.28 595 PHE C C 1
ATOM 3074 O O . PHE C 1 45 ? 18.435 25.704 8.914 1.00 37.89 595 PHE C O 1
ATOM 3082 N N . PHE C 1 46 ? 18.487 26.436 6.773 1.00 36.90 596 PHE C N 1
ATOM 3083 C CA . PHE C 1 46 ? 17.338 25.652 6.296 1.00 35.80 596 PHE C CA 1
ATOM 3084 C C . PHE C 1 46 ? 17.857 24.659 5.250 1.00 29.83 596 PHE C C 1
ATOM 3085 O O . PHE C 1 46 ? 18.955 24.807 4.763 1.00 26.49 596 PHE C O 1
ATOM 3093 N N . THR C 1 47 ? 17.050 23.655 4.938 1.00 28.60 597 THR C N 1
ATOM 3094 C CA . THR C 1 47 ? 17.395 22.643 3.923 1.00 29.04 597 THR C CA 1
ATOM 3095 C C . THR C 1 47 ? 16.259 22.577 2.915 1.00 28.61 597 THR C C 1
ATOM 3096 O O . THR C 1 47 ? 15.083 22.609 3.304 1.00 30.47 597 THR C O 1
ATOM 3100 N N . ALA C 1 48 ? 16.595 22.507 1.616 1.00 25.32 598 ALA C N 1
ATOM 3101 C CA . ALA C 1 48 ? 15.581 22.340 0.596 1.00 23.34 598 ALA C CA 1
ATOM 3102 C C . ALA C 1 48 ? 15.566 20.877 0.179 1.00 20.44 598 ALA C C 1
ATOM 3103 O O . ALA C 1 48 ? 16.629 20.288 -0.022 1.00 19.51 598 ALA C O 1
ATOM 3105 N N . ALA C 1 49 ? 14.373 20.314 0.023 1.00 20.77 599 ALA C N 1
ATOM 3106 C CA . ALA C 1 49 ? 14.206 18.944 -0.472 1.00 20.42 599 ALA C CA 1
ATOM 3107 C C . ALA C 1 49 ? 15.022 18.796 -1.768 1.00 19.01 599 ALA C C 1
ATOM 3108 O O . ALA C 1 49 ? 15.037 19.711 -2.627 1.00 17.56 599 ALA C O 1
ATOM 3110 N N . PRO C 1 50 ? 15.773 17.687 -1.904 1.00 17.61 600 PRO C N 1
ATOM 3111 C CA . PRO C 1 50 ? 15.773 16.464 -1.089 1.00 17.41 600 PRO C CA 1
ATOM 3112 C C . PRO C 1 50 ? 16.644 16.450 0.160 1.00 16.07 600 PRO C C 1
ATOM 3113 O O . PRO C 1 50 ? 16.748 15.377 0.782 1.00 14.75 600 PRO C O 1
ATOM 3117 N N . LEU C 1 51 ? 17.277 17.563 0.533 1.00 15.37 601 LEU C N 1
ATOM 3118 C CA . LEU C 1 51 ? 17.951 17.608 1.859 1.00 16.44 601 LEU C CA 1
ATOM 3119 C C . LEU C 1 51 ? 16.907 17.868 2.949 1.00 17.74 601 LEU C C 1
ATOM 3120 O O . LEU C 1 51 ? 15.945 18.604 2.718 1.00 18.47 601 LEU C O 1
ATOM 3125 N N . SER C 1 52 ? 17.086 17.237 4.128 1.00 17.52 602 SER C N 1
ATOM 3126 C CA . SER C 1 52 ? 16.201 17.458 5.265 1.00 17.90 602 SER C CA 1
ATOM 3127 C C . SER C 1 52 ? 17.023 17.524 6.541 1.00 17.12 602 SER C C 1
ATOM 3128 O O . SER C 1 52 ? 18.124 16.981 6.607 1.00 15.95 602 SER C O 1
ATOM 3131 N N . TYR C 1 53 ? 16.456 18.186 7.547 1.00 17.29 603 TYR C N 1
ATOM 3132 C CA . TYR C 1 53 ? 17.114 18.351 8.826 1.00 17.42 603 TYR C CA 1
ATOM 3133 C C . TYR C 1 53 ? 16.181 17.804 9.902 1.00 16.93 603 TYR C C 1
ATOM 3134 O O . TYR C 1 53 ? 14.991 18.163 9.944 1.00 17.31 603 TYR C O 1
ATOM 3143 N N . ASN C 1 54 ? 16.709 16.908 10.733 1.00 16.63 604 ASN C N 1
ATOM 3144 C CA . ASN C 1 54 ? 15.953 16.292 11.831 1.00 16.78 604 ASN C CA 1
ATOM 3145 C C . ASN C 1 54 ? 16.313 17.063 13.110 1.00 15.95 604 ASN C C 1
ATOM 3146 O O . ASN C 1 54 ? 17.441 17.017 13.547 1.00 13.92 604 ASN C O 1
ATOM 3151 N N . THR C 1 55 ? 15.383 17.823 13.677 1.00 17.95 605 THR C N 1
ATOM 3152 C CA . THR C 1 55 ? 15.697 18.608 14.884 1.00 19.70 605 THR C CA 1
ATOM 3153 C C . THR C 1 55 ? 15.834 17.741 16.141 1.00 19.02 605 THR C C 1
ATOM 3154 O O . THR C 1 55 ? 16.428 18.187 17.126 1.00 20.77 605 THR C O 1
ATOM 3158 N N . GLY C 1 56 ? 15.281 16.527 16.118 1.00 18.41 606 GLY C N 1
ATOM 3159 C CA . GLY C 1 56 ? 15.390 15.625 17.262 1.00 17.80 606 GLY C CA 1
ATOM 3160 C C . GLY C 1 56 ? 16.769 15.015 17.446 1.00 18.10 606 GLY C C 1
ATOM 3161 O O . GLY C 1 56 ? 17.111 14.575 18.543 1.00 17.47 606 GLY C O 1
ATOM 3162 N N . ASN C 1 57 ? 17.570 14.951 16.382 1.00 15.41 607 ASN C N 1
ATOM 3163 C CA . ASN C 1 57 ? 18.944 14.442 16.493 1.00 14.65 607 ASN C CA 1
ATOM 3164 C C . ASN C 1 57 ? 20.018 15.323 15.782 1.00 14.35 607 ASN C C 1
ATOM 3165 O O . ASN C 1 57 ? 21.139 14.883 15.599 1.00 14.42 607 ASN C O 1
ATOM 3170 N N . SER C 1 58 ? 19.647 16.545 15.415 1.00 14.07 608 SER C N 1
ATOM 3171 C CA . SER C 1 58 ? 20.536 17.545 14.812 1.00 14.90 608 SER C CA 1
ATOM 3172 C C . SER C 1 58 ? 21.268 17.043 13.545 1.00 14.17 608 SER C C 1
ATOM 3173 O O . SER C 1 58 ? 22.441 17.360 13.334 1.00 14.96 608 SER C O 1
ATOM 3176 N N . THR C 1 59 ? 20.581 16.242 12.732 1.00 13.46 609 THR C N 1
ATOM 3177 C CA . THR C 1 59 ? 21.231 15.567 11.590 1.00 13.89 609 THR C CA 1
ATOM 3178 C C . THR C 1 59 ? 20.615 16.018 10.264 1.00 13.29 609 THR C C 1
ATOM 3179 O O . THR C 1 59 ? 19.372 16.032 10.116 1.00 13.62 609 THR C O 1
ATOM 3183 N N . ILE C 1 60 ? 21.505 16.430 9.357 1.00 13.13 610 ILE C N 1
ATOM 3184 C CA A ILE C 1 60 ? 21.170 16.708 7.947 0.50 12.76 610 ILE C CA 1
ATOM 3185 C CA B ILE C 1 60 ? 21.139 16.705 7.960 0.50 13.23 610 ILE C CA 1
ATOM 3186 C C . ILE C 1 60 ? 21.267 15.394 7.168 1.00 12.38 610 ILE C C 1
ATOM 3187 O O . ILE C 1 60 ? 22.274 14.667 7.284 1.00 11.45 610 ILE C O 1
ATOM 3196 N N . SER C 1 61 ? 20.235 15.081 6.393 1.00 12.73 611 SER C N 1
ATOM 3197 C CA . SER C 1 61 ? 20.225 13.893 5.550 1.00 13.25 611 SER C CA 1
ATOM 3198 C C . SER C 1 61 ? 19.837 14.257 4.121 1.00 13.16 611 SER C C 1
ATOM 3199 O O . SER C 1 61 ? 19.228 15.289 3.886 1.00 13.20 611 SER C O 1
ATOM 3202 N N . LEU C 1 62 ? 20.128 13.318 3.219 1.00 12.50 612 LEU C N 1
ATOM 3203 C CA . LEU C 1 62 ? 19.634 13.338 1.844 1.00 13.53 612 LEU C CA 1
ATOM 3204 C C . LEU C 1 62 ? 18.524 12.288 1.786 1.00 13.35 612 LEU C C 1
ATOM 3205 O O . LEU C 1 62 ? 18.777 11.109 2.017 1.00 14.15 612 LEU C O 1
ATOM 3210 N N . ASP C 1 63 ? 17.305 12.710 1.506 1.00 13.54 613 ASP C N 1
ATOM 3211 C CA . ASP C 1 63 ? 16.198 11.779 1.318 1.00 14.20 613 ASP C CA 1
ATOM 3212 C C . ASP C 1 63 ? 16.227 11.258 -0.127 1.00 13.66 613 ASP C C 1
ATOM 3213 O O . ASP C 1 63 ? 16.385 12.053 -1.069 1.00 12.70 613 ASP C O 1
ATOM 3218 N N . TYR C 1 64 ? 16.059 9.961 -0.304 1.00 14.01 614 TYR C N 1
ATOM 3219 C CA . TYR C 1 64 ? 16.090 9.378 -1.654 1.00 14.39 614 TYR C CA 1
ATOM 3220 C C . TYR C 1 64 ? 15.135 8.195 -1.725 1.00 15.41 614 TYR C C 1
ATOM 3221 O O . TYR C 1 64 ? 14.781 7.591 -0.670 1.00 16.26 614 TYR C O 1
ATOM 3230 N N . ARG C 1 65 ? 14.760 7.818 -2.952 1.00 15.30 615 ARG C N 1
ATOM 3231 C CA . ARG C 1 65 ? 13.811 6.708 -3.176 1.00 17.39 615 ARG C CA 1
ATOM 3232 C C . ARG C 1 65 ? 14.597 5.418 -3.310 1.00 16.82 615 ARG C C 1
ATOM 3233 O O . ARG C 1 65 ? 15.318 5.257 -4.282 1.00 14.28 615 ARG C O 1
ATOM 3241 N N . SER C 1 66 ? 14.459 4.496 -2.340 1.00 16.66 616 SER C N 1
ATOM 3242 C CA . SER C 1 66 ? 15.343 3.324 -2.263 1.00 17.77 616 SER C CA 1
ATOM 3243 C C . SER C 1 66 ? 15.240 2.326 -3.453 1.00 17.84 616 SER C C 1
ATOM 3244 O O . SER C 1 66 ? 16.236 1.704 -3.808 1.00 18.39 616 SER C O 1
ATOM 3247 N N . PRO C 1 67 ? 14.076 2.244 -4.112 1.00 17.48 617 PRO C N 1
ATOM 3248 C CA . PRO C 1 67 ? 14.017 1.435 -5.341 1.00 17.72 617 PRO C CA 1
ATOM 3249 C C . PRO C 1 67 ? 14.841 1.999 -6.520 1.00 16.13 617 PRO C C 1
ATOM 3250 O O . PRO C 1 67 ? 15.056 1.314 -7.519 1.00 16.65 617 PRO C O 1
ATOM 3254 N N . GLN C 1 68 ? 15.286 3.254 -6.422 1.00 14.64 618 GLN C N 1
ATOM 3255 C CA . GLN C 1 68 ? 16.045 3.912 -7.491 1.00 14.06 618 GLN C CA 1
ATOM 3256 C C . GLN C 1 68 ? 17.468 4.264 -7.115 1.00 13.97 618 GLN C C 1
ATOM 3257 O O . GLN C 1 68 ? 18.368 4.222 -7.961 1.00 14.13 618 GLN C O 1
ATOM 3263 N N . LEU C 1 69 ? 17.647 4.687 -5.853 1.00 13.15 619 LEU C N 1
ATOM 3264 C CA . LEU C 1 69 ? 18.948 5.107 -5.338 1.00 14.26 619 LEU C CA 1
ATOM 3265 C C . LEU C 1 69 ? 19.220 4.389 -4.026 1.00 14.93 619 LEU C C 1
ATOM 3266 O O . LEU C 1 69 ? 18.300 3.913 -3.357 1.00 14.71 619 LEU C O 1
ATOM 3271 N N . ARG C 1 70 ? 20.501 4.300 -3.689 1.00 15.48 620 ARG C N 1
ATOM 3272 C CA . ARG C 1 70 ? 20.920 3.598 -2.468 1.00 16.15 620 ARG C CA 1
ATOM 3273 C C . ARG C 1 70 ? 22.245 4.127 -1.987 1.00 16.34 620 ARG C C 1
ATOM 3274 O O . ARG C 1 70 ? 22.918 4.889 -2.696 1.00 15.11 620 ARG C O 1
ATOM 3282 N N . VAL C 1 71 ? 22.655 3.668 -0.801 1.00 17.13 621 VAL C N 1
ATOM 3283 C CA . VAL C 1 71 ? 23.939 4.088 -0.228 1.00 19.65 621 VAL C CA 1
ATOM 3284 C C . VAL C 1 71 ? 24.829 2.862 -0.121 1.00 22.05 621 VAL C C 1
ATOM 3285 O O . VAL C 1 71 ? 24.432 1.846 0.454 1.00 21.53 621 VAL C O 1
ATOM 3289 N N . SER C 1 72 ? 26.022 2.970 -0.683 1.00 24.21 622 SER C N 1
ATOM 3290 C CA . SER C 1 72 ? 26.960 1.853 -0.741 1.00 27.02 622 SER C CA 1
ATOM 3291 C C . SER C 1 72 ? 28.315 2.339 -0.256 1.00 24.92 622 SER C C 1
ATOM 3292 O O . SER C 1 72 ? 28.911 3.215 -0.887 1.00 20.67 622 SER C O 1
ATOM 3295 N N . GLY C 1 73 ? 28.807 1.786 0.860 1.00 24.98 623 GLY C N 1
ATOM 3296 C CA . GLY C 1 73 ? 30.101 2.225 1.416 1.00 24.02 623 GLY C CA 1
ATOM 3297 C C . GLY C 1 73 ? 30.131 3.722 1.667 1.00 22.54 623 GLY C C 1
ATOM 3298 O O . GLY C 1 73 ? 31.133 4.400 1.413 1.00 24.20 623 GLY C O 1
ATOM 3299 N N . GLY C 1 74 ? 28.998 4.233 2.138 1.00 20.60 624 GLY C N 1
ATOM 3300 C CA . GLY C 1 74 ? 28.838 5.631 2.491 1.00 19.27 624 GLY C CA 1
ATOM 3301 C C . GLY C 1 74 ? 28.571 6.581 1.325 1.00 18.54 624 GLY C C 1
ATOM 3302 O O . GLY C 1 74 ? 28.473 7.785 1.544 1.00 17.62 624 GLY C O 1
ATOM 3303 N N . ALA C 1 75 ? 28.452 6.049 0.089 1.00 18.05 625 ALA C N 1
ATOM 3304 C CA . ALA C 1 75 ? 28.342 6.875 -1.107 1.00 16.71 625 ALA C CA 1
ATOM 3305 C C . ALA C 1 75 ? 27.013 6.591 -1.804 1.00 15.65 625 ALA C C 1
ATOM 3306 O O . ALA C 1 75 ? 26.540 5.464 -1.844 1.00 16.43 625 ALA C O 1
ATOM 3308 N N . LEU C 1 76 ? 26.439 7.629 -2.377 1.00 14.73 626 LEU C N 1
ATOM 3309 C CA . LEU C 1 76 ? 25.224 7.491 -3.135 1.00 13.21 626 LEU C CA 1
ATOM 3310 C C . LEU C 1 76 ? 25.491 6.691 -4.435 1.00 12.82 626 LEU C C 1
ATOM 3311 O O . LEU C 1 76 ? 26.475 6.895 -5.097 1.00 12.47 626 LEU C O 1
ATOM 3316 N N . ALA C 1 77 ? 24.592 5.765 -4.738 1.00 12.24 627 ALA C N 1
ATOM 3317 C CA . ALA C 1 77 ? 24.645 4.955 -5.966 1.00 13.05 627 ALA C CA 1
ATOM 3318 C C . ALA C 1 77 ? 23.256 4.716 -6.490 1.00 13.31 627 ALA C C 1
ATOM 3319 O O . ALA C 1 77 ? 22.294 5.051 -5.848 1.00 13.17 627 ALA C O 1
ATOM 3321 N N . LEU C 1 78 ? 23.156 4.101 -7.675 1.00 14.46 628 LEU C N 1
ATOM 3322 C CA . LEU C 1 78 ? 21.887 3.668 -8.201 1.00 14.92 628 LEU C CA 1
ATOM 3323 C C . LEU C 1 78 ? 21.578 2.243 -7.810 1.00 14.26 628 LEU C C 1
ATOM 3324 O O . LEU C 1 78 ? 22.468 1.421 -7.666 1.00 13.60 628 LEU C O 1
ATOM 3329 N N . THR C 1 79 ? 20.297 1.970 -7.660 1.00 13.64 629 THR C N 1
ATOM 3330 C CA . THR C 1 79 ? 19.823 0.622 -7.431 1.00 15.40 629 THR C CA 1
ATOM 3331 C C . THR C 1 79 ? 19.952 -0.232 -8.695 1.00 14.70 629 THR C C 1
ATOM 3332 O O . THR C 1 79 ? 20.403 -1.389 -8.617 1.00 13.12 629 THR C O 1
ATOM 3336 N N . SER C 1 80 ? 19.644 0.365 -9.854 1.00 12.79 630 SER C N 1
ATOM 3337 C CA . SER C 1 80 ? 19.708 -0.384 -11.131 1.00 12.92 630 SER C CA 1
ATOM 3338 C C . SER C 1 80 ? 20.451 0.399 -12.192 1.00 12.48 630 SER C C 1
ATOM 3339 O O . SER C 1 80 ? 19.838 0.818 -13.169 1.00 13.15 630 SER C O 1
ATOM 3342 N N . PRO C 1 81 ? 21.799 0.585 -12.021 1.00 11.89 631 PRO C N 1
ATOM 3343 C CA . PRO C 1 81 ? 22.554 1.376 -12.971 1.00 11.83 631 PRO C CA 1
ATOM 3344 C C . PRO C 1 81 ? 22.615 0.724 -14.342 1.00 11.98 631 PRO C C 1
ATOM 3345 O O . PRO C 1 81 ? 22.674 -0.491 -14.436 1.00 12.92 631 PRO C O 1
ATOM 3349 N N . VAL C 1 82 ? 22.712 1.523 -15.377 1.00 11.53 632 VAL C N 1
ATOM 3350 C CA . VAL C 1 82 ? 22.990 0.960 -16.704 1.00 12.16 632 VAL C CA 1
ATOM 3351 C C . VAL C 1 82 ? 24.505 0.897 -16.892 1.00 12.29 632 VAL C C 1
ATOM 3352 O O . VAL C 1 82 ? 25.226 1.903 -16.712 1.00 12.73 632 VAL C O 1
ATOM 3356 N N . PHE C 1 83 ? 25.011 -0.276 -17.263 1.00 12.45 633 PHE C N 1
ATOM 3357 C CA . PHE C 1 83 ? 26.393 -0.384 -17.706 1.00 12.68 633 PHE C CA 1
ATOM 3358 C C . PHE C 1 83 ? 26.409 -1.097 -19.046 1.00 13.08 633 PHE C C 1
ATOM 3359 O O . PHE C 1 83 ? 25.573 -1.999 -19.258 1.00 12.57 633 PHE C O 1
ATOM 3367 N N . VAL C 1 84 ? 27.327 -0.668 -19.910 1.00 12.15 634 VAL C N 1
ATOM 3368 C CA . VAL C 1 84 ? 27.520 -1.292 -21.221 1.00 12.94 634 VAL C CA 1
ATOM 3369 C C . VAL C 1 84 ? 28.965 -1.769 -21.374 1.00 12.58 634 VAL C C 1
ATOM 3370 O O . VAL C 1 84 ? 29.904 -0.981 -21.273 1.00 12.89 634 VAL C O 1
ATOM 3374 N N . TYR C 1 85 ? 29.131 -3.051 -21.658 1.00 11.35 635 TYR C N 1
ATOM 3375 C CA . TYR C 1 85 ? 30.425 -3.587 -22.040 1.00 11.52 635 TYR C CA 1
ATOM 3376 C C . TYR C 1 85 ? 30.401 -3.813 -23.536 1.00 11.90 635 TYR C C 1
ATOM 3377 O O . TYR C 1 85 ? 29.504 -4.480 -24.024 1.00 11.10 635 TYR C O 1
ATOM 3386 N N . GLN C 1 86 ? 31.311 -3.175 -24.260 1.00 12.37 636 GLN C N 1
ATOM 3387 C CA . GLN C 1 86 ? 31.256 -3.155 -25.697 1.00 13.27 636 GLN C CA 1
ATOM 3388 C C . GLN C 1 86 ? 32.589 -3.126 -26.385 1.00 13.37 636 GLN C C 1
ATOM 3389 O O . GLN C 1 86 ? 33.627 -2.735 -25.797 1.00 12.95 636 GLN C O 1
ATOM 3395 N N . THR C 1 87 ? 32.574 -3.478 -27.677 1.00 12.41 637 THR C N 1
ATOM 3396 C CA . THR C 1 87 ? 33.724 -3.208 -28.556 1.00 13.43 637 THR C CA 1
ATOM 3397 C C . THR C 1 87 ? 33.848 -1.693 -28.747 1.00 14.85 637 THR C C 1
ATOM 3398 O O . THR C 1 87 ? 32.830 -1.001 -28.799 1.00 13.95 637 THR C O 1
ATOM 3402 N N . PRO C 1 88 ? 35.087 -1.157 -28.821 1.00 16.96 638 PRO C N 1
ATOM 3403 C CA . PRO C 1 88 ? 35.198 0.291 -29.046 1.00 18.51 638 PRO C CA 1
ATOM 3404 C C . PRO C 1 88 ? 34.695 0.728 -30.430 1.00 20.75 638 PRO C C 1
ATOM 3405 O O . PRO C 1 88 ? 34.770 -0.031 -31.392 1.00 19.72 638 PRO C O 1
ATOM 3409 N N . PHE C 1 89 ? 34.188 1.952 -30.518 1.00 27.22 639 PHE C N 1
ATOM 3410 C CA . PHE C 1 89 ? 33.780 2.522 -31.800 1.00 30.13 639 PHE C CA 1
ATOM 3411 C C . PHE C 1 89 ? 34.899 2.358 -32.803 1.00 32.34 639 PHE C C 1
ATOM 3412 O O . PHE C 1 89 ? 36.049 2.653 -32.491 1.00 30.95 639 PHE C O 1
ATOM 3420 N N . ASN C 1 90 ? 34.552 1.852 -33.983 1.00 35.61 640 ASN C N 1
ATOM 3421 C CA . ASN C 1 90 ? 35.505 1.633 -35.072 1.00 38.77 640 ASN C CA 1
ATOM 3422 C C . ASN C 1 90 ? 36.676 0.697 -34.726 1.00 33.50 640 ASN C C 1
ATOM 3423 O O . ASN C 1 90 ? 37.734 0.744 -35.357 1.00 33.30 640 ASN C O 1
ATOM 3428 N N . THR C 1 91 ? 36.459 -0.181 -33.736 1.00 29.15 641 THR C N 1
ATOM 3429 C CA . THR C 1 91 ? 37.408 -1.223 -33.384 1.00 25.74 641 THR C CA 1
ATOM 3430 C C . THR C 1 91 ? 36.592 -2.506 -33.182 1.00 21.49 641 THR C C 1
ATOM 3431 O O . THR C 1 91 ? 36.488 -3.012 -32.093 1.00 18.62 641 THR C O 1
ATOM 3435 N N . PRO C 1 92 ? 35.957 -2.988 -34.255 1.00 18.17 642 PRO C N 1
ATOM 3436 C CA . PRO C 1 92 ? 35.241 -4.255 -34.147 1.00 16.18 642 PRO C CA 1
ATOM 3437 C C . PRO C 1 92 ? 36.214 -5.375 -33.854 1.00 15.50 642 PRO C C 1
ATOM 3438 O O . PRO C 1 92 ? 37.408 -5.283 -34.194 1.00 15.07 642 PRO C O 1
ATOM 3442 N N . MET C 1 93 ? 35.711 -6.424 -33.232 1.00 14.13 643 MET C N 1
ATOM 3443 C CA . MET C 1 93 ? 36.554 -7.558 -32.888 1.00 14.22 643 MET C CA 1
ATOM 3444 C C . MET C 1 93 ? 36.693 -8.501 -34.081 1.00 14.49 643 MET C C 1
ATOM 3445 O O . MET C 1 93 ? 35.719 -8.835 -34.741 1.00 13.33 643 MET C O 1
ATOM 3450 N N . ARG C 1 94 ? 37.917 -8.961 -34.331 1.00 14.46 644 ARG C N 1
ATOM 3451 C CA . ARG C 1 94 ? 38.173 -9.941 -35.372 1.00 16.00 644 ARG C CA 1
ATOM 3452 C C . ARG C 1 94 ? 37.924 -11.313 -34.769 1.00 15.74 644 ARG C C 1
ATOM 3453 O O . ARG C 1 94 ? 38.564 -11.672 -33.767 1.00 16.25 644 ARG C O 1
ATOM 3468 N N . LEU C 1 95 ? 36.962 -12.048 -35.328 1.00 13.47 645 LEU C N 1
ATOM 3469 C CA . LEU C 1 95 ? 36.632 -13.396 -34.879 1.00 13.33 645 LEU C CA 1
ATOM 3470 C C . LEU C 1 95 ? 36.910 -14.431 -35.962 1.00 13.41 645 LEU C C 1
ATOM 3471 O O . LEU C 1 95 ? 36.745 -14.175 -37.152 1.00 14.46 645 LEU C O 1
ATOM 3476 N N . ARG C 1 96 ? 37.403 -15.583 -35.543 1.00 12.46 646 ARG C N 1
ATOM 3477 C CA . ARG C 1 96 ? 37.693 -16.665 -36.460 1.00 12.17 646 ARG C CA 1
ATOM 3478 C C . ARG C 1 96 ? 36.639 -17.762 -36.350 1.00 11.63 646 ARG C C 1
ATOM 3479 O O . ARG C 1 96 ? 36.221 -18.122 -35.229 1.00 10.72 646 ARG C O 1
ATOM 3487 N N . ASN C 1 97 ? 36.287 -18.365 -37.495 1.00 11.28 647 ASN C N 1
ATOM 3488 C CA . ASN C 1 97 ? 35.421 -19.544 -37.523 1.00 11.78 647 ASN C CA 1
ATOM 3489 C C . ASN C 1 97 ? 36.302 -20.769 -37.199 1.00 11.87 647 ASN C C 1
ATOM 3490 O O . ASN C 1 97 ? 36.813 -21.443 -38.090 1.00 12.23 647 ASN C O 1
ATOM 3495 N N . GLY C 1 98 ? 36.461 -21.028 -35.912 1.00 11.12 648 GLY C N 1
ATOM 3496 C CA . GLY C 1 98 ? 37.263 -22.161 -35.416 1.00 11.36 648 GLY C CA 1
ATOM 3497 C C . GLY C 1 98 ? 38.671 -22.084 -35.924 1.00 12.32 648 GLY C C 1
ATOM 3498 O O . GLY C 1 98 ? 39.340 -21.091 -35.694 1.00 12.65 648 GLY C O 1
ATOM 3499 N N . THR C 1 99 ? 39.123 -23.115 -36.662 1.00 13.31 649 THR C N 1
ATOM 3500 C CA . THR C 1 99 ? 40.436 -23.120 -37.262 1.00 14.41 649 THR C CA 1
ATOM 3501 C C . THR C 1 99 ? 40.385 -23.060 -38.795 1.00 14.80 649 THR C C 1
ATOM 3502 O O . THR C 1 99 ? 41.406 -23.236 -39.464 1.00 15.15 649 THR C O 1
ATOM 3506 N N . TYR C 1 100 ? 39.218 -22.731 -39.348 1.00 13.87 650 TYR C N 1
ATOM 3507 C CA . TYR C 1 100 ? 39.139 -22.393 -40.780 1.00 14.58 650 TYR C CA 1
ATOM 3508 C C . TYR C 1 100 ? 39.803 -21.036 -41.004 1.00 15.68 650 TYR C C 1
ATOM 3509 O O . TYR C 1 100 ? 39.910 -20.217 -40.076 1.00 15.67 650 TYR C O 1
ATOM 3518 N N . ASN C 1 101 ? 40.214 -20.774 -42.239 1.00 17.30 651 ASN C N 1
ATOM 3519 C CA . ASN C 1 101 ? 40.768 -19.448 -42.600 1.00 18.25 651 ASN C CA 1
ATOM 3520 C C . ASN C 1 101 ? 39.635 -18.513 -42.979 1.00 19.45 651 ASN C C 1
ATOM 3521 O O . ASN C 1 101 ? 39.538 -18.052 -44.119 1.00 19.46 651 ASN C O 1
ATOM 3526 N N . GLU C 1 102 ? 38.740 -18.282 -42.024 1.00 16.65 652 GLU C N 1
ATOM 3527 C CA . GLU C 1 102 ? 37.506 -17.545 -42.258 1.00 17.74 652 GLU C CA 1
ATOM 3528 C C . GLU C 1 102 ? 37.296 -16.691 -41.029 1.00 16.27 652 GLU C C 1
ATOM 3529 O O . GLU C 1 102 ? 37.414 -17.174 -39.909 1.00 14.41 652 GLU C O 1
ATOM 3535 N N . TYR C 1 103 ? 37.059 -15.406 -41.264 1.00 15.83 653 TYR C N 1
ATOM 3536 C CA . TYR C 1 103 ? 37.043 -14.421 -40.206 1.00 14.96 653 TYR C CA 1
ATOM 3537 C C . TYR C 1 103 ? 35.838 -13.512 -40.406 1.00 15.10 653 TYR C C 1
ATOM 3538 O O . TYR C 1 103 ? 35.293 -13.412 -41.496 1.00 14.85 653 TYR C O 1
ATOM 3547 N N . ALA C 1 104 ? 35.431 -12.854 -39.333 1.00 14.28 654 ALA C N 1
ATOM 3548 C CA . ALA C 1 104 ? 34.422 -11.825 -39.413 1.00 14.23 654 ALA C CA 1
ATOM 3549 C C . ALA C 1 104 ? 34.816 -10.731 -38.435 1.00 15.42 654 ALA C C 1
ATOM 3550 O O . ALA C 1 104 ? 35.578 -10.963 -37.530 1.00 14.72 654 ALA C O 1
ATOM 3552 N N . ASP C 1 105 ? 34.322 -9.526 -38.689 1.00 14.66 655 ASP C N 1
ATOM 3553 C CA . ASP C 1 105 ? 34.413 -8.396 -37.757 1.00 16.70 655 ASP C CA 1
ATOM 3554 C C . ASP C 1 105 ? 33.103 -8.218 -37.024 1.00 15.45 655 ASP C C 1
ATOM 3555 O O . ASP C 1 105 ? 32.047 -8.263 -37.640 1.00 14.99 655 ASP C O 1
ATOM 3560 N N . ALA C 1 106 ? 33.160 -8.024 -35.712 1.00 14.09 656 ALA C N 1
ATOM 3561 C CA . ALA C 1 106 ? 31.959 -7.964 -34.892 1.00 13.90 656 ALA C CA 1
ATOM 3562 C C . ALA C 1 106 ? 31.973 -6.744 -33.976 1.00 13.30 656 ALA C C 1
ATOM 3563 O O . ALA C 1 106 ? 32.924 -6.551 -33.223 1.00 13.36 656 ALA C O 1
ATOM 3565 N N . HIS C 1 107 ? 30.930 -5.911 -34.074 1.00 12.69 657 HIS C N 1
ATOM 3566 C CA . HIS C 1 107 ? 30.610 -4.936 -33.035 1.00 13.52 657 HIS C CA 1
ATOM 3567 C C . HIS C 1 107 ? 29.677 -5.585 -32.031 1.00 12.08 657 HIS C C 1
ATOM 3568 O O . HIS C 1 107 ? 28.667 -6.194 -32.392 1.00 12.50 657 HIS C O 1
ATOM 3575 N N . ILE C 1 108 ? 30.013 -5.481 -30.767 1.00 11.40 658 ILE C N 1
ATOM 3576 C CA . ILE C 1 108 ? 29.340 -6.212 -29.703 1.00 11.30 658 ILE C CA 1
ATOM 3577 C C . ILE C 1 108 ? 28.972 -5.213 -28.618 1.00 11.90 658 ILE C C 1
ATOM 3578 O O . ILE C 1 108 ? 29.822 -4.424 -28.216 1.00 12.27 658 ILE C O 1
ATOM 3583 N N . GLN C 1 109 ? 27.715 -5.218 -28.178 1.00 12.35 659 GLN C N 1
ATOM 3584 C CA . GLN C 1 109 ? 27.323 -4.495 -26.961 1.00 13.09 659 GLN C CA 1
ATOM 3585 C C . GLN C 1 109 ? 26.624 -5.423 -26.003 1.00 12.86 659 GLN C C 1
ATOM 3586 O O . GLN C 1 109 ? 25.798 -6.246 -26.408 1.00 12.97 659 GLN C O 1
ATOM 3592 N N . MET C 1 110 ? 26.939 -5.298 -24.731 1.00 11.47 660 MET C N 1
ATOM 3593 C CA . MET C 1 110 ? 26.369 -6.096 -23.680 1.00 12.29 660 MET C CA 1
ATOM 3594 C C . MET C 1 110 ? 25.842 -5.094 -22.655 1.00 13.71 660 MET C C 1
ATOM 3595 O O . MET C 1 110 ? 26.613 -4.449 -21.968 1.00 11.70 660 MET C O 1
ATOM 3600 N N . VAL C 1 111 ? 24.519 -4.911 -22.656 1.00 13.70 661 VAL C N 1
ATOM 3601 C CA . VAL C 1 111 ? 23.893 -3.867 -21.861 1.00 14.20 661 VAL C CA 1
ATOM 3602 C C . VAL C 1 111 ? 23.257 -4.468 -20.642 1.00 14.58 661 VAL C C 1
ATOM 3603 O O . VAL C 1 111 ? 22.388 -5.326 -20.722 1.00 13.51 661 VAL C O 1
ATOM 3607 N N . ARG C 1 112 ? 23.656 -3.997 -19.472 1.00 15.64 662 ARG C N 1
ATOM 3608 C CA . ARG C 1 112 ? 23.172 -4.536 -18.250 1.00 16.95 662 ARG C CA 1
ATOM 3609 C C . ARG C 1 112 ? 22.091 -3.610 -17.692 1.00 21.15 662 ARG C C 1
ATOM 3610 O O . ARG C 1 112 ? 22.358 -2.436 -17.480 1.00 23.33 662 ARG C O 1
ATOM 3618 N N . PHE C 1 113 ? 20.873 -4.119 -17.544 1.00 22.71 663 PHE C N 1
ATOM 3619 C CA . PHE C 1 113 ? 19.836 -3.401 -16.779 1.00 26.28 663 PHE C CA 1
ATOM 3620 C C . PHE C 1 113 ? 19.098 -4.268 -15.800 1.00 23.20 663 PHE C C 1
ATOM 3621 O O . PHE C 1 113 ? 18.664 -5.393 -16.111 1.00 22.75 663 PHE C O 1
ATOM 3629 N N . GLY C 1 114 ? 18.983 -3.746 -14.577 1.00 18.57 664 GLY C N 1
ATOM 3630 C CA . GLY C 1 114 ? 18.607 -4.546 -13.454 1.00 18.54 664 GLY C CA 1
ATOM 3631 C C . GLY C 1 114 ? 19.612 -5.677 -13.422 1.00 18.37 664 GLY C C 1
ATOM 3632 O O . GLY C 1 114 ? 20.805 -5.410 -13.516 1.00 16.94 664 GLY C O 1
ATOM 3633 N N . THR C 1 115 ? 19.126 -6.919 -13.358 1.00 19.49 665 THR C N 1
ATOM 3634 C CA . THR C 1 115 ? 19.998 -8.112 -13.448 1.00 19.94 665 THR C CA 1
ATOM 3635 C C . THR C 1 115 ? 19.977 -8.807 -14.807 1.00 20.16 665 THR C C 1
ATOM 3636 O O . THR C 1 115 ? 20.452 -9.946 -14.928 1.00 22.72 665 THR C O 1
ATOM 3640 N N . THR C 1 116 ? 19.474 -8.138 -15.824 1.00 17.69 666 THR C N 1
ATOM 3641 C CA A THR C 1 116 ? 19.428 -8.732 -17.163 0.50 17.95 666 THR C CA 1
ATOM 3642 C CA B THR C 1 116 ? 19.398 -8.685 -17.162 0.50 17.89 666 THR C CA 1
ATOM 3643 C C . THR C 1 116 ? 20.521 -8.133 -18.034 1.00 17.00 666 THR C C 1
ATOM 3644 O O . THR C 1 116 ? 20.942 -6.980 -17.860 1.00 17.20 666 THR C O 1
ATOM 3651 N N . VAL C 1 117 ? 21.023 -8.942 -18.965 1.00 15.13 667 VAL C N 1
ATOM 3652 C CA . VAL C 1 117 ? 21.985 -8.483 -19.922 1.00 13.98 667 VAL C CA 1
ATOM 3653 C C . VAL C 1 117 ? 21.353 -8.617 -21.293 1.00 13.56 667 VAL C C 1
ATOM 3654 O O . VAL C 1 117 ? 20.921 -9.706 -21.678 1.00 13.24 667 VAL C O 1
ATOM 3658 N N . LEU C 1 118 ? 21.305 -7.520 -22.022 1.00 12.23 668 LEU C N 1
ATOM 3659 C CA . LEU C 1 118 ? 20.942 -7.530 -23.417 1.00 12.32 668 LEU C CA 1
ATOM 3660 C C . LEU C 1 118 ? 22.213 -7.639 -24.245 1.00 11.85 668 LEU C C 1
ATOM 3661 O O . LEU C 1 118 ? 23.058 -6.739 -24.216 1.00 11.10 668 LEU C O 1
ATOM 3666 N N . PHE C 1 119 ? 22.384 -8.784 -24.945 1.00 11.51 669 PHE C N 1
ATOM 3667 C CA . PHE C 1 119 ? 23.507 -8.993 -25.835 1.00 11.28 669 PHE C CA 1
ATOM 3668 C C . PHE C 1 119 ? 23.155 -8.671 -27.278 1.00 11.82 669 PHE C C 1
ATOM 3669 O O . PHE C 1 119 ? 22.157 -9.189 -27.807 1.00 12.76 669 PHE C O 1
ATOM 3677 N N . ASN C 1 120 ? 23.981 -7.862 -27.914 1.00 11.22 670 ASN C N 1
ATOM 3678 C CA . ASN C 1 120 ? 23.832 -7.500 -29.318 1.00 12.27 670 ASN C CA 1
ATOM 3679 C C . ASN C 1 120 ? 25.115 -7.685 -30.068 1.00 11.64 670 ASN C C 1
ATOM 3680 O O . ASN C 1 120 ? 26.184 -7.241 -29.634 1.00 12.37 670 ASN C O 1
ATOM 3685 N N . ILE C 1 121 ? 25.026 -8.317 -31.232 1.00 11.66 671 ILE C N 1
ATOM 3686 C CA . ILE C 1 121 ? 26.169 -8.458 -32.095 1.00 11.69 671 ILE C CA 1
ATOM 3687 C C . ILE C 1 121 ? 25.853 -8.105 -33.550 1.00 12.09 671 ILE C C 1
ATOM 3688 O O . ILE C 1 121 ? 24.809 -8.505 -34.069 1.00 12.48 671 ILE C O 1
ATOM 3693 N N . ASP C 1 122 ? 26.767 -7.374 -34.184 1.00 13.26 672 ASP C N 1
ATOM 3694 C CA . ASP C 1 122 ? 26.662 -7.013 -35.585 1.00 15.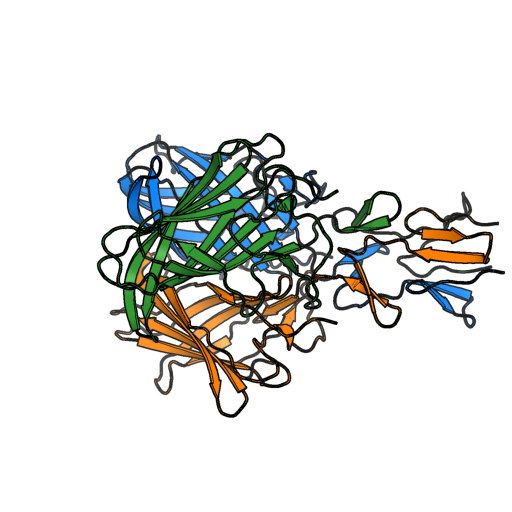02 672 ASP C CA 1
ATOM 3695 C C . ASP C 1 122 ? 27.885 -7.605 -36.252 1.00 15.60 672 ASP C C 1
ATOM 3696 O O . ASP C 1 122 ? 28.995 -7.186 -35.979 1.00 15.60 672 ASP C O 1
ATOM 3701 N N . VAL C 1 123 ? 27.648 -8.609 -37.101 1.00 15.14 673 VAL C N 1
ATOM 3702 C CA . VAL C 1 123 ? 28.692 -9.447 -37.710 1.00 15.69 673 VAL C CA 1
ATOM 3703 C C . VAL C 1 123 ? 28.823 -9.080 -39.192 1.00 16.20 673 VAL C C 1
ATOM 3704 O O . VAL C 1 123 ? 27.808 -8.944 -39.885 1.00 16.21 673 VAL C O 1
ATOM 3708 N N . THR C 1 124 ? 30.062 -8.907 -39.662 1.00 16.50 674 THR C N 1
ATOM 3709 C CA . THR C 1 124 ? 30.340 -8.742 -41.079 1.00 18.55 674 THR C CA 1
ATOM 3710 C C . THR C 1 124 ? 31.443 -9.723 -41.457 1.00 19.47 674 THR C C 1
ATOM 3711 O O . THR C 1 124 ? 32.587 -9.535 -41.111 1.00 16.53 674 THR C O 1
ATOM 3715 N N . GLY C 1 125 ? 31.041 -10.803 -42.101 1.00 24.83 675 GLY C N 1
ATOM 3716 C CA . GLY C 1 125 ? 31.973 -11.791 -42.574 1.00 29.57 675 GLY C CA 1
ATOM 3717 C C . GLY C 1 125 ? 32.402 -11.488 -43.979 1.00 33.90 675 GLY C C 1
ATOM 3718 O O . GLY C 1 125 ? 31.773 -10.720 -44.708 1.00 33.39 675 GLY C O 1
ATOM 3719 N N . GLU C 1 126 ? 33.466 -12.167 -44.354 1.00 40.84 676 GLU C N 1
ATOM 3720 C CA . GLU C 1 126 ? 34.195 -11.892 -45.580 1.00 43.73 676 GLU C CA 1
ATOM 3721 C C . GLU C 1 126 ? 33.959 -12.959 -46.622 1.00 45.65 676 GLU C C 1
ATOM 3722 O O . GLU C 1 126 ? 33.897 -12.669 -47.817 1.00 50.67 676 GLU C O 1
ATOM 3728 N N . THR C 1 127 ? 33.846 -14.196 -46.162 1.00 43.98 677 THR C N 1
ATOM 3729 C CA . THR C 1 127 ? 33.896 -15.340 -47.033 1.00 48.86 677 THR C CA 1
ATOM 3730 C C . THR C 1 127 ? 32.479 -15.837 -47.132 1.00 49.38 677 THR C C 1
ATOM 3731 O O . THR C 1 127 ? 31.827 -16.040 -46.090 1.00 47.84 677 THR C O 1
ATOM 3735 N N . ASN C 1 128 ? 31.993 -16.002 -48.369 1.00 47.58 678 ASN C N 1
ATOM 3736 C CA . ASN C 1 128 ? 30.727 -16.703 -48.597 1.00 48.39 678 ASN C CA 1
ATOM 3737 C C . ASN C 1 128 ? 30.877 -18.059 -47.912 1.00 50.29 678 ASN C C 1
ATOM 3738 O O . ASN C 1 128 ? 31.702 -18.889 -48.311 1.00 50.50 678 ASN C O 1
ATOM 3743 N N . ALA C 1 129 ? 30.120 -18.231 -46.835 1.00 49.95 679 ALA C N 1
ATOM 3744 C CA . ALA C 1 129 ? 30.275 -19.386 -45.964 1.00 53.20 679 ALA C CA 1
ATOM 3745 C C . ALA C 1 129 ? 29.749 -20.665 -46.612 1.00 52.43 679 ALA C C 1
ATOM 3746 O O . ALA C 1 129 ? 28.939 -20.623 -47.539 1.00 48.08 679 ALA C O 1
ATOM 3748 N N . THR C 1 130 ? 30.208 -21.791 -46.066 1.00 57.36 680 THR C N 1
ATOM 3749 C CA . THR C 1 130 ? 29.783 -23.133 -46.472 1.00 56.49 680 THR C CA 1
ATOM 3750 C C . THR C 1 130 ? 29.280 -23.905 -45.232 1.00 52.50 680 THR C C 1
ATOM 3751 O O . THR C 1 130 ? 30.062 -24.533 -44.509 1.00 53.62 680 THR C O 1
ATOM 3755 N N . GLY C 1 131 ? 27.971 -23.808 -44.987 1.00 47.34 681 GLY C N 1
ATOM 3756 C CA . GLY C 1 131 ? 27.284 -24.575 -43.939 1.00 40.24 681 GLY C CA 1
ATOM 3757 C C . GLY C 1 131 ? 26.966 -23.806 -42.664 1.00 35.80 681 GLY C C 1
ATOM 3758 O O . GLY C 1 131 ? 25.885 -23.215 -42.522 1.00 32.78 681 GLY C O 1
ATOM 3759 N N . THR C 1 132 ? 27.893 -23.825 -41.723 1.00 27.89 682 THR C N 1
ATOM 3760 C CA . THR C 1 132 ? 27.673 -23.221 -40.414 1.00 24.14 682 THR C CA 1
ATOM 3761 C C . THR C 1 132 ? 28.996 -22.659 -39.924 1.00 21.30 682 THR C C 1
ATOM 3762 O O . THR C 1 132 ? 30.037 -23.225 -40.206 1.00 22.80 682 THR C O 1
ATOM 3766 N N . GLN C 1 133 ? 28.956 -21.489 -39.303 1.00 15.40 683 GLN C N 1
ATOM 3767 C CA A GLN C 1 133 ? 30.176 -20.874 -38.799 0.50 14.66 683 GLN C CA 1
ATOM 3768 C CA B GLN C 1 133 ? 30.150 -20.815 -38.818 0.50 15.16 683 GLN C CA 1
ATOM 3769 C C . GLN C 1 133 ? 29.971 -20.633 -37.318 1.00 14.23 683 GLN C C 1
ATOM 3770 O O . GLN C 1 133 ? 28.862 -20.292 -36.882 1.00 13.33 683 GLN C O 1
ATOM 3781 N N . THR C 1 134 ? 31.043 -20.834 -36.548 1.00 13.34 684 THR C N 1
ATOM 3782 C CA . THR C 1 134 ? 30.994 -20.720 -35.119 1.00 12.97 684 THR C CA 1
ATOM 3783 C C . THR C 1 134 ? 31.848 -19.548 -34.693 1.00 13.09 684 THR C C 1
ATOM 3784 O O . THR C 1 134 ? 33.058 -19.543 -34.955 1.00 12.66 684 THR C O 1
ATOM 3788 N N . TRP C 1 135 ? 31.214 -18.589 -33.994 1.00 12.56 685 TRP C N 1
ATOM 3789 C CA . TRP C 1 135 ? 31.835 -17.387 -33.476 1.00 12.60 685 TRP C CA 1
ATOM 3790 C C . TRP C 1 135 ? 31.774 -17.445 -31.947 1.00 13.10 685 TRP C C 1
ATOM 3791 O O . TRP C 1 135 ? 30.683 -17.440 -31.373 1.00 13.44 685 TRP C O 1
ATOM 3802 N N . GLU C 1 136 ? 32.931 -17.413 -31.299 1.00 12.32 686 GLU C N 1
ATOM 3803 C CA . GLU C 1 136 ? 32.973 -17.649 -29.860 1.00 11.65 686 GLU C CA 1
ATOM 3804 C C . GLU C 1 136 ? 33.700 -16.535 -29.155 1.00 10.97 686 GLU C C 1
ATOM 3805 O O . GLU C 1 136 ? 34.793 -16.130 -29.560 1.00 10.95 686 GLU C O 1
ATOM 3811 N N . LEU C 1 137 ? 33.088 -16.054 -28.083 1.00 9.93 687 LEU C N 1
ATOM 3812 C CA . LEU C 1 137 ? 33.650 -15.013 -27.228 1.00 10.05 687 LEU C CA 1
ATOM 3813 C C . LEU C 1 137 ? 33.935 -15.632 -25.883 1.00 9.31 687 LEU C C 1
ATOM 3814 O O . LEU C 1 137 ? 33.110 -16.373 -25.343 1.00 8.76 687 LEU C O 1
ATOM 3819 N N . GLN C 1 138 ? 35.117 -15.327 -25.360 1.00 8.48 688 GLN C N 1
ATOM 3820 C CA . GLN C 1 138 ? 35.562 -15.836 -24.078 1.00 8.48 688 GLN C CA 1
ATOM 3821 C C . GLN C 1 138 ? 35.761 -14.692 -23.101 1.00 8.57 688 GLN C C 1
ATOM 3822 O O . GLN C 1 138 ? 36.414 -13.703 -23.440 1.00 8.60 688 GLN C O 1
ATOM 3828 N N . PHE C 1 139 ? 35.286 -14.889 -21.887 1.00 8.28 689 PHE C N 1
ATOM 3829 C CA . PHE C 1 139 ? 35.407 -13.935 -20.788 1.00 8.81 689 PHE C CA 1
ATOM 3830 C C . PHE C 1 139 ? 36.011 -14.563 -19.567 1.00 9.02 689 PHE C C 1
ATOM 3831 O O . PHE C 1 139 ? 35.658 -15.659 -19.201 1.00 9.62 689 PHE C O 1
ATOM 3839 N N . ASP C 1 140 ? 36.935 -13.861 -18.919 1.00 9.57 690 ASP C N 1
ATOM 3840 C CA . ASP C 1 140 ? 37.511 -14.363 -17.658 1.00 10.71 690 ASP C CA 1
ATOM 3841 C C . ASP C 1 140 ? 36.398 -14.622 -16.652 1.00 11.37 690 ASP C C 1
ATOM 3842 O O . ASP C 1 140 ? 35.575 -13.745 -16.406 1.00 11.61 690 ASP C O 1
ATOM 3847 N N . GLY C 1 141 ? 36.388 -15.804 -16.037 1.00 11.54 691 GLY C N 1
ATOM 3848 C CA . GLY C 1 141 ? 35.314 -16.190 -15.149 1.00 11.93 691 GLY C CA 1
ATOM 3849 C C . GLY C 1 141 ? 35.280 -15.505 -13.796 1.00 12.71 691 GLY C C 1
ATOM 3850 O O . GLY C 1 141 ? 34.298 -15.656 -13.066 1.00 14.11 691 GLY C O 1
ATOM 3851 N N . THR C 1 142 ? 36.351 -14.796 -13.450 1.00 12.68 692 THR C N 1
ATOM 3852 C CA . THR C 1 142 ? 36.399 -13.987 -12.197 1.00 14.28 692 THR C CA 1
ATOM 3853 C C . THR C 1 142 ? 36.120 -12.515 -12.399 1.00 13.60 692 THR C C 1
ATOM 3854 O O . THR C 1 142 ? 35.390 -11.879 -11.594 1.00 14.65 692 THR C O 1
ATOM 3858 N N . LEU C 1 143 ? 36.743 -11.928 -13.411 1.00 12.59 693 LEU C N 1
ATOM 3859 C CA . LEU C 1 143 ? 36.654 -10.514 -13.642 1.00 13.21 693 LEU C CA 1
ATOM 3860 C C . LEU C 1 143 ? 35.715 -10.132 -14.770 1.00 13.17 693 LEU C C 1
ATOM 3861 O O . LEU C 1 143 ? 35.388 -8.955 -14.870 1.00 12.78 693 LEU C O 1
ATOM 3866 N N . GLY C 1 144 ? 35.305 -11.100 -15.621 1.00 11.87 694 GLY C N 1
ATOM 3867 C CA . GLY C 1 144 ? 34.429 -10.811 -16.755 1.00 11.76 694 GLY C CA 1
ATOM 3868 C C . GLY C 1 144 ? 35.105 -10.285 -18.002 1.00 11.75 694 GLY C C 1
ATOM 3869 O O . GLY C 1 144 ? 34.488 -10.207 -19.054 1.00 10.31 694 GLY C O 1
ATOM 3870 N N . SER C 1 145 ? 36.401 -9.938 -17.925 1.00 11.50 695 SER C N 1
ATOM 3871 C CA . SER C 1 145 ? 37.061 -9.319 -19.051 1.00 12.13 695 SER C CA 1
ATOM 3872 C C . SER C 1 145 ? 37.110 -10.190 -20.288 1.00 10.86 695 SER C C 1
ATOM 3873 O O . SER C 1 145 ? 37.454 -11.366 -20.189 1.00 10.00 695 SER C O 1
ATOM 3876 N N . CYS C 1 146 ? 36.833 -9.595 -21.446 1.00 10.82 696 CYS C N 1
ATOM 3877 C CA . CYS C 1 146 ? 36.849 -10.322 -22.708 1.00 11.17 696 CYS C CA 1
ATOM 3878 C C . CYS C 1 146 ? 38.292 -10.659 -23.083 1.00 11.47 696 CYS C C 1
ATOM 3879 O O . CYS C 1 146 ? 39.147 -9.771 -23.126 1.00 11.51 696 CYS C O 1
ATOM 3882 N N . LEU C 1 147 ? 38.550 -11.933 -23.330 1.00 11.60 697 LEU C N 1
ATOM 3883 C CA . LEU C 1 147 ? 39.901 -12.422 -23.632 1.00 12.09 697 LEU C CA 1
ATOM 3884 C C . LEU C 1 147 ? 40.114 -12.641 -25.133 1.00 13.00 697 LEU C C 1
ATOM 3885 O O . LEU C 1 147 ? 41.226 -12.928 -25.585 1.00 13.34 697 LEU C O 1
ATOM 3890 N N . THR C 1 148 ? 39.027 -12.556 -25.895 1.00 11.72 698 THR C N 1
ATOM 3891 C CA . THR C 1 148 ? 39.036 -12.834 -27.329 1.00 11.53 698 THR C CA 1
ATOM 3892 C C . THR C 1 148 ? 39.467 -11.621 -28.101 1.00 12.02 698 THR C C 1
ATOM 3893 O O . THR C 1 148 ? 39.975 -11.751 -29.207 1.00 13.07 698 THR C O 1
ATOM 3897 N N . GLY C 1 149 ? 39.195 -10.439 -27.542 1.00 11.97 699 GLY C N 1
ATOM 3898 C CA . GLY C 1 149 ? 39.542 -9.170 -28.149 1.00 12.52 699 GLY C CA 1
ATOM 3899 C C . GLY C 1 149 ? 39.159 -8.030 -27.229 1.00 12.86 699 GLY C C 1
ATOM 3900 O O . GLY C 1 149 ? 38.721 -8.235 -26.079 1.00 13.69 699 GLY C O 1
ATOM 3901 N N . ARG C 1 150 ? 39.295 -6.822 -27.736 1.00 13.16 700 ARG C N 1
ATOM 3902 C CA . ARG C 1 150 ? 39.218 -5.657 -26.888 1.00 14.32 700 ARG C CA 1
ATOM 3903 C C . ARG C 1 150 ? 37.762 -5.228 -26.661 1.00 12.80 700 ARG C C 1
ATOM 3904 O O . ARG C 1 150 ? 37.045 -4.985 -27.621 1.00 12.55 700 ARG C O 1
ATOM 3912 N N . MET C 1 151 ? 37.352 -5.198 -25.399 1.00 12.30 701 MET C N 1
ATOM 3913 C CA . MET C 1 151 ? 36.059 -4.614 -24.994 1.00 12.41 701 MET C CA 1
ATOM 3914 C C . MET C 1 151 ? 36.318 -3.657 -23.812 1.00 13.21 701 MET C C 1
ATOM 3915 O O . MET C 1 151 ? 37.309 -3.794 -23.108 1.00 13.53 701 MET C O 1
ATOM 3920 N N . GLN C 1 152 ? 35.403 -2.731 -23.594 1.00 13.30 702 GLN C N 1
ATOM 3921 C CA . GLN C 1 152 ? 35.549 -1.688 -22.570 1.00 14.97 702 GLN C CA 1
ATOM 3922 C C . GLN C 1 152 ? 34.168 -1.328 -22.044 1.00 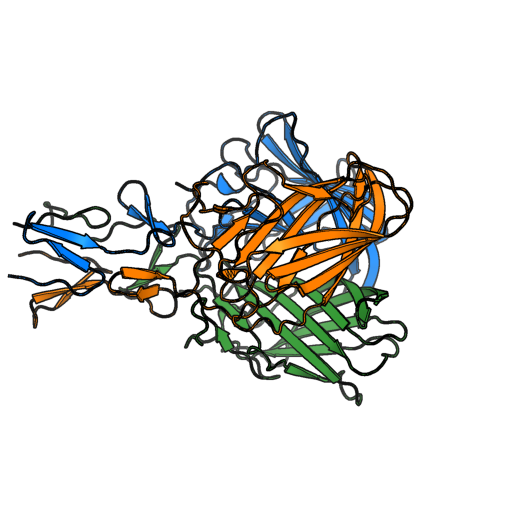15.16 702 GLN C C 1
ATOM 3923 O O . GLN C 1 152 ? 33.163 -1.490 -22.740 1.00 13.19 702 GLN C O 1
ATOM 3929 N N . VAL C 1 153 ? 34.126 -0.890 -20.800 1.00 14.80 703 VAL C N 1
ATOM 3930 C CA . VAL C 1 153 ? 32.904 -0.408 -20.187 1.00 15.90 703 VAL C CA 1
ATOM 3931 C C . VAL C 1 153 ? 32.819 1.068 -20.566 1.00 16.86 703 VAL C C 1
ATOM 3932 O O . VAL C 1 153 ? 33.733 1.833 -20.275 1.00 15.76 703 VAL C O 1
ATOM 3936 N N . MET C 1 154 ? 31.721 1.462 -21.208 1.00 17.70 704 MET C N 1
ATOM 3937 C CA . MET C 1 154 ? 31.596 2.778 -21.836 1.00 17.18 704 MET C CA 1
ATOM 3938 C C . MET C 1 154 ? 30.427 3.519 -21.236 1.00 17.42 704 MET C C 1
ATOM 3939 O O . MET C 1 154 ? 29.311 3.027 -21.273 1.00 16.50 704 MET C O 1
ATOM 3948 N N . GLY C 1 155 ? 30.690 4.702 -20.681 1.00 15.28 705 GLY C N 1
ATOM 3949 C CA . GLY C 1 155 ? 29.628 5.522 -20.142 1.00 15.18 705 GLY C CA 1
ATOM 3950 C C . GLY C 1 155 ? 28.861 6.247 -21.220 1.00 14.90 705 GLY C C 1
ATOM 3951 O O . GLY C 1 155 ? 29.334 6.395 -22.359 1.00 12.96 705 GLY C O 1
ATOM 3952 N N . GLY C 1 156 ? 27.705 6.783 -20.820 1.00 16.03 706 GLY C N 1
ATOM 3953 C CA . GLY C 1 156 ? 26.881 7.621 -21.688 1.00 16.98 706 GLY C CA 1
ATOM 3954 C C . GLY C 1 156 ? 27.594 8.872 -22.142 1.00 19.02 706 GLY C C 1
ATOM 3955 O O . GLY C 1 156 ? 27.277 9.430 -23.213 1.00 18.79 706 GLY C O 1
ATOM 3956 N N . THR C 1 157 ? 28.571 9.287 -21.334 1.00 20.66 707 THR C N 1
ATOM 3957 C CA . THR C 1 157 ? 29.482 10.390 -21.629 1.00 22.58 707 THR C CA 1
ATOM 3958 C C . THR C 1 157 ? 30.347 10.187 -22.877 1.00 23.13 707 THR C C 1
ATOM 3959 O O . THR C 1 157 ? 30.891 11.156 -23.414 1.00 24.16 707 THR C O 1
ATOM 3963 N N . GLY C 1 158 ? 30.466 8.945 -23.341 1.00 21.97 708 GLY C N 1
ATOM 3964 C CA . GLY C 1 158 ? 31.380 8.594 -24.398 1.00 23.06 708 GLY C CA 1
ATOM 3965 C C . GLY C 1 158 ? 32.767 8.239 -23.871 1.00 23.70 708 GLY C C 1
ATOM 3966 O O . GLY C 1 158 ? 33.652 7.988 -24.682 1.00 24.47 708 GLY C O 1
ATOM 3967 N N . GLU C 1 159 ? 32.949 8.173 -22.542 1.00 22.90 709 GLU C N 1
ATOM 3968 C CA . GLU C 1 159 ? 34.264 7.860 -21.932 1.00 24.41 709 GLU C CA 1
ATOM 3969 C C . GLU C 1 159 ? 34.279 6.484 -21.318 1.00 21.71 709 GLU C C 1
ATOM 3970 O O . GLU C 1 159 ? 33.284 6.032 -20.793 1.00 19.37 709 GLU C O 1
ATOM 3976 N N . GLU C 1 160 ? 35.433 5.834 -21.378 1.00 21.33 710 GLU C N 1
ATOM 3977 C CA . GLU C 1 160 ? 35.605 4.545 -20.749 1.00 23.62 710 GLU C CA 1
ATOM 3978 C C . GLU C 1 160 ? 35.537 4.678 -19.229 1.00 24.52 710 GLU C C 1
ATOM 3979 O O . GLU C 1 160 ? 36.012 5.657 -18.670 1.00 25.54 710 GLU C O 1
ATOM 3985 N N . LEU C 1 161 ? 34.888 3.717 -18.582 1.00 22.73 711 LEU C N 1
ATOM 3986 C CA . LEU C 1 161 ? 34.712 3.692 -17.138 1.00 24.40 711 LEU C CA 1
ATOM 3987 C C . LEU C 1 161 ? 35.593 2.609 -16.530 1.00 27.49 711 LEU C C 1
ATOM 3988 O O . LEU C 1 161 ? 35.778 1.537 -17.120 1.00 24.13 711 LEU C O 1
ATOM 3993 N N . ASP C 1 162 ? 36.132 2.897 -15.348 1.00 29.08 712 ASP C N 1
ATOM 3994 C CA . ASP C 1 162 ? 37.053 1.996 -14.670 1.00 32.01 712 ASP C CA 1
ATOM 3995 C C . ASP C 1 162 ? 36.225 1.089 -13.757 1.00 30.39 712 ASP C C 1
ATOM 3996 O O . ASP C 1 162 ? 36.168 1.258 -12.534 1.00 30.52 712 ASP C O 1
ATOM 4001 N N . VAL C 1 163 ? 35.524 0.143 -14.382 1.00 25.64 713 VAL C N 1
ATOM 4002 C CA . VAL C 1 163 ? 34.655 -0.788 -13.678 1.00 24.40 713 VAL C CA 1
ATOM 4003 C C . VAL C 1 163 ? 35.036 -2.132 -14.215 1.00 19.72 713 VAL C C 1
ATOM 4004 O O . VAL C 1 163 ? 35.150 -2.298 -15.424 1.00 19.05 713 VAL C O 1
ATOM 4008 N N . THR C 1 164 ? 35.229 -3.090 -13.335 1.00 18.98 714 THR C N 1
ATOM 4009 C CA . THR C 1 164 ? 35.544 -4.437 -13.753 1.00 18.55 714 THR C CA 1
ATOM 4010 C C . THR C 1 164 ? 34.231 -5.022 -14.305 1.00 16.81 714 THR C C 1
ATOM 4011 O O . THR C 1 164 ? 33.215 -4.915 -13.648 1.00 16.25 714 THR C O 1
ATOM 4015 N N . PRO C 1 165 ? 34.258 -5.694 -15.472 1.00 15.80 715 PRO C N 1
ATOM 4016 C CA . PRO C 1 165 ? 32.976 -6.125 -16.106 1.00 15.03 715 PRO C CA 1
ATOM 4017 C C . PRO C 1 165 ? 32.394 -7.433 -15.570 1.00 13.94 715 PRO C C 1
ATOM 4018 O O . PRO C 1 165 ? 31.928 -8.270 -16.352 1.00 13.67 715 PRO C O 1
ATOM 4022 N N . THR C 1 166 ? 32.358 -7.627 -14.254 1.00 13.41 716 THR C N 1
ATOM 4023 C CA . THR C 1 166 ? 31.793 -8.843 -13.683 1.00 12.89 716 THR C CA 1
ATOM 4024 C C . THR C 1 166 ? 30.273 -8.932 -13.947 1.00 12.57 716 THR C C 1
ATOM 4025 O O . THR C 1 166 ? 29.689 -10.014 -13.861 1.00 12.80 716 THR C O 1
ATOM 4029 N N . PHE C 1 167 ? 29.653 -7.778 -14.242 1.00 12.47 717 PHE C N 1
ATOM 4030 C CA . PHE C 1 167 ? 28.200 -7.686 -14.424 1.00 12.95 717 PHE C CA 1
ATOM 4031 C C . PHE C 1 167 ? 27.666 -8.441 -15.663 1.00 13.87 717 PHE C C 1
ATOM 4032 O O . PHE C 1 167 ? 26.460 -8.535 -15.812 1.00 14.57 717 PHE C O 1
ATOM 4040 N N . ILE C 1 168 ? 28.544 -8.876 -16.577 1.00 12.60 718 ILE C N 1
ATOM 4041 C CA . ILE C 1 168 ? 28.148 -9.727 -17.710 1.00 13.01 718 ILE C CA 1
ATOM 4042 C C . ILE C 1 168 ? 28.170 -11.224 -17.372 1.00 13.60 718 ILE C C 1
ATOM 4043 O O . ILE C 1 168 ? 27.613 -12.049 -18.137 1.00 13.01 718 ILE C O 1
ATOM 4048 N N . LEU C 1 169 ? 28.764 -11.610 -16.231 1.00 14.01 719 LEU C N 1
ATOM 4049 C CA . LEU C 1 169 ? 28.868 -13.010 -15.857 1.00 14.39 719 LEU C CA 1
ATOM 4050 C C . LEU C 1 169 ? 27.506 -13.543 -15.388 1.00 16.04 719 LEU C C 1
ATOM 4051 O O . LEU C 1 169 ? 26.792 -12.848 -14.625 1.00 16.02 719 LEU C O 1
ATOM 4056 N N . PRO C 1 170 ? 27.118 -14.737 -15.873 1.00 17.03 720 PRO C N 1
ATOM 4057 C CA . PRO C 1 170 ? 25.890 -15.373 -15.370 1.00 20.03 720 PRO C CA 1
ATOM 4058 C C . PRO C 1 170 ? 25.830 -15.628 -13.860 1.00 24.05 720 PRO C C 1
ATOM 4059 O O . PRO C 1 170 ? 24.803 -15.347 -13.265 1.00 25.79 720 PRO C O 1
ATOM 4063 N N . THR C 1 171 ? 26.890 -16.182 -13.280 1.00 28.59 721 THR C N 1
ATOM 4064 C CA . THR C 1 171 ? 26.989 -16.459 -11.827 1.00 34.95 721 THR C CA 1
ATOM 4065 C C . THR C 1 171 ? 28.449 -16.408 -11.357 1.00 37.84 721 THR C C 1
ATOM 4066 O O . THR C 1 171 ? 29.354 -16.679 -12.148 1.00 41.18 721 THR C O 1
ATOM 4070 N N . SER C 1 172 ? 28.676 -16.100 -10.073 1.00 38.68 722 SER C N 1
ATOM 4071 C CA . SER C 1 172 ? 30.001 -16.300 -9.438 1.00 38.74 722 SER C CA 1
ATOM 4072 C C . SER C 1 172 ? 30.337 -17.796 -9.244 1.00 41.20 722 SER C C 1
ATOM 4073 O O . SER C 1 172 ? 31.506 -18.173 -9.110 1.00 45.00 722 SER C O 1
ATOM 4076 N N . ASP C 1 173 ? 29.291 -18.624 -9.225 1.00 39.76 723 ASP C N 1
ATOM 4077 C CA . ASP C 1 173 ? 29.370 -20.092 -9.226 1.00 39.78 723 ASP C CA 1
ATOM 4078 C C . ASP C 1 173 ? 30.109 -20.727 -10.435 1.00 34.12 723 ASP C C 1
ATOM 4079 O O . ASP C 1 173 ? 30.481 -21.909 -10.397 1.00 33.30 723 ASP C O 1
ATOM 4084 N N . LYS C 1 174 ? 30.282 -19.975 -11.513 1.00 30.57 724 LYS C N 1
ATOM 4085 C CA . LYS C 1 174 ? 30.886 -20.493 -12.757 1.00 31.45 724 LYS C CA 1
ATOM 4086 C C . LYS C 1 174 ? 30.121 -21.692 -13.328 1.00 29.74 724 LYS C C 1
ATOM 4087 O O . LYS C 1 174 ? 30.712 -22.673 -13.800 1.00 28.80 724 LYS C O 1
ATOM 4093 N N . SER C 1 175 ? 28.796 -21.569 -13.295 1.00 29.96 725 SER C N 1
ATOM 4094 C CA . SER C 1 175 ? 27.884 -22.497 -13.922 1.00 32.29 725 SER C CA 1
ATOM 4095 C C . SER C 1 175 ? 26.803 -21.686 -14.611 1.00 32.91 725 SER C C 1
ATOM 4096 O O . SER C 1 175 ? 26.412 -20.607 -14.114 1.00 33.05 725 SER C O 1
ATOM 4099 N N . VAL C 1 176 ? 26.335 -22.191 -15.748 1.00 30.65 726 VAL C N 1
ATOM 4100 C CA . VAL C 1 176 ? 25.207 -21.587 -16.465 1.00 28.87 726 VAL C CA 1
ATOM 4101 C C . VAL C 1 176 ? 24.614 -22.591 -17.477 1.00 30.07 726 VAL C C 1
ATOM 4102 O O . VAL C 1 176 ? 25.341 -23.377 -18.083 1.00 28.96 726 VAL C O 1
ATOM 4106 N N . TYR C 1 177 ? 23.289 -22.567 -17.608 1.00 31.63 727 TYR C N 1
ATOM 4107 C CA . TYR C 1 177 ? 22.594 -23.243 -18.693 1.00 33.70 727 TYR C CA 1
ATOM 4108 C C . TYR C 1 177 ? 21.729 -22.206 -19.381 1.00 31.63 727 TYR C C 1
ATOM 4109 O O . TYR C 1 177 ? 20.767 -21.691 -18.777 1.00 32.19 727 TYR C O 1
ATOM 4118 N N . LYS C 1 178 ? 22.047 -21.883 -20.632 1.00 26.61 728 LYS C N 1
ATOM 4119 C CA . LYS C 1 178 ? 21.232 -20.930 -21.352 1.00 24.87 728 LYS C CA 1
ATOM 4120 C C . LYS C 1 178 ? 21.556 -21.139 -22.823 1.00 24.55 728 LYS C C 1
ATOM 4121 O O . LYS C 1 178 ? 22.713 -21.002 -23.244 1.00 21.06 728 LYS C O 1
ATOM 4127 N N . GLN C 1 179 ? 20.563 -21.566 -23.596 1.00 21.53 729 GLN C N 1
ATOM 4128 C CA . GLN C 1 179 ? 20.783 -21.683 -25.033 1.00 21.89 729 GLN C CA 1
ATOM 4129 C C . GLN C 1 179 ? 19.523 -21.479 -25.815 1.00 18.96 729 GLN C C 1
ATOM 4130 O O . GLN C 1 179 ? 18.411 -21.611 -25.268 1.00 18.37 729 GLN C O 1
ATOM 4136 N N . GLY C 1 180 ? 19.693 -21.142 -27.087 1.00 14.65 730 GLY C N 1
ATOM 4137 C CA . GLY C 1 180 ? 18.542 -20.896 -27.909 1.00 14.22 730 GLY C CA 1
ATOM 4138 C C . GLY C 1 180 ? 18.958 -20.523 -29.308 1.00 12.88 730 GLY C C 1
ATOM 4139 O O . GLY C 1 180 ? 20.133 -20.657 -29.655 1.00 11.71 730 GLY C O 1
ATOM 4140 N N . PHE C 1 181 ? 17.984 -20.065 -30.092 1.00 12.67 731 PHE C N 1
ATOM 4141 C CA . PHE C 1 181 ? 18.184 -19.635 -31.467 1.00 12.25 731 PHE C CA 1
ATOM 4142 C C . PHE C 1 181 ? 17.407 -18.355 -31.702 1.00 12.10 731 PHE C C 1
ATOM 4143 O O . PHE C 1 181 ? 16.293 -18.209 -31.186 1.00 12.51 731 PHE C O 1
ATOM 4151 N N . MET C 1 182 ? 17.976 -17.485 -32.534 1.00 11.17 732 MET C N 1
ATOM 4152 C CA . MET C 1 182 ? 17.292 -16.326 -33.033 1.00 11.32 732 MET C CA 1
ATOM 4153 C C . MET C 1 182 ? 17.215 -16.382 -34.561 1.00 10.56 732 MET C C 1
ATOM 4154 O O . MET C 1 182 ? 18.155 -16.832 -35.228 1.00 10.23 732 MET C O 1
ATOM 4159 N N . PRO C 1 183 ? 16.100 -15.887 -35.103 1.00 9.68 733 PRO C N 1
ATOM 4160 C CA . PRO C 1 183 ? 16.009 -15.711 -36.534 1.00 9.88 733 PRO C CA 1
ATOM 4161 C C . PRO C 1 183 ? 16.892 -14.516 -36.959 1.00 10.22 733 PRO C C 1
ATOM 4162 O O . PRO C 1 183 ? 16.967 -13.521 -36.252 1.00 10.19 733 PRO C O 1
ATOM 4166 N N . ILE C 1 184 ? 17.638 -14.676 -38.045 1.00 10.54 734 ILE C N 1
ATOM 4167 C CA . ILE C 1 184 ? 18.440 -13.608 -38.610 1.00 10.46 734 ILE C CA 1
ATOM 4168 C C . ILE C 1 184 ? 18.177 -13.512 -40.110 1.00 11.13 734 ILE C C 1
ATOM 4169 O O . ILE C 1 184 ? 17.706 -14.468 -40.734 1.00 10.51 734 ILE C O 1
ATOM 4174 N N . VAL C 1 185 ? 18.525 -12.350 -40.665 1.00 10.86 735 VAL C N 1
ATOM 4175 C CA . VAL C 1 185 ? 18.523 -12.141 -42.132 1.00 11.56 735 VAL C CA 1
ATOM 4176 C C . VAL C 1 185 ? 19.893 -11.703 -42.573 1.00 12.41 735 VAL C C 1
ATOM 4177 O O . VAL C 1 185 ? 20.411 -10.678 -42.103 1.00 12.32 735 VAL C O 1
ATOM 4181 N N . CYS C 1 186 ? 20.510 -12.498 -43.457 1.00 14.34 736 CYS C N 1
ATOM 4182 C CA . CYS C 1 186 ? 21.778 -12.158 -44.069 1.00 15.85 736 CYS C CA 1
ATOM 4183 C C . CYS C 1 186 ? 21.502 -11.277 -45.290 1.00 14.92 736 CYS C C 1
ATOM 4184 O O . CYS C 1 186 ? 20.525 -11.482 -46.003 1.00 15.03 736 CYS C O 1
ATOM 4187 N N . SER C 1 187 ? 22.333 -10.255 -45.465 1.00 13.82 737 SER C N 1
ATOM 4188 C CA . SER C 1 187 ? 22.226 -9.327 -46.576 1.00 15.04 737 SER C CA 1
ATOM 4189 C C . SER C 1 187 ? 23.599 -8.870 -47.001 1.00 17.04 737 SER C C 1
ATOM 4190 O O . SER C 1 187 ? 24.588 -9.151 -46.319 1.00 17.19 737 SER C O 1
ATOM 4193 N N . GLU C 1 188 ? 23.665 -8.126 -48.094 1.00 18.28 738 GLU C N 1
ATOM 4194 C CA . GLU C 1 188 ? 24.925 -7.544 -48.513 1.00 22.79 738 GLU C CA 1
ATOM 4195 C C . GLU C 1 188 ? 24.613 -6.312 -49.329 1.00 23.94 738 GLU C C 1
ATOM 4196 O O . GLU C 1 188 ? 23.809 -6.387 -50.249 1.00 22.37 738 GLU C O 1
ATOM 4202 N N . ASN C 1 189 ? 25.219 -5.188 -48.942 1.00 27.45 739 ASN C N 1
ATOM 4203 C CA . ASN C 1 189 ? 25.044 -3.887 -49.595 1.00 30.47 739 ASN C CA 1
ATOM 4204 C C . ASN C 1 189 ? 23.558 -3.571 -49.861 1.00 28.53 739 ASN C C 1
ATOM 4205 O O . ASN C 1 189 ? 23.187 -3.209 -50.970 1.00 30.65 739 ASN C O 1
ATOM 4210 N N . GLY C 1 190 ? 22.704 -3.754 -48.861 1.00 24.89 740 GLY C N 1
ATOM 4211 C CA . GLY C 1 190 ? 21.276 -3.427 -49.000 1.00 22.91 740 GLY C CA 1
ATOM 4212 C C . GLY C 1 190 ? 20.369 -4.459 -49.672 1.00 20.36 740 GLY C C 1
ATOM 4213 O O . GLY C 1 190 ? 19.162 -4.220 -49.807 1.00 19.23 740 GLY C O 1
ATOM 4214 N N . GLU C 1 191 ? 20.932 -5.595 -50.083 1.00 19.21 741 GLU C N 1
ATOM 4215 C CA . GLU C 1 191 ? 20.195 -6.628 -50.804 1.00 21.27 741 GLU C CA 1
ATOM 4216 C C . GLU C 1 191 ? 19.994 -7.852 -49.916 1.00 17.07 741 GLU C C 1
ATOM 4217 O O . GLU C 1 191 ? 20.957 -8.342 -49.342 1.00 17.20 741 GLU C O 1
ATOM 4223 N N . PHE C 1 192 ? 18.749 -8.310 -49.829 1.00 15.41 742 PHE C N 1
ATOM 4224 C CA . PHE C 1 192 ? 18.379 -9.517 -49.128 1.00 15.24 742 PHE C CA 1
ATOM 4225 C C . PHE C 1 192 ? 19.144 -10.723 -49.692 1.00 16.12 742 PHE C C 1
ATOM 4226 O O . PHE C 1 192 ? 19.209 -10.889 -50.926 1.00 15.36 742 PHE C O 1
ATOM 4234 N N . LYS C 1 193 ? 19.707 -11.568 -48.827 1.00 15.84 743 LYS C N 1
ATOM 4235 C CA . LYS C 1 193 ? 20.357 -12.800 -49.272 1.00 17.05 743 LYS C CA 1
ATOM 4236 C C . LYS C 1 193 ? 19.651 -14.024 -48.739 1.00 18.34 743 LYS C C 1
ATOM 4237 O O . LYS C 1 193 ? 19.275 -14.904 -49.519 1.00 18.38 743 LYS C O 1
ATOM 4243 N N . GLN C 1 194 ? 19.467 -14.109 -47.417 1.00 14.71 744 GLN C N 1
ATOM 4244 C CA . GLN C 1 194 ? 18.851 -15.274 -46.855 1.00 16.49 744 GLN C CA 1
ATOM 4245 C C . GLN C 1 194 ? 18.200 -15.002 -45.499 1.00 15.17 744 GLN C C 1
ATOM 4246 O O . GLN C 1 194 ? 18.774 -14.302 -44.664 1.00 14.58 744 GLN C O 1
ATOM 4252 N N . SER C 1 195 ? 17.030 -15.608 -45.295 1.00 14.58 745 SER C N 1
ATOM 4253 C CA . SER C 1 195 ? 16.362 -15.629 -44.006 1.00 15.45 745 SER C CA 1
ATOM 4254 C C . SER C 1 195 ? 16.691 -16.954 -43.322 1.00 14.51 745 SER C C 1
ATOM 4255 O O . SER C 1 195 ? 16.374 -18.052 -43.829 1.00 15.52 745 SER C O 1
ATOM 4258 N N . THR C 1 196 ? 17.344 -16.866 -42.174 1.00 12.30 746 THR C N 1
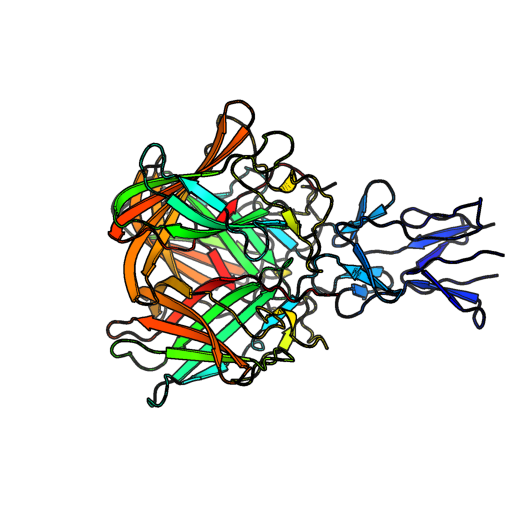ATOM 4259 C CA . THR C 1 196 ? 17.923 -18.035 -41.564 1.00 11.52 746 THR C CA 1
ATOM 4260 C C . THR C 1 196 ? 17.971 -17.859 -40.012 1.00 10.63 746 THR C C 1
ATOM 4261 O O . THR C 1 196 ? 17.114 -17.167 -39.437 1.00 9.08 746 THR C O 1
ATOM 4265 N N . TYR C 1 197 ? 18.921 -18.532 -39.374 1.00 10.31 747 TYR C N 1
ATOM 4266 C CA . TYR C 1 197 ? 18.991 -18.568 -37.917 1.00 10.70 747 TYR C CA 1
ATOM 4267 C C . TYR C 1 197 ? 20.417 -18.609 -37.390 1.00 11.39 747 TYR C C 1
ATOM 4268 O O . TYR C 1 197 ? 21.333 -18.960 -38.116 1.00 11.38 747 TYR C O 1
ATOM 4277 N N . CYS C 1 198 ? 20.564 -18.169 -36.129 1.00 10.76 748 CYS C N 1
ATOM 4278 C CA . CYS C 1 198 ? 21.818 -18.165 -35.398 1.00 11.87 748 CYS C CA 1
ATOM 4279 C C . CYS C 1 198 ? 21.552 -18.749 -33.991 1.00 11.51 748 CYS C C 1
ATOM 4280 O O . CYS C 1 198 ? 20.666 -18.276 -33.305 1.00 11.34 748 CYS C O 1
ATOM 4283 N N . SER C 1 199 ? 22.284 -19.770 -33.592 1.00 11.52 749 SER C N 1
ATOM 4284 C CA . SER C 1 199 ? 22.169 -20.308 -32.236 1.00 11.84 749 SER C CA 1
ATOM 4285 C C . SER C 1 199 ? 23.010 -19.437 -31.297 1.00 11.41 749 SER C C 1
ATOM 4286 O O . SER C 1 199 ? 23.974 -18.781 -31.734 1.00 10.38 749 SER C O 1
ATOM 4289 N N . TYR C 1 200 ? 22.653 -19.433 -30.026 1.00 10.89 750 TYR C N 1
ATOM 4290 C CA . TYR C 1 200 ? 23.514 -18.856 -29.007 1.00 11.95 750 TYR C CA 1
ATOM 4291 C C . TYR C 1 200 ? 23.535 -19.827 -27.865 1.00 11.99 750 TYR C C 1
ATOM 4292 O O . TYR C 1 200 ? 22.537 -20.514 -27.601 1.00 11.12 750 TYR C O 1
ATOM 4301 N N . ALA C 1 201 ? 24.653 -19.873 -27.174 1.00 10.75 751 ALA C N 1
ATOM 4302 C CA . ALA C 1 201 ? 24.785 -20.753 -26.012 1.00 11.35 751 ALA C CA 1
ATOM 4303 C C . ALA C 1 201 ? 25.743 -20.088 -25.019 1.00 11.27 751 ALA C C 1
ATOM 4304 O O . ALA C 1 201 ? 26.796 -19.552 -25.434 1.00 10.59 751 ALA C O 1
ATOM 4306 N N . LEU C 1 202 ? 25.346 -20.094 -23.741 1.00 10.97 752 LEU C N 1
ATOM 4307 C CA . LEU C 1 202 ? 26.154 -19.624 -22.635 1.00 12.30 752 LEU C CA 1
ATOM 4308 C C . LEU C 1 202 ? 26.698 -20.814 -21.854 1.00 11.30 752 LEU C C 1
ATOM 4309 O O . LEU C 1 202 ? 25.917 -21.674 -21.413 1.00 11.48 752 LEU C O 1
ATOM 4314 N N . THR C 1 203 ? 28.016 -20.904 -21.703 1.00 10.72 753 THR C N 1
ATOM 4315 C CA . THR C 1 203 ? 28.654 -22.056 -21.056 1.00 10.86 753 THR C CA 1
ATOM 4316 C C . THR C 1 203 ? 29.905 -21.587 -20.286 1.00 10.56 753 THR C C 1
ATOM 4317 O O . THR C 1 203 ? 30.369 -20.465 -20.486 1.00 10.76 753 THR C O 1
ATOM 4321 N N . TYR C 1 204 ? 30.448 -22.468 -19.443 1.00 10.53 754 TYR C N 1
ATOM 4322 C CA . TYR C 1 204 ? 31.794 -22.285 -18.899 1.00 11.00 754 TYR C CA 1
ATOM 4323 C C . TYR C 1 204 ? 32.685 -23.434 -19.296 1.00 10.73 754 TYR C C 1
ATOM 4324 O O . TYR C 1 204 ? 32.239 -24.581 -19.281 1.00 11.57 754 TYR C O 1
ATOM 4333 N N . ARG C 1 205 ? 33.906 -23.128 -19.692 1.00 10.84 755 ARG C N 1
ATOM 4334 C CA . ARG C 1 205 ? 34.925 -24.148 -19.881 1.00 11.15 755 ARG C CA 1
ATOM 4335 C C . ARG C 1 205 ? 36.160 -23.719 -19.150 1.00 11.25 755 ARG C C 1
ATOM 4336 O O . ARG C 1 205 ? 36.613 -22.621 -19.326 1.00 9.38 755 ARG C O 1
ATOM 4344 N N . LEU C 1 206 ? 36.727 -24.627 -18.351 1.00 12.29 756 LEU C N 1
ATOM 4345 C CA . LEU C 1 206 ? 37.911 -24.344 -17.535 1.00 13.02 756 LEU C CA 1
ATOM 4346 C C . LEU C 1 206 ? 37.765 -23.065 -16.685 1.00 12.37 756 LEU C C 1
ATOM 4347 O O . LEU C 1 206 ? 38.720 -22.289 -16.563 1.00 12.41 756 LEU C O 1
ATOM 4352 N N . GLY C 1 207 ? 36.554 -22.824 -16.191 1.00 11.89 757 GLY C N 1
ATOM 4353 C CA . GLY C 1 207 ? 36.293 -21.690 -15.311 1.00 11.78 757 GLY C CA 1
ATOM 4354 C C . GLY C 1 207 ? 36.049 -20.369 -16.028 1.00 11.91 757 GLY C C 1
ATOM 4355 O O . GLY C 1 207 ? 35.789 -19.377 -15.360 1.00 10.99 757 GLY C O 1
ATOM 4356 N N . ASN C 1 208 ? 36.158 -20.343 -17.362 1.00 11.21 758 ASN C N 1
ATOM 4357 C CA . ASN C 1 208 ? 35.867 -19.122 -18.139 1.00 10.59 758 ASN C CA 1
ATOM 4358 C C . ASN C 1 208 ? 34.483 -19.184 -18.809 1.00 9.76 758 ASN C C 1
ATOM 4359 O O . ASN C 1 208 ? 33.999 -20.249 -19.147 1.00 10.60 758 ASN C O 1
ATOM 4364 N N . PHE C 1 209 ? 33.862 -18.014 -18.961 1.00 9.61 759 PHE C N 1
ATOM 4365 C CA . PHE C 1 209 ? 32.534 -17.847 -19.512 1.00 9.31 759 PHE C CA 1
ATOM 4366 C C . PHE C 1 209 ? 32.631 -17.658 -21.014 1.00 8.90 759 PHE C C 1
ATOM 4367 O O . PHE C 1 209 ? 33.416 -16.863 -21.503 1.00 9.30 759 PHE C O 1
ATOM 4375 N N . TYR C 1 210 ? 31.835 -18.426 -21.754 1.00 9.02 760 TYR C N 1
ATOM 4376 C CA . TYR C 1 210 ? 31.780 -18.398 -23.208 1.00 8.98 760 TYR C CA 1
ATOM 4377 C C . TYR C 1 210 ? 30.398 -18.086 -23.722 1.00 8.78 760 TYR C C 1
ATOM 4378 O O . TYR C 1 210 ? 29.423 -18.648 -23.240 1.00 9.08 760 TYR C O 1
ATOM 4387 N N . ILE C 1 211 ? 30.332 -17.176 -24.685 1.00 9.11 761 ILE C N 1
ATOM 4388 C CA . ILE C 1 211 ? 29.161 -16.985 -25.525 1.00 10.00 761 ILE C CA 1
ATOM 4389 C C . ILE C 1 211 ? 29.526 -17.519 -26.903 1.00 10.12 761 ILE C C 1
ATOM 4390 O O . ILE C 1 211 ? 30.446 -17.010 -27.553 1.00 9.94 761 ILE C O 1
ATOM 4395 N N . THR C 1 212 ? 28.787 -18.529 -27.337 1.00 9.15 762 THR C N 1
ATOM 4396 C CA . THR C 1 212 ? 29.106 -19.209 -28.594 1.00 10.51 762 THR C CA 1
ATOM 4397 C C . THR C 1 212 ? 27.916 -19.058 -29.535 1.00 10.28 762 THR C C 1
ATOM 4398 O O . THR C 1 212 ? 26.805 -19.446 -29.178 1.00 10.03 762 THR C O 1
ATOM 4402 N N . LEU C 1 213 ? 28.174 -18.505 -30.707 1.00 10.49 763 LEU C N 1
ATOM 4403 C CA . LEU C 1 213 ? 27.158 -18.266 -31.717 1.00 11.52 763 LEU C CA 1
ATOM 4404 C C . LEU C 1 213 ? 27.439 -19.154 -32.929 1.00 12.01 763 LEU C C 1
ATOM 4405 O O . LEU C 1 213 ? 28.562 -19.212 -33.377 1.00 10.90 763 LEU C O 1
ATOM 4410 N N . LYS C 1 214 ? 26.424 -19.818 -33.455 1.00 11.90 764 LYS C N 1
ATOM 4411 C CA . LYS C 1 214 ? 26.584 -20.617 -34.702 1.00 13.25 764 LYS C CA 1
ATOM 4412 C C . LYS C 1 214 ? 25.587 -20.149 -35.715 1.00 11.80 764 LYS C C 1
ATOM 4413 O O . LYS C 1 214 ? 24.402 -20.381 -35.531 1.00 11.20 764 LYS C O 1
ATOM 4419 N N . SER C 1 215 ? 26.071 -19.496 -36.777 1.00 12.06 765 SER C N 1
ATOM 4420 C CA . SER C 1 215 ? 25.230 -18.966 -37.811 1.00 12.08 765 SER C CA 1
ATOM 4421 C C . SER C 1 215 ? 25.141 -19.992 -38.926 1.00 13.90 765 SER C C 1
ATOM 4422 O O . SER C 1 215 ? 26.158 -20.601 -39.277 1.00 13.21 765 SER C O 1
ATOM 4425 N N . THR C 1 216 ? 23.929 -20.208 -39.429 1.00 13.90 766 THR C N 1
ATOM 4426 C CA . THR C 1 216 ? 23.709 -21.131 -40.550 1.00 16.41 766 THR C CA 1
ATOM 4427 C C . THR C 1 216 ? 23.353 -20.340 -41.799 1.00 19.84 766 THR C C 1
ATOM 4428 O O . THR C 1 216 ? 22.285 -19.701 -41.913 1.00 17.48 766 THR C O 1
ATOM 4432 N N . THR C 1 217 ? 24.281 -20.391 -42.738 1.00 24.52 767 THR C N 1
ATOM 4433 C CA . THR C 1 217 ? 24.158 -19.788 -44.043 1.00 31.56 767 THR C CA 1
ATOM 4434 C C . THR C 1 217 ? 24.137 -20.898 -45.138 1.00 35.10 767 THR C C 1
ATOM 4435 O O . THR C 1 217 ? 24.709 -21.988 -44.955 1.00 36.73 767 THR C O 1
ATOM 4439 N N . SER C 1 218 ? 23.435 -20.638 -46.239 1.00 39.73 768 SER C N 1
ATOM 4440 C CA . SER C 1 218 ? 23.692 -21.298 -47.529 1.00 40.76 768 SER C CA 1
ATOM 4441 C C . SER C 1 218 ? 24.434 -20.267 -48.386 1.00 39.22 768 SER C C 1
ATOM 4442 O O . SER C 1 218 ? 23.795 -19.390 -48.971 1.00 47.90 768 SER C O 1
ATOM 4445 N N . GLY C 1 219 ? 25.763 -20.325 -48.445 1.00 36.14 769 GLY C N 1
ATOM 4446 C CA . GLY C 1 219 ? 26.498 -19.628 -49.525 1.00 35.65 769 GLY C CA 1
ATOM 4447 C C . GLY C 1 219 ? 26.256 -18.127 -49.703 1.00 37.43 769 GLY C C 1
ATOM 4448 O O . GLY C 1 219 ? 26.093 -17.622 -50.820 1.00 40.88 769 GLY C O 1
ATOM 4449 N N . CYS C 1 220 ? 26.216 -17.422 -48.588 1.00 33.86 770 CYS C N 1
ATOM 4450 C CA . CYS C 1 220 ? 26.271 -15.965 -48.539 1.00 32.60 770 CYS C CA 1
ATOM 4451 C C . CYS C 1 220 ? 27.250 -15.597 -47.427 1.00 28.63 770 CYS C C 1
ATOM 4452 O O . CYS C 1 220 ? 27.661 -16.455 -46.627 1.00 29.64 770 CYS C O 1
ATOM 4455 N N . LYS C 1 221 ? 27.691 -14.352 -47.409 1.00 25.41 771 LYS C N 1
ATOM 4456 C CA . LYS C 1 221 ? 28.573 -13.888 -46.344 1.00 24.85 771 LYS C CA 1
ATOM 4457 C C . LYS C 1 221 ? 27.778 -13.723 -45.060 1.00 22.83 771 LYS C C 1
ATOM 4458 O O . LYS C 1 221 ? 26.657 -13.228 -45.081 1.00 20.78 771 LYS C O 1
ATOM 4464 N N . PRO C 1 222 ? 28.357 -14.110 -43.921 1.00 22.40 772 PRO C N 1
ATOM 4465 C CA . PRO C 1 222 ? 27.635 -13.918 -42.664 1.00 21.77 772 PRO C CA 1
ATOM 4466 C C . PRO C 1 222 ? 27.607 -12.429 -42.280 1.00 21.56 772 PRO C C 1
ATOM 4467 O O . PRO C 1 222 ? 28.552 -11.898 -41.682 1.00 23.13 772 PRO C O 1
ATOM 4471 N N . ILE C 1 223 ? 26.565 -11.738 -42.732 1.00 18.45 773 ILE C N 1
ATOM 4472 C CA . ILE C 1 223 ? 26.382 -10.318 -42.453 1.00 16.81 773 ILE C CA 1
ATOM 4473 C C . ILE C 1 223 ? 24.991 -10.128 -41.878 1.00 16.25 773 ILE C C 1
ATOM 4474 O O . ILE C 1 223 ? 23.999 -10.187 -42.601 1.00 17.13 773 ILE C O 1
ATOM 4479 N N . PHE C 1 224 ? 24.928 -9.928 -40.567 1.00 14.68 774 PHE C N 1
ATOM 4480 C CA . PHE C 1 224 ? 23.677 -9.927 -39.847 1.00 14.42 774 PHE C CA 1
ATOM 4481 C C . PHE C 1 224 ? 23.894 -9.311 -38.474 1.00 14.63 774 PHE C C 1
ATOM 4482 O O . PHE C 1 224 ? 25.020 -9.318 -37.970 1.00 13.05 774 PHE C O 1
ATOM 4490 N N . GLN C 1 225 ? 22.793 -8.821 -37.887 1.00 14.46 775 GLN C N 1
ATOM 4491 C CA . GLN C 1 225 ? 22.742 -8.453 -36.471 1.00 14.04 775 GLN C CA 1
ATOM 4492 C C . GLN C 1 225 ? 21.805 -9.400 -35.731 1.00 14.05 775 GLN C C 1
ATOM 4493 O O . GLN C 1 225 ? 20.744 -9.801 -36.270 1.00 13.49 775 GLN C O 1
ATOM 4499 N N . MET C 1 226 ? 22.128 -9.727 -34.481 1.00 14.01 776 MET C N 1
ATOM 4500 C CA . MET C 1 226 ? 21.241 -10.494 -33.635 1.00 15.32 776 MET C CA 1
ATOM 4501 C C . MET C 1 226 ? 21.393 -10.066 -32.180 1.00 14.64 776 MET C C 1
ATOM 4502 O O . MET C 1 226 ? 22.442 -9.585 -31.762 1.00 12.81 776 MET C O 1
ATOM 4507 N N . SER C 1 227 ? 20.318 -10.223 -31.442 1.00 15.83 777 SER C N 1
ATOM 4508 C CA . SER C 1 227 ? 20.350 -9.986 -30.011 1.00 16.14 777 SER C CA 1
ATOM 4509 C C . SER C 1 227 ? 19.555 -10.986 -29.252 1.00 15.29 777 SER C C 1
ATOM 4510 O O . SER C 1 227 ? 18.650 -11.641 -29.801 1.00 15.79 777 SER C O 1
ATOM 4513 N N . PHE C 1 228 ? 19.905 -11.139 -27.982 1.00 13.46 778 PHE C N 1
ATOM 4514 C CA . PHE C 1 228 ? 19.160 -11.955 -27.062 1.00 13.69 778 PHE C CA 1
ATOM 4515 C C . PHE C 1 228 ? 19.447 -11.445 -25.652 1.00 13.49 778 PHE C C 1
ATOM 4516 O O . PHE C 1 228 ? 20.414 -10.708 -25.414 1.00 12.01 778 PHE C O 1
ATOM 4524 N N . MET C 1 229 ? 18.615 -11.878 -24.734 1.00 14.92 779 MET C N 1
ATOM 4525 C CA . MET C 1 229 ? 18.739 -11.525 -23.326 1.00 15.14 779 MET C CA 1
ATOM 4526 C C . MET C 1 229 ? 19.053 -12.695 -22.447 1.00 15.66 779 MET C C 1
ATOM 4527 O O . MET C 1 229 ? 18.609 -13.826 -22.688 1.00 17.25 779 MET C O 1
ATOM 4532 N N . TYR C 1 230 ? 19.842 -12.445 -21.413 1.00 13.59 780 TYR C N 1
ATOM 4533 C CA . TYR C 1 230 ? 20.083 -13.442 -20.387 1.00 13.51 780 TYR C CA 1
ATOM 4534 C C . TYR C 1 230 ? 20.172 -12.789 -19.037 1.00 15.39 780 TYR C C 1
ATOM 4535 O O . TYR C 1 230 ? 20.253 -11.592 -18.969 1.00 17.04 780 TYR C O 1
ATOM 4544 N N . GLU C 1 231 ? 20.205 -13.600 -17.996 1.00 18.21 781 GLU C N 1
ATOM 4545 C CA A GLU C 1 231 ? 20.182 -13.131 -16.623 0.50 20.36 781 GLU C CA 1
ATOM 4546 C CA B GLU C 1 231 ? 20.145 -13.149 -16.612 0.50 19.94 781 GLU C CA 1
ATOM 4547 C C . GLU C 1 231 ? 21.547 -13.241 -15.990 1.00 20.87 781 GLU C C 1
ATOM 4548 O O . GLU C 1 231 ? 22.237 -14.258 -16.182 1.00 20.69 781 GLU C O 1
ATOM 4559 N N . SER C 1 232 ? 21.960 -12.194 -15.249 1.00 20.27 782 SER C N 1
ATOM 4560 C CA . SER C 1 232 ? 23.179 -12.274 -14.434 1.00 21.60 782 SER C CA 1
ATOM 4561 C C . SER C 1 232 ? 22.813 -12.296 -12.953 1.00 24.58 782 SER C C 1
ATOM 4562 O O . SER C 1 232 ? 22.076 -11.416 -12.501 1.00 28.88 782 SER C O 1
ATOM 4565 N N . GLN C 1 233 ? 23.355 -13.260 -12.207 1.00 26.11 783 GLN C N 1
ATOM 4566 C CA A GLN C 1 233 ? 23.148 -13.344 -10.755 0.50 26.54 783 GLN C CA 1
ATOM 4567 C CA B GLN C 1 233 ? 23.137 -13.332 -10.750 0.50 27.29 783 GLN C CA 1
ATOM 4568 C C . GLN C 1 233 ? 24.212 -12.575 -9.963 1.00 26.06 783 GLN C C 1
ATOM 4569 O O . GLN C 1 233 ? 24.231 -12.630 -8.745 1.00 27.60 783 GLN C O 1
ATOM 4580 N N . ILE C 1 234 ? 25.093 -11.856 -10.658 1.00 22.99 784 ILE C N 1
ATOM 4581 C CA . ILE C 1 234 ? 26.127 -11.039 -10.011 1.00 22.43 784 ILE C CA 1
ATOM 4582 C C . ILE C 1 234 ? 25.494 -9.684 -9.755 1.00 21.20 784 ILE C C 1
ATOM 4583 O O . ILE C 1 234 ? 25.171 -8.929 -10.676 1.00 20.72 784 ILE C O 1
ATOM 4588 N N . GLY C 1 235 ? 25.308 -9.372 -8.489 1.00 20.44 785 GLY C N 1
ATOM 4589 C CA . GLY C 1 235 ? 24.730 -8.097 -8.113 1.00 21.24 785 GLY C CA 1
ATOM 4590 C C . GLY C 1 235 ? 25.773 -7.023 -8.261 1.00 22.26 785 GLY C C 1
ATOM 4591 O O . GLY C 1 235 ? 26.979 -7.256 -8.023 1.00 22.80 785 GLY C O 1
ATOM 4592 N N . ILE C 1 236 ? 25.327 -5.851 -8.683 1.00 20.43 786 ILE C N 1
ATOM 4593 C CA . ILE C 1 236 ? 26.158 -4.679 -8.670 1.00 21.96 786 ILE C CA 1
ATOM 4594 C C . ILE C 1 236 ? 25.912 -4.066 -7.301 1.00 26.56 786 ILE C C 1
ATOM 4595 O O . ILE C 1 236 ? 24.807 -3.585 -7.021 1.00 24.91 786 ILE C O 1
ATOM 4600 N N . VAL C 1 237 ? 26.928 -4.109 -6.441 1.00 30.89 787 VAL C N 1
ATOM 4601 C CA . VAL C 1 237 ? 26.809 -3.610 -5.060 1.00 35.05 787 VAL C CA 1
ATOM 4602 C C . VAL C 1 237 ? 27.848 -2.529 -4.815 1.00 38.92 787 VAL C C 1
ATOM 4603 O O . VAL C 1 237 ? 27.733 -1.748 -3.881 1.00 41.12 787 VAL C O 1
#

Secondary structure (DSSP, 8-state):
--EE-TTEEEETTTTEEEE-B-TTTEEEETTEEEESS--EEEE--TT-PEEEE-TTSS-EEEEEEEEEEETTEEEEEEEEEESS--SEEEEEEEEEETTT--BSSS--EEB-TTSSB-----GGG-----TT---EEEEEEEEEETTEEEEEEEEEEEEEEETTEEEEEEEEEESSS--EEEEEEEEE-S----/--EE-TTEEEETTTTEEEE-B-TTTEEEETTEEEESS--EEEEPPTT-PEEEE-TTSS-EEEEEEEEEEETTEEEEEEEEEESS--EEEEEEEEEE-TTT--BSSS--EEE-TTSPEE---GGGG-S-SSS---EEEEEEEEEEETTEEEEEEEEEEEEEEETTEEEEEEEEEEESS--EEEEEEEEE------/--EE-TTEEEETTTTEEEE-B-TTTEEEETTEEEESS--EEEEPPTT-PEEEE-TTSS-EEEEEEEEEEETTEEEEEEEEEE-S--EEEEEEEEEE-TTT--BSSS--EEB-TTSSB-----GGG-S-TTS---EEEEEEEEEEETTEEEEEEEEEEEEEEETTEEEEEEEEEEESS--EEEEEEEEE------

Organism: NCBI:txid931972

Solvent-accessible surface area: 22285 Å² total; per-residue (Å²): 143,27,133,30,38,62,0,4,39,86,75,122,74,78,37,19,0,34,8,58,66,65,77,29,5,0,46,49,2,73,30,6,0,0,11,2,9,2,6,6,0,9,0,1,7,44,129,54,44,7,115,5,107,8,47,124,138,128,37,68,0,50,0,66,0,12,0,0,0,0,0,6,1,0,10,0,3,0,19,0,64,3,89,57,79,14,113,34,75,2,42,2,66,0,48,0,39,16,107,91,0,40,18,92,51,25,142,17,17,4,9,0,0,16,18,114,107,22,155,38,74,9,38,5,0,4,9,28,45,75,132,90,51,152,52,61,10,13,20,25,1,1,0,6,39,130,39,104,63,84,37,69,11,40,0,11,2,25,7,48,28,104,159,62,28,0,11,0,21,0,93,0,31,2,70,46,9,45,4,32,9,8,6,42,3,5,6,28,1,82,54,22,23,125,145,30,129,29,37,61,1,4,41,76,76,116,77,83,30,26,0,34,9,57,69,62,79,34,6,0,44,50,23,92,29,15,0,0,10,5,10,2,7,5,0,7,1,2,12,80,68,66,50,9,155,4,102,8,48,124,142,121,34,40,0,56,0,40,0,13,0,0,0,1,0,5,1,0,12,0,3,0,16,1,62,3,104,52,82,15,109,32,76,3,38,2,50,0,49,0,39,13,103,87,0,33,16,94,50,21,153,17,16,4,13,0,0,24,40,84,86,15,146,33,72,11,41,5,0,3,2,16,105,98,95,79,34,158,35,56,8,14,23,17,1,2,0,5,43,126,30,109,73,104,41,68,13,46,0,12,3,24,3,59,39,113,182,29,28,0,24,0,15,0,92,0,31,1,73,34,14,44,4,29,9,5,6,46,4,5,6,38,0,66,32,29,21,122,148,30,134,34,36,61,1,4,38,79,76,120,75,81,34,22,0,32,8,57,69,89,77,30,12,0,39,51,18,93,30,17,0,0,8,3,9,1,8,5,1,9,1,3,8,103,112,54,45,9,143,4,103,8,49,127,145,128,26,50,1,51,0,65,0,14,0,0,0,0,0,0,0,0,11,0,3,0,19,0,64,4,98,58,78,1,124,41,67,4,33,0,53,0,50,0,39,4,87,93,0,37,16,98,52,26,148,19,17,4,22,0,0,18,32,112,110,23,151,35,70,11,40,4,0,2,3,18,91,112,93,55,46,167,37,56,11,13,23,24,1,2,0,5,44,124,41,108,64,89,40,67,10,42,0,12,2,24,3,54,36,112,188,30,30,0,26,0,19,0,93,1,33,5,88,52,9,51,0,29,6,6,6,45,4,4,7,38,0,80,29,23,21,112

Sequence (582 aa):
SFFTAAPLSYNTGNSTISLDYRSPQLRVSGGALALTSPVFVYQTPFNTPMRLRNGTYNEYADAHIQMVRFGTTVLFNIDVTGETNATGTQTWELQQFDGTLGSCLTGRRMQVMGGTGEELDVTTPTFILPTSDKSVYKQGFMPIVCSENGEFKQSTYCSYALTYRLGNFYITLKSTTSGCKPIFQMMSFMYEESQIGIVSFFTAAPLSYNTGNSTISLDYRSPQLRVSGGALALTSPVFVYQTPFNTPMRLRNGTYNEYADAHIQMVRFGTTTVLFNIDVTGETNATGTQTWELQFDGTLGSCLTGRMQVMGGTGEELDVTPTFILPTSDKSVYKQGFMPIVCSENNGEFKQSTYCSYALTYRLGNFYITLKSTTSGCKPIFQMMSFMYESQIGIVSFFTAAPLSYNTGNSTIISLDYRSPQLRVSGGALALTSPVFVYQTPFNTPMRLRNGTYNEYADAHIQMVRFGTTTVLFNIDVTGETNATGTQQTWELQFDGTLGSCLTGRMQVMGGTGEELDVTPTFILPTSDKSVYKQGFMPIVCSENGEFKQSTYCSYALTYRLGNFYITLKSTTSGCKPIFQMSFMYEESQQIGIV

InterPro domains:
  IPR000931 Adenovirus fibre protein [PR00307] (32-42)
  IPR000931 Adenovirus fibre protein [PR00307] (52-64)
  IPR000931 Adenovirus fibre protein [PR00307] (86-100)
  IPR000931 Adenovirus fibre protein [PR00307] (132-142)
  IPR000931 Adenovirus fibre protein [PR00307] (521-533)
  IPR000939 Adenoviral fibre protein, repeat/shaft region [PF00608] (78-103)
  IPR000939 Adenoviral fibre protein, repeat/shaft region [PF00608] (129-151)
  IPR000939 Adenoviral fibre protein, repeat/shaft region [PF00608] (234-250)
  IPR000939 Adenoviral fibre protein, repeat/shaft region [PF00608] (295-331)
  IPR000939 Adenoviral fibre protein, repeat/shaft region [PF00608] (421-452)
  IPR000939 Adenoviral fibre protein, repeat/shaft region [PF00608] (532-554)
  IPR000939 Adenoviral fibre protein, repeat/shaft region [PF00608] (560-606)
  IPR009013 Attachment protein shaft domain superfamily [SSF51225] (74-150)
  IPR009013 Attachment protein shaft domain superfamily [SSF51225] (123-200)
  IPR009013 Attachment protein shaft domain superfamily [SSF51225] (293-354)
  IPR009013 Attachment protein shaft domain superfamily [SSF51225] (364-428)
  IPR009013 Attachment protein shaft domain superfamily [SSF51225] (427-548)
  IPR009013 Attachment protein shaft domain superfamily [SSF51225] (526-590)

Nearest PDB structures (foldseek):
  5n83-assembly1_C  TM=9.891E-01  e=1.168E-33  Murine adenovirus 2
  4umi-assembly1_A  TM=4.621E-01  e=1.557E-02  Snake adenovirus 1
  4cw8-assembly1_A  TM=4.093E-01  e=6.954E-02  Turkey adenovirus 3
  4d62-assembly1_A  TM=3.545E-01  e=3.822E-02  Avirulent turkey hemorrhagic enteritis virus
  3ty1-assembly1_C  TM=2.168E-01  e=1.319E+00  Klebsiella pneumoniae subsp. pneumoniae MGH 78578